Protein AF-0000000075339880 (afdb_homodimer)

InterPro domains:
  IPR001214 SET domain [PF00856] (184-305)
  IPR001214 SET domain [PS50280] (172-305)
  IPR001214 SET domain [SM00317] (172-311)
  IPR007728 Pre-SET domain [PF05033] (10-164)
  IPR007728 Pre-SET domain [PS50867] (61-169)
  IPR007728 Pre-SET domain [SM00468] (5-156)
  IPR046341 SET domain superfamily [G3DSA:2.170.270.10] (1-314)
  IPR046341 SET domain superfamily [SSF82199] (15-327)

Structure (mmCIF, N/CA/C/O backbone):
data_AF-0000000075339880-model_v1
#
loop_
_entity.id
_entity.type
_entity.pdbx_description
1 polymer 'SET domain-containing protein'
#
loop_
_atom_site.group_PDB
_atom_site.id
_atom_site.type_symbol
_atom_site.label_atom_id
_atom_site.label_alt_id
_atom_site.label_comp_id
_atom_site.label_asym_id
_atom_site.label_entity_id
_atom_site.label_seq_id
_atom_site.pdbx_PDB_ins_code
_atom_site.Cartn_x
_atom_site.Cartn_y
_atom_site.Cartn_z
_atom_site.occupancy
_atom_site.B_iso_or_equiv
_atom_site.auth_seq_id
_atom_site.auth_comp_id
_atom_site.auth_asym_id
_atom_site.auth_atom_id
_atom_site.pdbx_PDB_model_num
ATOM 1 N N . ASN A 1 1 ? 16.984 31.938 -15.117 1 75.12 1 ASN A N 1
ATOM 2 C CA . ASN A 1 1 ? 15.945 31.406 -15.992 1 75.12 1 ASN A CA 1
ATOM 3 C C . ASN A 1 1 ? 14.977 30.516 -15.227 1 75.12 1 ASN A C 1
ATOM 5 O O . ASN A 1 1 ? 15.375 29.812 -14.297 1 75.12 1 ASN A O 1
ATOM 9 N N . PRO A 1 2 ? 13.727 30.781 -15.516 1 83.38 2 PRO A N 1
ATOM 10 C CA . PRO A 1 2 ? 12.742 29.938 -14.836 1 83.38 2 PRO A CA 1
ATOM 11 C C . PRO A 1 2 ? 12.953 28.438 -15.102 1 83.38 2 PRO A C 1
ATOM 13 O O . PRO A 1 2 ? 13.336 28.062 -16.203 1 83.38 2 PRO A O 1
ATOM 16 N N . ILE A 1 3 ? 12.914 27.719 -14.062 1 87.69 3 ILE A N 1
ATOM 17 C CA . ILE A 1 3 ? 13 26.266 -14.172 1 87.69 3 ILE A CA 1
ATOM 18 C C . ILE A 1 3 ? 11.617 25.656 -13.961 1 87.69 3 ILE A C 1
ATOM 20 O O . ILE A 1 3 ? 10.922 25.984 -13 1 87.69 3 ILE A O 1
ATOM 24 N N . PHE A 1 4 ? 11.273 24.875 -14.898 1 93.06 4 PHE A N 1
ATOM 25 C CA . PHE A 1 4 ? 9.977 24.188 -14.852 1 93.06 4 PHE A CA 1
ATOM 26 C C . PHE A 1 4 ? 10.156 22.688 -14.844 1 93.06 4 PHE A C 1
ATOM 28 O O . PHE A 1 4 ? 10.844 22.125 -15.711 1 93.06 4 PHE A O 1
ATOM 35 N N . VAL A 1 5 ? 9.656 22.047 -13.797 1 93.06 5 VAL A N 1
ATOM 36 C CA . VAL A 1 5 ? 9.617 20.578 -13.711 1 93.06 5 VAL A CA 1
ATOM 37 C C . VAL A 1 5 ? 8.18 20.094 -13.898 1 93.06 5 VAL A C 1
ATOM 39 O O . VAL A 1 5 ? 7.281 20.484 -13.156 1 93.06 5 VAL A O 1
ATOM 42 N N . GLU A 1 6 ? 7.984 19.234 -14.836 1 94.69 6 GLU A N 1
ATOM 43 C CA . GLU A 1 6 ? 6.641 18.797 -15.211 1 94.69 6 GLU A CA 1
ATOM 44 C C . GLU A 1 6 ? 5.992 17.984 -14.102 1 94.69 6 GLU A C 1
ATOM 46 O O . GLU A 1 6 ? 4.789 18.094 -13.852 1 94.69 6 GLU A O 1
ATOM 51 N N . ASP A 1 7 ? 6.738 17.156 -13.508 1 96.06 7 ASP A N 1
ATOM 52 C CA . ASP A 1 7 ? 6.184 16.266 -12.484 1 96.06 7 ASP A CA 1
ATOM 53 C C . ASP A 1 7 ? 7.23 15.914 -11.438 1 96.06 7 ASP A C 1
ATOM 55 O O . ASP A 1 7 ? 8.102 15.078 -11.672 1 96.06 7 ASP A O 1
ATOM 59 N N . ILE A 1 8 ? 7.012 16.453 -10.297 1 95.12 8 ILE A N 1
ATOM 60 C CA . ILE A 1 8 ? 7.992 16.219 -9.242 1 95.12 8 ILE A CA 1
ATOM 61 C C . ILE A 1 8 ? 7.691 14.883 -8.555 1 95.12 8 ILE A C 1
ATOM 63 O O . ILE A 1 8 ? 8.5 14.391 -7.766 1 95.12 8 ILE A O 1
ATOM 67 N N . THR A 1 9 ? 6.578 14.266 -8.836 1 96.44 9 THR A N 1
ATOM 68 C CA . THR A 1 9 ? 6.184 13.039 -8.156 1 96.44 9 THR A CA 1
ATOM 69 C C . THR A 1 9 ? 6.824 11.82 -8.812 1 96.44 9 THR A C 1
ATOM 71 O O . THR A 1 9 ? 6.797 10.727 -8.258 1 96.44 9 THR A O 1
ATOM 74 N N . ARG A 1 10 ? 7.32 11.938 -10 1 94 10 ARG A N 1
ATOM 75 C CA . ARG A 1 10 ? 7.914 10.867 -10.805 1 94 10 ARG A CA 1
ATOM 76 C C . ARG A 1 10 ? 6.906 9.758 -11.062 1 94 10 ARG A C 1
ATOM 78 O O . ARG A 1 10 ? 7.262 8.57 -11.039 1 94 10 ARG A O 1
ATOM 85 N N . GLY A 1 11 ? 5.684 10.141 -11.125 1 94.44 11 GLY A N 1
ATOM 86 C CA . GLY A 1 11 ? 4.633 9.188 -11.438 1 94.44 11 GLY A CA 1
ATOM 87 C C . GLY A 1 11 ? 3.988 8.578 -10.211 1 94.44 11 GLY A C 1
ATOM 88 O O . GLY A 1 11 ? 3.104 7.73 -10.32 1 94.44 11 GLY A O 1
ATOM 89 N N . GLU A 1 12 ? 4.34 9 -9.016 1 95 12 GLU A N 1
ATOM 90 C CA . GLU A 1 12 ? 3.811 8.461 -7.773 1 95 12 GLU A CA 1
ATOM 91 C C . GLU A 1 12 ? 2.346 8.844 -7.582 1 95 12 GLU A C 1
ATOM 93 O O . GLU A 1 12 ? 1.587 8.109 -6.938 1 95 12 GLU A O 1
ATOM 98 N N . GLU A 1 13 ? 2.061 9.992 -8.125 1 96.44 13 GLU A N 1
ATOM 99 C CA . GLU A 1 13 ? 0.687 10.469 -8 1 96.44 13 GLU A CA 1
ATOM 100 C C . GLU A 1 13 ? -0.074 10.312 -9.312 1 96.44 13 GLU A C 1
ATOM 102 O O . GLU A 1 13 ? 0.52 10.383 -10.391 1 96.44 13 GLU A O 1
ATOM 107 N N . LYS A 1 14 ? -1.415 10.117 -9.188 1 91.06 14 LYS A N 1
ATOM 108 C CA . LYS A 1 14 ? -2.246 10.031 -10.383 1 91.06 14 LYS A CA 1
ATOM 109 C C . LYS A 1 14 ? -2.168 11.312 -11.203 1 91.06 14 LYS A C 1
ATOM 111 O O . LYS A 1 14 ? -2.121 11.273 -12.438 1 91.06 14 LYS A O 1
ATOM 116 N N . GLN A 1 15 ? -2.166 12.391 -10.492 1 94.44 15 GLN A N 1
ATOM 117 C CA . GLN A 1 15 ? -2.012 13.703 -11.109 1 94.44 15 GLN A CA 1
ATOM 118 C C . GLN A 1 15 ? -0.575 14.203 -10.992 1 94.44 15 GLN A C 1
ATOM 120 O O . GLN A 1 15 ? -0.024 14.266 -9.891 1 94.44 15 GLN A O 1
ATOM 125 N N . PRO A 1 16 ? -0.021 14.5 -12.203 1 96.94 16 PRO A N 1
ATOM 126 C CA . PRO A 1 16 ? 1.31 15.094 -12.07 1 96.94 16 PRO A CA 1
ATOM 127 C C . PRO A 1 16 ? 1.294 16.406 -11.281 1 96.94 16 PRO A C 1
ATOM 129 O O . PRO A 1 16 ? 0.307 17.141 -11.328 1 96.94 16 PRO A O 1
ATOM 132 N N . ILE A 1 17 ? 2.295 16.656 -10.578 1 98 17 ILE A N 1
ATOM 133 C CA . ILE A 1 17 ? 2.473 17.906 -9.844 1 98 17 ILE A CA 1
ATOM 134 C C . ILE A 1 17 ? 3.707 18.625 -10.367 1 98 17 ILE A C 1
ATOM 136 O O . ILE A 1 17 ? 4.828 18.141 -10.25 1 98 17 ILE A O 1
ATOM 140 N N . SER A 1 18 ? 3.477 19.812 -10.891 1 97.31 18 SER A N 1
ATOM 141 C CA . SER A 1 18 ? 4.57 20.562 -11.5 1 97.31 18 SER A CA 1
ATOM 142 C C . SER A 1 18 ? 5.266 21.453 -10.484 1 97.31 18 SER A C 1
ATOM 144 O O . SER A 1 18 ? 4.754 21.656 -9.383 1 97.31 18 SER A O 1
ATOM 146 N N . LEU A 1 19 ? 6.434 21.812 -10.812 1 96.19 19 LEU A N 1
ATOM 147 C CA . LEU A 1 19 ? 7.219 22.781 -10.047 1 96.19 19 LEU A CA 1
ATOM 148 C C . LEU A 1 19 ? 7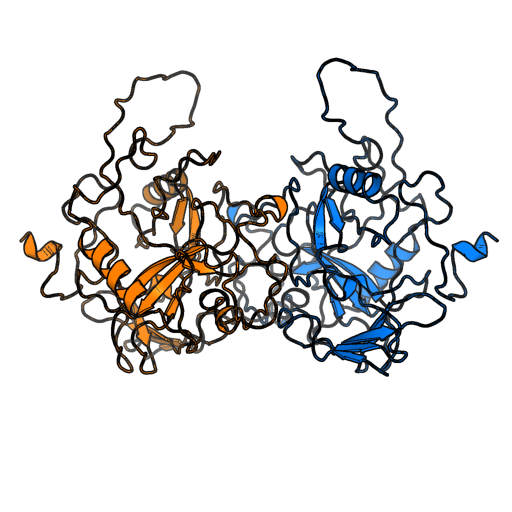.684 23.922 -10.93 1 96.19 19 LEU A C 1
ATOM 150 O O . LEU A 1 19 ? 8.18 23.703 -12.039 1 96.19 19 LEU A O 1
ATOM 154 N N . LEU A 1 20 ? 7.445 25.109 -10.43 1 94.19 20 LEU A N 1
ATOM 155 C CA . LEU A 1 20 ? 7.887 26.297 -11.141 1 94.19 20 LEU A CA 1
ATOM 156 C C . LEU A 1 20 ? 8.82 27.125 -10.273 1 94.19 20 LEU A C 1
ATOM 158 O O . LEU A 1 20 ? 8.422 27.625 -9.219 1 94.19 20 LEU A O 1
ATOM 162 N N . ASN A 1 21 ? 10.047 27.141 -10.656 1 89.94 21 ASN A N 1
ATOM 163 C CA . ASN A 1 21 ? 11.023 28.047 -10.07 1 89.94 21 ASN A CA 1
ATOM 164 C C . ASN A 1 21 ? 11.164 29.312 -10.891 1 89.94 21 ASN A C 1
ATOM 166 O O . ASN A 1 21 ? 12 29.391 -11.789 1 89.94 21 ASN A O 1
ATOM 170 N N . GLU A 1 22 ? 10.438 30.359 -10.523 1 83.81 22 GLU A N 1
ATOM 171 C CA . GLU A 1 22 ? 10.328 31.578 -11.328 1 83.81 22 GLU A CA 1
ATOM 172 C C . GLU A 1 22 ? 11.664 32.312 -11.398 1 83.81 22 GLU A C 1
ATOM 174 O O . GLU A 1 22 ? 12.016 32.875 -12.438 1 83.81 22 GLU A O 1
ATOM 179 N N . ASN A 1 23 ? 12.336 32.312 -10.312 1 78.25 23 ASN A N 1
ATOM 180 C CA . ASN A 1 23 ? 13.562 33.094 -10.273 1 78.25 23 ASN A CA 1
ATOM 181 C C . ASN A 1 23 ? 14.789 32.25 -10.617 1 78.25 23 ASN A C 1
ATOM 183 O O . ASN A 1 23 ? 15.867 32.781 -10.875 1 78.25 23 ASN A O 1
ATOM 187 N N . GLY A 1 24 ? 14.594 30.953 -10.758 1 70.44 24 GLY A N 1
ATOM 188 C CA . GLY A 1 24 ? 15.648 30.031 -11.156 1 70.44 24 GLY A CA 1
ATOM 189 C C . GLY A 1 24 ? 16.75 29.891 -10.117 1 70.44 24 GLY A C 1
ATOM 190 O O . GLY A 1 24 ? 17.75 29.234 -10.352 1 70.44 24 GLY A O 1
ATOM 191 N N . THR A 1 25 ? 16.641 30.547 -9.008 1 67.5 25 THR A N 1
ATOM 192 C CA . THR A 1 25 ? 17.766 30.625 -8.078 1 67.5 25 THR A CA 1
ATOM 193 C C . THR A 1 25 ? 17.594 29.609 -6.953 1 67.5 25 THR A C 1
ATOM 195 O O . THR A 1 25 ? 18.578 29.266 -6.277 1 67.5 25 THR A O 1
ATOM 198 N N . SER A 1 26 ? 16.453 29.125 -6.809 1 74.06 26 SER A N 1
ATOM 199 C CA . SER A 1 26 ? 16.234 28.25 -5.668 1 74.06 26 SER A CA 1
ATOM 200 C C . SER A 1 26 ? 16.422 26.781 -6.051 1 74.06 26 SER A C 1
ATOM 202 O O . SER A 1 26 ? 16.047 26.375 -7.145 1 74.06 26 SER A O 1
ATOM 204 N N . GLU A 1 27 ? 17.234 26.109 -5.309 1 76.94 27 GLU A N 1
ATOM 205 C CA . GLU A 1 27 ? 17.359 24.656 -5.473 1 76.94 27 GLU A CA 1
ATOM 206 C C . GLU A 1 27 ? 16.281 23.906 -4.695 1 76.94 27 GLU A C 1
ATOM 208 O O . GLU A 1 27 ? 16.031 24.219 -3.531 1 76.94 27 GLU A O 1
ATOM 213 N N . LEU A 1 28 ? 15.562 23.031 -5.426 1 76.56 28 LEU A N 1
ATOM 214 C CA . LEU A 1 28 ? 14.602 22.172 -4.738 1 76.56 28 LEU A CA 1
ATOM 215 C C . LEU A 1 28 ? 15.289 21.328 -3.668 1 76.56 28 LEU A C 1
ATOM 217 O O . LEU A 1 28 ? 16.391 20.828 -3.885 1 76.56 28 LEU A O 1
ATOM 221 N N . PRO A 1 29 ? 14.609 21.312 -2.492 1 78.62 29 PRO A N 1
ATOM 222 C CA . PRO A 1 29 ? 15.188 20.422 -1.488 1 78.62 29 PRO A CA 1
ATOM 223 C C . PRO A 1 29 ? 15.336 18.984 -1.996 1 78.62 29 PRO A C 1
ATOM 225 O O . PRO A 1 29 ? 14.508 18.516 -2.775 1 78.62 29 PRO A O 1
ATOM 228 N N . LYS A 1 30 ? 16.469 18.469 -1.67 1 83.38 30 LYS A N 1
ATOM 229 C CA . LYS A 1 30 ? 16.703 17.062 -2.02 1 83.38 30 LYS A CA 1
ATOM 230 C C . LYS A 1 30 ? 15.844 16.125 -1.174 1 83.38 30 LYS A C 1
ATOM 232 O O . LYS A 1 30 ? 15.992 16.078 0.049 1 83.38 30 LYS A O 1
ATOM 237 N N . PHE A 1 31 ? 14.938 15.523 -1.771 1 89.25 31 PHE A N 1
ATOM 238 C CA . PHE A 1 31 ? 14.117 14.516 -1.11 1 89.25 31 PHE A CA 1
ATOM 239 C C . PHE A 1 31 ? 13.562 13.516 -2.123 1 89.25 31 PHE A C 1
ATOM 241 O O . PHE A 1 31 ? 13.609 13.758 -3.33 1 89.25 31 PHE A O 1
ATOM 248 N N . LEU A 1 32 ? 13.156 12.414 -1.684 1 92.12 32 LEU A N 1
ATOM 249 C CA . LEU A 1 32 ? 12.516 11.406 -2.523 1 92.12 32 LEU A CA 1
ATOM 250 C C . LEU A 1 32 ? 11.008 11.406 -2.312 1 92.12 32 LEU A C 1
ATOM 252 O O . LEU A 1 32 ? 10.531 11.281 -1.181 1 92.12 32 LEU A O 1
ATOM 256 N N . TYR A 1 33 ? 10.344 11.594 -3.395 1 94.81 33 TYR A N 1
ATOM 257 C CA . TYR A 1 33 ? 8.891 11.656 -3.328 1 94.81 33 TYR A CA 1
ATOM 258 C C . TYR A 1 33 ? 8.297 10.273 -3.066 1 94.81 33 TYR A C 1
ATOM 260 O O . TYR A 1 33 ? 8.609 9.312 -3.77 1 94.81 33 TYR A O 1
ATOM 268 N N . ILE A 1 34 ? 7.43 10.203 -2.064 1 95.5 34 ILE A N 1
ATOM 269 C CA . ILE A 1 34 ? 6.652 8.992 -1.808 1 95.5 34 ILE A CA 1
ATOM 270 C C . ILE A 1 34 ? 5.176 9.359 -1.648 1 95.5 34 ILE A C 1
ATOM 272 O O . ILE A 1 34 ? 4.844 10.438 -1.153 1 95.5 34 ILE A O 1
ATOM 276 N N . SER A 1 35 ? 4.336 8.469 -2.068 1 96.25 35 SER A N 1
ATOM 277 C CA . SER A 1 35 ? 2.906 8.758 -2.014 1 96.25 35 SER A CA 1
ATOM 278 C C . SER A 1 35 ? 2.238 8.031 -0.852 1 96.25 35 SER A C 1
ATOM 280 O O . SER A 1 35 ? 1.048 8.227 -0.595 1 96.25 35 SER A O 1
ATOM 282 N N . LYS A 1 36 ? 2.949 7.207 -0.169 1 95.19 36 LYS A N 1
ATOM 283 C CA . LYS A 1 36 ? 2.449 6.48 0.995 1 95.19 36 LYS A CA 1
ATOM 284 C C . LYS A 1 36 ? 3.439 6.555 2.154 1 95.19 36 LYS A C 1
ATOM 286 O O . LYS A 1 36 ? 4.652 6.461 1.951 1 95.19 36 LYS A O 1
ATOM 291 N N . ASN A 1 37 ? 2.877 6.684 3.357 1 95.75 37 ASN A N 1
ATOM 292 C CA . ASN A 1 37 ? 3.736 6.637 4.535 1 95.75 37 ASN A CA 1
ATOM 293 C C . ASN A 1 37 ? 4.574 5.363 4.57 1 95.75 37 ASN A C 1
ATOM 295 O O . ASN A 1 37 ? 4.082 4.285 4.23 1 95.75 37 ASN A O 1
ATOM 299 N N . THR A 1 38 ? 5.785 5.551 4.961 1 94.31 38 THR A N 1
ATOM 300 C CA . THR A 1 38 ? 6.684 4.402 5.059 1 94.31 38 THR A CA 1
ATOM 301 C C . THR A 1 38 ? 7.445 4.422 6.383 1 94.31 38 THR A C 1
ATOM 303 O O . THR A 1 38 ? 8 5.453 6.766 1 94.31 38 THR A O 1
ATOM 306 N N . VAL A 1 39 ? 7.473 3.293 7.031 1 92.81 39 VAL A N 1
ATOM 307 C CA . VAL A 1 39 ? 8.164 3.195 8.312 1 92.81 39 VAL A CA 1
ATOM 308 C C . VAL A 1 39 ? 9.664 3.387 8.102 1 92.81 39 VAL A C 1
ATOM 310 O O . VAL A 1 39 ? 10.25 2.812 7.18 1 92.81 39 VAL A O 1
ATOM 313 N N . TYR A 1 40 ? 10.234 4.18 8.945 1 93.56 40 TYR A N 1
ATOM 314 C CA . TYR A 1 40 ? 11.672 4.398 8.844 1 93.56 40 TYR A CA 1
ATOM 315 C C . TYR A 1 40 ? 12.445 3.23 9.445 1 93.56 40 TYR A C 1
ATOM 317 O O . TYR A 1 40 ? 13.227 2.574 8.758 1 93.56 40 TYR A O 1
ATOM 325 N N . LYS A 1 41 ? 12.125 2.998 10.734 1 90.81 41 LYS A N 1
ATOM 326 C CA . LYS A 1 41 ? 12.93 1.952 11.359 1 90.81 41 LYS A CA 1
ATOM 327 C C . LYS A 1 41 ? 12.141 1.225 12.438 1 90.81 41 LYS A C 1
ATOM 329 O O . LYS A 1 41 ? 11.766 0.061 12.273 1 90.81 41 LYS A O 1
ATOM 334 N N . ASN A 1 42 ? 11.758 1.902 13.508 1 87.31 42 ASN A N 1
ATOM 335 C CA . ASN A 1 42 ? 11.289 1.242 14.719 1 87.31 42 ASN A CA 1
ATOM 336 C C . ASN A 1 42 ? 9.781 1.409 14.891 1 87.31 42 ASN A C 1
ATOM 338 O O . ASN A 1 42 ? 9.18 0.789 15.773 1 87.31 42 ASN A O 1
ATOM 342 N N . ALA A 1 43 ? 9.188 2.25 14.109 1 87.38 43 ALA A N 1
ATOM 343 C CA . ALA A 1 43 ? 7.758 2.5 14.273 1 87.38 43 ALA A CA 1
ATOM 344 C C . ALA A 1 43 ? 6.949 1.22 14.086 1 87.38 43 ALA A C 1
ATOM 346 O O . ALA A 1 43 ? 7.168 0.481 13.117 1 87.38 43 ALA A O 1
ATOM 347 N N . HIS A 1 44 ? 6.117 0.991 14.93 1 81.56 44 HIS A N 1
ATOM 348 C CA . HIS A 1 44 ? 5.254 -0.181 14.828 1 81.56 44 HIS A CA 1
ATOM 349 C C . HIS A 1 44 ? 3.941 0.157 14.133 1 81.56 44 HIS A C 1
ATOM 351 O O . HIS A 1 44 ? 3.062 0.791 14.727 1 81.56 44 HIS A O 1
ATOM 357 N N . VAL A 1 45 ? 3.852 -0.195 12.969 1 84.31 45 VAL A N 1
ATOM 358 C CA . VAL A 1 45 ? 2.641 -0.055 12.172 1 84.31 45 VAL A CA 1
ATOM 359 C C . VAL A 1 45 ? 2.252 -1.409 11.578 1 84.31 45 VAL A C 1
ATOM 361 O O . VAL A 1 45 ? 2.887 -1.889 10.641 1 84.31 45 VAL A O 1
ATOM 364 N N . ASN A 1 46 ? 1.396 -2.133 12.242 1 78.56 46 ASN A N 1
ATOM 365 C CA . ASN A 1 46 ? 0.985 -3.463 11.797 1 78.56 46 ASN A CA 1
ATOM 366 C C . ASN A 1 46 ? -0.505 -3.51 11.477 1 78.56 46 ASN A C 1
ATOM 368 O O . ASN A 1 46 ? -1.34 -3.188 12.32 1 78.56 46 ASN A O 1
ATOM 372 N N . PHE A 1 47 ? -0.709 -3.869 10.234 1 85.69 47 PHE A N 1
ATOM 373 C CA . PHE A 1 47 ? -2.088 -4.016 9.789 1 85.69 47 PHE A CA 1
ATOM 374 C C . PHE A 1 47 ? -2.422 -5.48 9.539 1 85.69 47 PHE A C 1
ATOM 376 O O . PHE A 1 47 ? -1.613 -6.219 8.969 1 85.69 47 PHE A O 1
ATOM 383 N N . SER A 1 48 ? -3.502 -5.93 10.078 1 89.06 48 SER A N 1
ATOM 384 C CA . SER A 1 48 ? -3.924 -7.309 9.852 1 89.06 48 SER A CA 1
ATOM 385 C C . SER A 1 48 ? -5.438 -7.406 9.703 1 89.06 48 SER A C 1
ATOM 387 O O . SER A 1 48 ? -6.176 -6.594 10.266 1 89.06 48 SER A O 1
ATOM 389 N N . LEU A 1 49 ? -5.836 -8.367 8.984 1 88.94 49 LEU A N 1
ATOM 390 C CA . LEU A 1 49 ? -7.258 -8.578 8.742 1 88.94 49 LEU A CA 1
ATOM 391 C C . LEU A 1 49 ? -7.969 -9 10.023 1 88.94 49 LEU A C 1
ATOM 393 O O . LEU A 1 49 ? -9.117 -8.617 10.258 1 88.94 49 LEU A O 1
ATOM 397 N N . ALA A 1 50 ? -7.246 -9.695 10.82 1 86.38 50 ALA A N 1
ATOM 398 C CA . ALA A 1 50 ? -7.852 -10.25 12.031 1 86.38 50 ALA A CA 1
ATOM 399 C C . ALA A 1 50 ? -8.109 -9.156 13.062 1 86.38 50 ALA A C 1
ATOM 401 O O . ALA A 1 50 ? -8.93 -9.328 13.969 1 86.38 50 ALA A O 1
ATOM 402 N N . ARG A 1 51 ? -7.434 -8.023 12.961 1 80 51 ARG A N 1
ATOM 403 C CA . ARG A 1 51 ? -7.57 -6.945 13.93 1 80 51 ARG A CA 1
ATOM 404 C C . ARG A 1 51 ? -8.828 -6.121 13.656 1 80 51 ARG A C 1
ATOM 406 O O . ARG A 1 51 ? -9.258 -5.336 14.508 1 80 51 ARG A O 1
ATOM 413 N N . ILE A 1 52 ? -9.344 -6.246 12.531 1 77.56 52 ILE A N 1
ATOM 414 C CA . ILE A 1 52 ? -10.547 -5.496 12.188 1 77.56 52 ILE A CA 1
ATOM 415 C C . ILE A 1 52 ? -11.781 -6.375 12.398 1 77.56 52 ILE A C 1
ATOM 417 O O . ILE A 1 52 ? -12.023 -7.305 11.625 1 77.56 52 ILE A O 1
ATOM 421 N N . GLY A 1 53 ? -12.438 -6.094 13.461 1 73.88 53 GLY A N 1
ATOM 422 C CA . GLY A 1 53 ? -13.641 -6.844 13.781 1 73.88 53 GLY A CA 1
ATOM 423 C C . GLY A 1 53 ? -14.828 -6.469 12.914 1 73.88 53 GLY A C 1
ATOM 424 O O . GLY A 1 53 ? -14.781 -5.469 12.195 1 73.88 53 GLY A O 1
ATOM 425 N N . ASP A 1 54 ? -15.844 -7.258 13 1 71.12 54 ASP A N 1
ATOM 426 C CA . ASP A 1 54 ? -17.031 -7.102 12.172 1 71.12 54 ASP A CA 1
ATOM 427 C C . ASP A 1 54 ? -17.719 -5.754 12.43 1 71.12 54 ASP A C 1
ATOM 429 O O . ASP A 1 54 ? -18.469 -5.262 11.586 1 71.12 54 ASP A O 1
ATOM 433 N N . GLU A 1 55 ? -17.391 -5.164 13.492 1 73.81 55 GLU A N 1
ATOM 434 C CA . GLU A 1 55 ? -18.016 -3.891 13.836 1 73.81 55 GLU A CA 1
ATOM 435 C C . GLU A 1 55 ? -17.297 -2.727 13.148 1 73.81 55 GLU A C 1
ATOM 437 O O . GLU A 1 55 ? -17.828 -1.612 13.109 1 73.81 55 GLU A O 1
ATOM 442 N N . ASN A 1 56 ? -16.203 -3.025 12.609 1 74.81 56 ASN A N 1
ATOM 443 C CA . ASN A 1 56 ? -15.406 -1.948 12.031 1 74.81 56 ASN A CA 1
ATOM 444 C C . ASN A 1 56 ? -15.281 -2.086 10.516 1 74.81 56 ASN A C 1
ATOM 446 O O . ASN A 1 56 ? -14.453 -1.42 9.898 1 74.81 56 ASN A O 1
ATOM 450 N N . CYS A 1 57 ? -16.016 -3.027 10.016 1 76.94 57 CYS A N 1
ATOM 451 C CA . CYS A 1 57 ? -16.047 -3.207 8.57 1 76.94 57 CYS A CA 1
ATOM 452 C C . CYS A 1 57 ? -17.391 -3.748 8.109 1 76.94 57 CYS A C 1
ATOM 454 O O . CYS A 1 57 ? -18.172 -4.266 8.914 1 76.94 57 CYS A O 1
ATOM 456 N N . CYS A 1 58 ? -17.656 -3.461 6.871 1 82.5 58 CYS A N 1
ATOM 457 C CA . CYS A 1 58 ? -18.891 -3.996 6.305 1 82.5 58 CYS A CA 1
ATOM 458 C C . CYS A 1 58 ? -18.594 -4.945 5.148 1 82.5 58 CYS A C 1
ATOM 460 O O . CYS A 1 58 ? -18.547 -4.527 3.99 1 82.5 58 CYS A O 1
ATOM 462 N N . LEU A 1 59 ? -18.547 -6.195 5.551 1 82.31 59 LEU A N 1
ATOM 463 C CA . LEU A 1 59 ? -18.203 -7.219 4.562 1 82.31 59 LEU A CA 1
ATOM 464 C C . LEU A 1 59 ? -19.328 -7.359 3.531 1 82.31 59 LEU A C 1
ATOM 466 O O . LEU A 1 59 ? -19.078 -7.762 2.393 1 82.31 59 LEU A O 1
ATOM 470 N N . ASN A 1 60 ? -20.469 -6.926 3.93 1 81.88 60 ASN A N 1
ATOM 471 C CA . ASN A 1 60 ? -21.625 -7.215 3.086 1 81.88 60 ASN A CA 1
ATOM 472 C C . ASN A 1 60 ? -22.047 -5.984 2.289 1 81.88 60 ASN A C 1
ATOM 474 O O . ASN A 1 60 ? -23.031 -6.031 1.551 1 81.88 60 ASN A O 1
ATOM 478 N N . CYS A 1 61 ? -21.312 -4.953 2.521 1 86.88 61 CYS A N 1
ATOM 479 C CA . CYS A 1 61 ? -21.625 -3.799 1.688 1 86.88 61 CYS A CA 1
ATOM 480 C C . CYS A 1 61 ? -21.188 -4.031 0.246 1 86.88 61 CYS A C 1
ATOM 482 O O . CYS A 1 61 ? -20.406 -4.945 -0.034 1 86.88 61 CYS A O 1
ATOM 484 N N . SER A 1 62 ? -21.844 -3.311 -0.661 1 87.62 62 SER A N 1
ATOM 485 C CA . SER A 1 62 ? -21.531 -3.416 -2.08 1 87.62 62 SER A CA 1
ATOM 486 C C . SER A 1 62 ? -21.672 -2.07 -2.781 1 87.62 62 SER A C 1
ATOM 488 O O . SER A 1 62 ? -22.5 -1.243 -2.389 1 87.62 62 SER A O 1
ATOM 490 N N . GLY A 1 63 ? -20.875 -1.949 -3.764 1 89.94 63 GLY A N 1
ATOM 491 C CA . GLY A 1 63 ? -20.984 -0.737 -4.559 1 89.94 63 GLY A CA 1
ATOM 492 C C . GLY A 1 63 ? -20.516 0.506 -3.82 1 89.94 63 GLY A C 1
ATOM 493 O O . GLY A 1 63 ? -19.344 0.651 -3.516 1 89.94 63 GLY A O 1
ATOM 494 N N . ASN A 1 64 ? -21.5 1.35 -3.539 1 92.81 64 ASN A N 1
ATOM 495 C CA . ASN A 1 64 ? -21.234 2.643 -2.918 1 92.81 64 ASN A CA 1
ATOM 496 C C . ASN A 1 64 ? -21.953 2.781 -1.579 1 92.81 64 ASN A C 1
ATOM 498 O O . ASN A 1 64 ? -23.172 2.914 -1.535 1 92.81 64 ASN A O 1
ATOM 502 N N . CYS A 1 65 ? -21.172 2.928 -0.553 1 91.12 65 CYS A N 1
ATOM 503 C CA . CYS A 1 65 ? -21.734 2.957 0.792 1 91.12 65 CYS A CA 1
ATOM 504 C C . CYS A 1 65 ? -22.547 4.227 1.017 1 91.12 65 CYS A C 1
ATOM 506 O O . CYS A 1 65 ? -23.547 4.207 1.736 1 91.12 65 CYS A O 1
ATOM 508 N N . LEU A 1 66 ? -22.125 5.289 0.456 1 89.81 66 LEU A N 1
ATOM 509 C CA . LEU A 1 66 ? -22.812 6.559 0.668 1 89.81 66 LEU A CA 1
ATOM 510 C C . LEU A 1 66 ? -24.234 6.512 0.099 1 89.81 66 LEU A C 1
ATOM 512 O O . LEU A 1 66 ? -25.125 7.219 0.574 1 89.81 66 LEU A O 1
ATOM 516 N N . SER A 1 67 ? -24.375 5.723 -0.883 1 86.19 67 SER A N 1
ATOM 517 C CA . SER A 1 67 ? -25.672 5.648 -1.546 1 86.19 67 SER A CA 1
ATOM 518 C C . SER A 1 67 ? -26.484 4.453 -1.053 1 86.19 67 SER A C 1
ATOM 520 O O . SER A 1 67 ? -27.578 4.184 -1.556 1 86.19 67 SER A O 1
ATOM 522 N N . ALA A 1 68 ? -25.969 3.787 -0.107 1 81.62 68 ALA A N 1
ATOM 523 C CA . ALA A 1 68 ? -26.656 2.605 0.401 1 81.62 68 ALA A CA 1
ATOM 524 C C . ALA A 1 68 ? -27.812 3 1.317 1 81.62 68 ALA A C 1
ATOM 526 O O . ALA A 1 68 ? -27.766 4.051 1.961 1 81.62 68 ALA A O 1
ATOM 527 N N . PRO A 1 69 ? -28.875 2.16 1.293 1 73.5 69 PRO A N 1
ATOM 528 C CA . PRO A 1 69 ? -30.047 2.471 2.098 1 73.5 69 PRO A CA 1
ATOM 529 C C . PRO A 1 69 ? -29.75 2.518 3.594 1 73.5 69 PRO A C 1
ATOM 531 O O . PRO A 1 69 ? -30.344 3.32 4.32 1 73.5 69 PRO A O 1
ATOM 534 N N . ALA A 1 70 ? -28.891 1.538 4.059 1 71.88 70 ALA A N 1
ATOM 535 C CA . ALA A 1 70 ? -28.5 1.509 5.465 1 71.88 70 ALA A CA 1
ATOM 536 C C . ALA A 1 70 ? -27.016 1.827 5.625 1 71.88 70 ALA A C 1
ATOM 538 O O . ALA A 1 70 ? -26.203 1.44 4.789 1 71.88 70 ALA A O 1
ATOM 539 N N . ASN A 1 71 ? -26.844 2.541 6.746 1 74.25 71 ASN A N 1
ATOM 540 C CA . ASN A 1 71 ? -25.438 2.877 6.996 1 74.25 71 ASN A CA 1
ATOM 541 C C . ASN A 1 71 ? -24.641 1.648 7.414 1 74.25 71 ASN A C 1
ATOM 543 O O . ASN A 1 71 ? -25.172 0.748 8.07 1 74.25 71 ASN A O 1
ATOM 547 N N . CYS A 1 7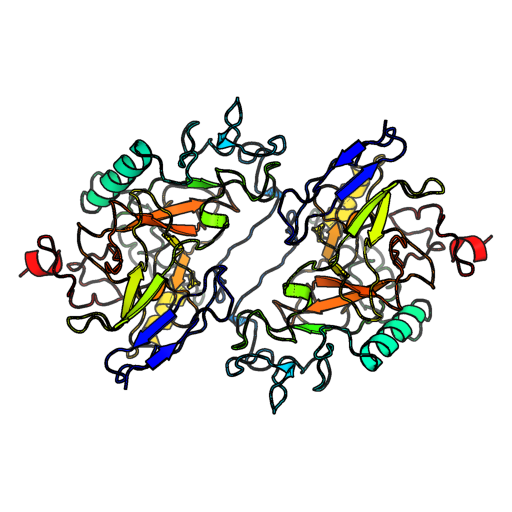2 ? -23.484 1.59 6.844 1 80.19 72 CYS A N 1
ATOM 548 C CA . CYS A 1 72 ? -22.625 0.446 7.152 1 80.19 72 CYS A CA 1
ATOM 549 C C . CYS A 1 72 ? -21.719 0.744 8.336 1 80.19 72 CYS A C 1
ATOM 551 O O . CYS A 1 72 ? -21.781 1.832 8.914 1 80.19 72 CYS A O 1
ATOM 553 N N . ALA A 1 73 ? -21 -0.224 8.812 1 77.94 73 ALA A N 1
ATOM 554 C CA . ALA A 1 73 ? -20.141 -0.161 9.992 1 77.94 73 ALA A CA 1
ATOM 555 C C . ALA A 1 73 ? -19.078 0.924 9.836 1 77.94 73 ALA A C 1
ATOM 557 O O . ALA A 1 73 ? -18.5 1.389 10.828 1 77.94 73 ALA A O 1
ATOM 558 N N . CYS A 1 74 ? -18.938 1.425 8.641 1 78.06 74 CYS A N 1
ATOM 559 C CA . CYS A 1 74 ? -17.906 2.434 8.391 1 78.06 74 CYS A CA 1
ATOM 560 C C . CYS A 1 74 ? -18.359 3.799 8.898 1 78.06 74 CYS A C 1
ATOM 562 O O . CYS A 1 74 ? -17.562 4.734 8.961 1 78.06 74 CYS A O 1
ATOM 564 N N . THR A 1 75 ? -19.578 3.881 9.359 1 77.88 75 THR A N 1
ATOM 565 C CA . THR A 1 75 ? -20.078 5.148 9.875 1 77.88 75 THR A CA 1
ATOM 566 C C . THR A 1 75 ? -20.062 5.16 11.398 1 77.88 75 THR A C 1
ATOM 568 O O . THR A 1 75 ? -20.578 6.078 12.031 1 77.88 75 THR A O 1
ATOM 571 N N . SER A 1 76 ? -19.438 4.168 11.953 1 72.19 76 SER A N 1
ATOM 572 C CA . SER A 1 76 ? -19.469 4.031 13.406 1 72.19 76 SER A CA 1
ATOM 573 C C . SER A 1 76 ? -18.828 5.234 14.086 1 72.19 76 SER A C 1
ATOM 575 O O . SER A 1 76 ? -19.328 5.715 15.102 1 72.19 76 SER A O 1
ATOM 577 N N . GLU A 1 77 ? -17.703 5.75 13.547 1 69.12 77 GLU A N 1
ATOM 578 C CA . GLU A 1 77 ? -16.969 6.855 14.156 1 69.12 77 GLU A CA 1
ATOM 579 C C . GLU A 1 77 ? -17.781 8.148 14.102 1 69.12 77 GLU A C 1
ATOM 581 O O . GLU A 1 77 ? -17.547 9.062 14.906 1 69.12 77 GLU A O 1
ATOM 586 N N . THR A 1 78 ? -18.656 8.25 13.164 1 69.5 78 THR A N 1
ATOM 587 C CA . THR A 1 78 ? -19.422 9.477 12.977 1 69.5 78 THR A CA 1
ATOM 588 C C . THR A 1 78 ? -20.875 9.281 13.391 1 69.5 78 THR A C 1
ATOM 590 O O . THR A 1 78 ? -21.766 10.008 12.93 1 69.5 78 THR A O 1
ATOM 593 N N . ARG A 1 79 ? -21.078 8.344 14.188 1 69.81 79 ARG A N 1
ATOM 594 C CA . ARG A 1 79 ? -22.406 8.078 14.766 1 69.81 79 ARG A CA 1
ATOM 595 C C . ARG A 1 79 ? -23.438 7.871 13.68 1 69.81 79 ARG A C 1
ATOM 597 O O . ARG A 1 79 ? -24.531 8.453 13.734 1 69.81 79 ARG A O 1
ATOM 604 N N . GLY A 1 80 ? -22.984 7.285 12.656 1 75 80 GLY A N 1
ATOM 605 C CA . GLY A 1 80 ? -23.938 6.867 11.648 1 75 80 GLY A CA 1
ATOM 606 C C . GLY A 1 80 ? -23.891 7.711 10.383 1 75 80 GLY A C 1
ATOM 607 O O . GLY A 1 80 ? -24.422 7.324 9.352 1 75 80 GLY A O 1
ATOM 608 N N . ASP A 1 81 ? -23.188 8.875 10.508 1 84.94 81 ASP A N 1
ATOM 609 C CA . ASP A 1 81 ? -23.109 9.734 9.328 1 84.94 81 ASP A CA 1
ATOM 610 C C . ASP A 1 81 ? -21.75 9.602 8.648 1 84.94 81 ASP A C 1
ATOM 612 O O . ASP A 1 81 ? -20.719 9.453 9.312 1 84.94 81 ASP A O 1
ATOM 616 N N . PHE A 1 82 ? -21.906 9.656 7.355 1 90.56 82 PHE A N 1
ATOM 617 C CA . PHE A 1 82 ? -20.656 9.695 6.613 1 90.56 82 PHE A CA 1
ATOM 618 C C . PHE A 1 82 ? -20.047 11.086 6.645 1 90.56 82 PHE A C 1
ATOM 620 O O . PHE A 1 82 ? -20.766 12.086 6.656 1 90.56 82 PHE A O 1
ATOM 627 N N . ALA A 1 83 ? -18.797 11.125 6.641 1 94.25 83 ALA A N 1
ATOM 628 C CA . ALA A 1 83 ? -18.062 12.391 6.691 1 94.25 83 ALA A CA 1
ATOM 629 C C . ALA A 1 83 ? -18.078 13.086 5.332 1 94.25 83 ALA A C 1
ATOM 631 O O . ALA A 1 83 ? -17.828 14.289 5.238 1 94.25 83 ALA A O 1
ATOM 632 N N . TYR A 1 84 ? -18.422 12.344 4.273 1 96.31 84 TYR A N 1
ATOM 633 C CA . TYR A 1 84 ? -18.328 12.875 2.92 1 96.31 84 TYR A CA 1
ATOM 634 C C . TYR A 1 84 ? -19.719 13.039 2.307 1 96.31 84 TYR A C 1
ATOM 636 O O . TYR A 1 84 ? -20.641 12.273 2.615 1 96.31 84 TYR A O 1
ATOM 644 N N . THR A 1 85 ? -19.812 14.023 1.441 1 95.5 85 THR A N 1
ATOM 645 C CA . THR A 1 85 ? -21 14.172 0.604 1 95.5 85 THR A CA 1
ATOM 646 C C . THR A 1 85 ? -20.891 13.305 -0.65 1 95.5 85 THR A C 1
ATOM 648 O O . THR A 1 85 ? -19.828 12.758 -0.937 1 95.5 85 THR A O 1
ATOM 651 N N . ALA A 1 86 ? -21.922 13.227 -1.404 1 92.94 86 ALA A N 1
ATOM 652 C CA . ALA A 1 86 ? -21.938 12.461 -2.646 1 92.94 86 ALA A CA 1
ATOM 653 C C . ALA A 1 86 ? -20.953 13.031 -3.66 1 92.94 86 ALA A C 1
ATOM 655 O O . ALA A 1 86 ? -20.469 12.312 -4.535 1 92.94 86 ALA A O 1
ATOM 656 N N . ALA A 1 87 ? -20.656 14.289 -3.521 1 95.12 87 ALA A N 1
ATOM 657 C CA . ALA A 1 87 ? -19.734 14.945 -4.441 1 95.12 87 ALA A CA 1
ATOM 658 C C . ALA A 1 87 ? -18.297 14.758 -4.008 1 95.12 87 ALA A C 1
ATOM 660 O O . ALA A 1 87 ? -17.375 15.273 -4.645 1 95.12 87 ALA A O 1
ATOM 661 N N . GLY A 1 88 ? -18.078 14.062 -2.914 1 96.38 88 GLY A N 1
ATOM 662 C CA . GLY A 1 88 ? -16.719 13.789 -2.461 1 96.38 88 GLY A CA 1
ATOM 663 C C . GLY A 1 88 ? -16.141 14.898 -1.605 1 96.38 88 GLY A C 1
ATOM 664 O O . GLY A 1 88 ? -14.922 14.984 -1.425 1 96.38 88 GLY A O 1
ATOM 665 N N . LEU A 1 89 ? -17.047 15.828 -1.149 1 98.12 89 LEU A N 1
ATOM 666 C CA . LEU A 1 89 ? -16.641 16.906 -0.247 1 98.12 89 LEU A CA 1
ATOM 667 C C . LEU A 1 89 ? -16.922 16.516 1.204 1 98.12 89 LEU A C 1
ATOM 669 O O . LEU A 1 89 ? -17.766 15.664 1.477 1 98.12 89 LEU A O 1
ATOM 673 N N . LEU A 1 90 ? -16.172 17.156 2.1 1 97.88 90 LEU A N 1
ATOM 674 C CA . LEU A 1 90 ? -16.547 16.984 3.498 1 97.88 90 LEU A CA 1
ATOM 675 C C . LEU A 1 90 ? -17.938 17.562 3.768 1 97.88 90 LEU A C 1
ATOM 677 O O . LEU A 1 90 ? -18.281 18.625 3.26 1 97.88 90 LEU A O 1
ATOM 681 N N . ASP A 1 91 ? -18.562 16.797 4.602 1 96.06 91 ASP A N 1
ATOM 682 C CA . ASP A 1 91 ? -19.859 17.297 5.062 1 96.06 91 ASP A CA 1
ATOM 683 C C . ASP A 1 91 ? -19.703 18.609 5.832 1 96.06 91 ASP A C 1
ATOM 685 O O . ASP A 1 91 ? -18.766 18.766 6.629 1 96.06 91 ASP A O 1
ATOM 689 N N . GLU A 1 92 ? -20.609 19.516 5.672 1 96.81 92 GLU A N 1
ATOM 690 C CA . GLU A 1 92 ? -20.5 20.859 6.23 1 96.81 92 GLU A CA 1
ATOM 691 C C . GLU A 1 92 ? -20.484 20.828 7.758 1 96.81 92 GLU A C 1
ATOM 693 O O . GLU A 1 92 ? -19.688 21.516 8.391 1 96.81 92 GLU A O 1
ATOM 698 N N . LYS A 1 93 ? -21.391 20.094 8.273 1 95.5 93 LYS A N 1
ATOM 699 C CA . LYS A 1 93 ? -21.453 20 9.727 1 95.5 93 LYS A CA 1
ATOM 700 C C . LYS A 1 93 ? -20.172 19.406 10.297 1 95.5 93 LYS A C 1
ATOM 702 O O . LYS A 1 93 ? -19.625 19.906 11.273 1 95.5 93 LYS A O 1
ATOM 707 N N . PHE A 1 94 ? -19.75 18.375 9.719 1 95.75 94 PHE A N 1
ATOM 708 C CA . PHE A 1 94 ? -18.5 17.734 10.148 1 95.75 94 PHE A CA 1
ATOM 709 C C . PHE A 1 94 ? -17.344 18.719 10.078 1 95.75 94 PHE A C 1
ATOM 711 O O . PHE A 1 94 ? -16.562 18.828 11.023 1 95.75 94 PHE A O 1
ATOM 718 N N . LEU A 1 95 ? -17.25 19.406 9 1 97.5 95 LEU A N 1
ATOM 719 C CA . LEU A 1 95 ? -16.172 20.359 8.789 1 97.5 95 LEU A CA 1
ATOM 720 C C . LEU A 1 95 ? -16.234 21.484 9.82 1 97.5 95 LEU A C 1
ATOM 722 O O . LEU A 1 95 ? -15.211 21.828 10.422 1 97.5 95 LEU A O 1
ATOM 726 N N . ARG A 1 96 ? -17.375 22 10.023 1 96.94 96 ARG A N 1
ATOM 727 C CA . ARG A 1 96 ? -17.562 23.078 10.992 1 96.94 96 ARG A CA 1
ATOM 728 C C . ARG A 1 96 ? -17.125 22.641 12.383 1 96.94 96 ARG A C 1
ATOM 730 O O . ARG A 1 96 ? -16.438 23.375 13.094 1 96.94 96 ARG A O 1
ATOM 737 N N . GLU A 1 97 ? -17.531 21.484 12.719 1 95.19 97 GLU A N 1
ATOM 738 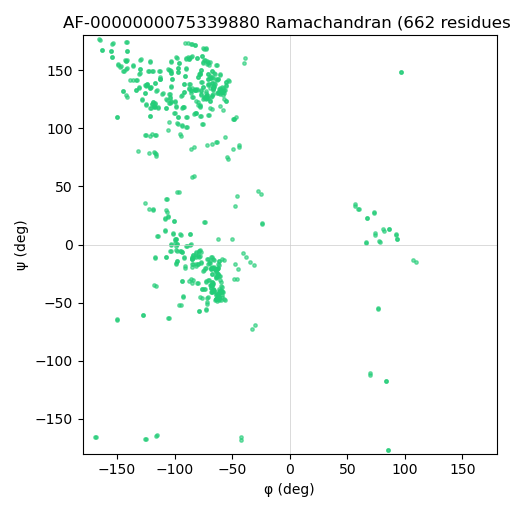C CA . GLU A 1 97 ? -17.172 20.953 14.031 1 95.19 97 GLU A CA 1
ATOM 739 C C . GLU A 1 97 ? -15.664 20.719 14.148 1 95.19 97 GLU A C 1
ATOM 741 O O . GLU A 1 97 ? -15.07 20.984 15.195 1 95.19 97 GLU A O 1
ATOM 746 N N . SER A 1 98 ? -15.07 20.25 13.141 1 95 98 SER A N 1
ATOM 747 C CA . SER A 1 98 ? -13.633 20.016 13.133 1 95 98 SER A CA 1
ATOM 748 C C . SER A 1 98 ? -12.867 21.328 13.281 1 95 98 SER A C 1
ATOM 750 O O . SER A 1 98 ? -11.891 21.406 14.031 1 95 98 SER A O 1
ATOM 752 N N . ILE A 1 99 ? -13.305 22.312 12.578 1 95.19 99 ILE A N 1
ATOM 753 C CA . ILE A 1 99 ? -12.68 23.625 12.656 1 95.19 99 ILE A CA 1
ATOM 754 C C . ILE A 1 99 ? -12.805 24.188 14.07 1 95.19 99 ILE A C 1
ATOM 756 O O . ILE A 1 99 ? -11.844 24.734 14.617 1 95.19 99 ILE A O 1
ATOM 760 N N . ALA A 1 100 ? -13.961 24.016 14.625 1 94 100 ALA A N 1
ATOM 761 C CA . ALA A 1 100 ? -14.219 24.5 15.977 1 94 100 ALA A CA 1
ATOM 762 C C . ALA A 1 100 ? -13.266 23.875 16.984 1 94 100 ALA A C 1
ATOM 764 O O . ALA A 1 100 ? -12.766 24.547 17.891 1 94 100 ALA A O 1
ATOM 765 N N . ILE A 1 101 ? -13.031 22.672 16.812 1 90.81 101 ILE A N 1
ATOM 766 C CA . ILE A 1 101 ? -12.141 21.953 17.703 1 90.81 101 ILE A CA 1
ATOM 767 C C . ILE A 1 101 ? -10.727 22.516 17.609 1 90.81 101 ILE A C 1
ATOM 769 O O . ILE A 1 101 ? -10.094 22.797 18.625 1 90.81 101 ILE A O 1
ATOM 773 N N . ILE A 1 102 ? -10.25 22.719 16.469 1 88 102 ILE A N 1
ATOM 774 C CA . ILE A 1 102 ? -8.883 23.172 16.25 1 88 102 ILE A CA 1
ATOM 775 C C . ILE A 1 102 ? -8.727 24.594 16.781 1 88 102 ILE A C 1
ATOM 777 O O . ILE A 1 102 ? -7.664 24.953 17.297 1 88 102 ILE A O 1
ATOM 781 N N . ARG A 1 103 ? -9.727 25.344 16.688 1 86.88 103 ARG A N 1
ATOM 782 C CA . ARG A 1 103 ? -9.672 26.734 17.141 1 86.88 103 ARG A CA 1
ATOM 783 C C . ARG A 1 103 ? -9.578 26.812 18.672 1 86.88 103 ARG A C 1
ATOM 785 O O . ARG A 1 103 ? -9.203 27.844 19.219 1 86.88 103 ARG A O 1
ATOM 792 N N . ARG A 1 104 ? -9.852 25.719 19.312 1 83.81 104 ARG A N 1
ATOM 793 C CA . ARG A 1 104 ? -9.797 25.672 20.766 1 83.81 104 ARG A CA 1
ATOM 794 C C . ARG A 1 104 ? -8.5 25.031 21.25 1 83.81 104 ARG A C 1
ATOM 796 O O . ARG A 1 104 ? -8.414 24.578 22.391 1 83.81 104 ARG A O 1
ATOM 803 N N . LYS A 1 105 ? -7.551 25.016 20.438 1 82.44 105 LYS A N 1
ATOM 804 C CA . LYS A 1 105 ? -6.316 24.297 20.75 1 82.44 105 LYS A CA 1
ATOM 805 C C . LYS A 1 105 ? -5.59 24.922 21.938 1 82.44 105 LYS A C 1
ATOM 807 O O . LYS A 1 105 ? -4.809 24.25 22.609 1 82.44 105 LYS A O 1
ATOM 812 N N . ASN A 1 106 ? -5.855 26.156 22.219 1 79 106 ASN A N 1
ATOM 813 C CA . ASN A 1 106 ? -5.172 26.828 23.328 1 79 106 ASN A CA 1
ATOM 814 C C . ASN A 1 106 ? -6.031 26.875 24.578 1 79 106 ASN A C 1
ATOM 816 O O . ASN A 1 106 ? -5.617 27.422 25.609 1 79 106 ASN A O 1
ATOM 820 N N . ASP A 1 107 ? -7.184 26.297 24.453 1 85.12 107 ASP A N 1
ATOM 821 C CA . ASP A 1 107 ? -8.062 26.219 25.625 1 85.12 107 ASP A CA 1
ATOM 822 C C . ASP A 1 107 ? -7.793 24.938 26.422 1 85.12 107 ASP A C 1
ATOM 824 O O . ASP A 1 107 ? -8.203 23.844 26.031 1 85.12 107 ASP A O 1
ATOM 828 N N . LYS A 1 108 ? -7.227 25.078 27.547 1 85.62 108 LYS A N 1
ATOM 829 C CA . LYS A 1 108 ? -6.766 23.969 28.375 1 85.62 108 LYS A CA 1
ATOM 830 C C . LYS A 1 108 ? -7.922 23.062 28.766 1 85.62 108 LYS A C 1
ATOM 832 O O . LYS A 1 108 ? -7.738 21.859 28.953 1 85.62 108 LYS A O 1
ATOM 837 N N . LYS A 1 109 ? -9.078 23.656 28.812 1 87.38 109 LYS A N 1
ATOM 838 C CA . LYS A 1 109 ? -10.242 22.891 29.234 1 87.38 109 LYS A CA 1
ATOM 839 C C . LYS A 1 109 ? -10.656 21.875 28.172 1 87.38 109 LYS A C 1
ATOM 841 O O . LYS A 1 109 ? -11.383 20.922 28.469 1 87.38 109 LYS A O 1
ATOM 846 N N . HIS A 1 110 ? -10.141 22.109 27.016 1 86.12 110 HIS A N 1
ATOM 847 C CA . HIS A 1 110 ? -10.586 21.25 25.922 1 86.12 110 HIS A CA 1
ATOM 848 C C . HIS A 1 110 ? -9.484 20.297 25.5 1 86.12 110 HIS A C 1
ATOM 850 O O . HIS A 1 110 ? -9.602 19.609 24.484 1 86.12 110 HIS A O 1
ATOM 856 N N . LEU A 1 111 ? -8.531 20.266 26.312 1 87.88 111 LEU A N 1
ATOM 857 C CA . LEU A 1 111 ? -7.41 19.391 26 1 87.88 111 LEU A CA 1
ATOM 858 C C . LEU A 1 111 ? -7.449 18.109 26.844 1 87.88 111 LEU A C 1
ATOM 860 O O . LEU A 1 111 ? -8.023 18.109 27.938 1 87.88 111 LEU A O 1
ATOM 864 N N . PHE A 1 112 ? -6.938 17.109 26.234 1 87 112 PHE A N 1
ATOM 865 C CA . PHE A 1 112 ? -6.762 15.852 26.969 1 87 112 PHE A CA 1
ATOM 866 C C . PHE A 1 112 ? -5.383 15.789 27.609 1 87 112 PHE A C 1
ATOM 868 O O . PHE A 1 112 ? -4.379 16.125 26.969 1 87 112 PHE A O 1
ATOM 875 N N . TYR A 1 113 ? -5.336 15.297 28.891 1 87.5 113 TYR A N 1
ATOM 876 C CA . TYR A 1 113 ? -4.07 15.203 29.609 1 87.5 113 TYR A CA 1
ATOM 877 C C . TYR A 1 113 ? -3.75 13.758 29.984 1 87.5 113 TYR A C 1
ATOM 879 O O . TYR A 1 113 ? -4.547 13.086 30.641 1 87.5 113 TYR A O 1
ATOM 887 N N . CYS A 1 114 ? -2.623 13.367 29.516 1 81.69 114 CYS A N 1
ATOM 888 C CA . CYS A 1 114 ? -2.148 12.016 29.812 1 81.69 114 CYS A CA 1
ATOM 889 C C . CYS A 1 114 ? -1.596 11.93 31.234 1 81.69 114 CYS A C 1
ATOM 891 O O . CYS A 1 114 ? -1.038 12.898 31.75 1 81.69 114 CYS A O 1
ATOM 893 N N . GLU A 1 115 ? -1.729 10.75 31.797 1 81.25 115 GLU A N 1
ATOM 894 C CA . GLU A 1 115 ? -1.044 10.508 33.062 1 81.25 115 GLU A CA 1
ATOM 895 C C . GLU A 1 115 ? 0.463 10.383 32.875 1 81.25 115 GLU A C 1
ATOM 897 O O . GLU A 1 115 ? 1.246 11.016 33.562 1 81.25 115 GLU A O 1
ATOM 902 N N . ASN A 1 116 ? 0.833 9.555 31.922 1 79.56 116 ASN A N 1
ATOM 903 C CA . ASN A 1 116 ? 2.211 9.406 31.469 1 79.56 116 ASN A CA 1
ATOM 904 C C . ASN A 1 116 ? 2.35 9.719 29.984 1 79.56 116 ASN A C 1
ATOM 906 O O . ASN A 1 116 ? 2.209 8.836 29.141 1 79.56 116 ASN A O 1
ATOM 910 N N . CYS A 1 117 ? 2.682 10.945 29.734 1 81.62 117 CYS A N 1
ATOM 911 C CA . CYS A 1 117 ? 2.703 11.422 28.344 1 81.62 117 CYS A CA 1
ATOM 912 C C . CYS A 1 117 ? 3.961 10.953 27.625 1 81.62 117 CYS A C 1
ATOM 914 O O . CYS A 1 117 ? 5.074 11.336 28 1 81.62 117 CYS A O 1
ATOM 916 N N . PRO A 1 118 ? 3.805 10.234 26.594 1 77.69 118 PRO A N 1
ATOM 917 C CA . PRO A 1 118 ? 4.98 9.742 25.875 1 77.69 118 PRO A CA 1
ATOM 918 C C . PRO A 1 118 ? 5.77 10.867 25.203 1 77.69 118 PRO A C 1
ATOM 920 O O . PRO A 1 118 ? 6.957 10.703 24.906 1 77.69 118 PRO A O 1
ATOM 923 N N . LEU A 1 119 ? 5.152 11.984 25.016 1 78.94 119 LEU A N 1
ATOM 924 C CA . LEU A 1 119 ? 5.852 13.109 24.406 1 78.94 119 LEU A CA 1
ATOM 925 C C . LEU A 1 119 ? 6.734 13.828 25.422 1 78.94 119 LEU A C 1
ATOM 927 O O . LEU A 1 119 ? 7.797 14.344 25.078 1 78.94 119 LEU A O 1
ATOM 931 N N . GLU A 1 120 ? 6.211 13.797 26.656 1 78.88 120 GLU A N 1
ATOM 932 C CA . GLU A 1 120 ? 6.922 14.516 27.703 1 78.88 120 GLU A CA 1
ATOM 933 C C . GLU A 1 120 ? 7.879 13.594 28.453 1 78.88 120 GLU A C 1
ATOM 935 O O . GLU A 1 120 ? 8.859 14.055 29.031 1 78.88 120 GLU A O 1
ATOM 940 N N . ASN A 1 121 ? 7.48 12.32 28.531 1 77.06 121 ASN A N 1
ATOM 941 C CA . ASN A 1 121 ? 8.25 11.344 29.297 1 77.06 121 ASN A CA 1
ATOM 942 C C . ASN A 1 121 ? 8.781 10.227 28.406 1 77.06 121 ASN A C 1
ATOM 944 O O . ASN A 1 121 ? 8.133 9.195 28.234 1 77.06 121 ASN A O 1
ATOM 948 N N . ARG A 1 122 ? 9.758 10.438 27.75 1 63.81 122 ARG A N 1
ATOM 949 C CA . ARG A 1 122 ? 10.344 9.516 26.781 1 63.81 122 ARG A CA 1
ATOM 950 C C . ARG A 1 122 ? 10.938 8.289 27.484 1 63.81 122 ARG A C 1
ATOM 952 O O . ARG A 1 122 ? 11.477 8.398 28.578 1 63.81 122 ARG A O 1
ATOM 959 N N . LEU A 1 123 ? 10.484 7.047 26.984 1 56.72 123 LEU A N 1
ATOM 960 C CA . LEU A 1 123 ? 11.086 5.84 27.531 1 56.72 123 LEU A CA 1
ATOM 961 C C . LEU A 1 123 ? 12.578 5.789 27.219 1 56.72 123 LEU A C 1
ATOM 963 O O . LEU A 1 123 ? 12.977 5.945 26.062 1 56.72 123 LEU A O 1
ATOM 967 N N . VAL A 1 124 ? 13.359 6.309 27.969 1 47.81 124 VAL A N 1
ATOM 968 C CA . VAL A 1 124 ? 14.797 6.125 27.828 1 47.81 124 VAL A CA 1
ATOM 969 C C . VAL A 1 124 ? 15.125 4.633 27.812 1 47.81 124 VAL A C 1
ATOM 971 O O . VAL A 1 124 ? 14.898 3.932 28.797 1 47.81 124 VAL A O 1
ATOM 974 N N . ASN A 1 125 ? 14.867 4.027 26.766 1 42.5 125 ASN A N 1
ATOM 975 C CA . ASN A 1 125 ? 15.305 2.637 26.75 1 42.5 125 ASN A CA 1
ATOM 976 C C . ASN A 1 125 ? 16.75 2.496 27.219 1 42.5 125 ASN A C 1
ATOM 978 O O . ASN A 1 125 ? 17.406 1.487 26.953 1 42.5 125 ASN A O 1
ATOM 982 N N . GLY A 1 126 ? 17.656 3.334 27.109 1 38.62 126 GLY A N 1
ATOM 983 C CA . GLY A 1 126 ? 18.984 2.799 27.312 1 38.62 126 GLY A CA 1
ATOM 984 C C . GLY A 1 126 ? 19.078 1.839 28.484 1 38.62 126 GLY A C 1
ATOM 985 O O . GLY A 1 126 ? 18.109 1.675 29.234 1 38.62 126 GLY A O 1
ATOM 986 N N . ASN A 1 127 ? 20.609 1.424 28.969 1 36.47 127 ASN A N 1
ATOM 987 C CA . ASN A 1 127 ? 21.156 0.529 29.984 1 36.47 127 ASN A CA 1
ATOM 988 C C . ASN A 1 127 ? 20.328 0.57 31.266 1 36.47 127 ASN A C 1
ATOM 990 O O . ASN A 1 127 ? 19.703 1.584 31.578 1 36.47 127 ASN A O 1
ATOM 994 N N . ARG A 1 128 ? 20.547 -0.692 32.188 1 34.72 128 ARG A N 1
ATOM 995 C CA . ARG A 1 128 ? 20.125 -1.158 33.5 1 34.72 128 ARG A CA 1
ATOM 996 C C . ARG A 1 128 ? 19.938 0.01 34.469 1 34.72 128 ARG A C 1
ATOM 998 O O . ARG A 1 128 ? 19.047 -0.017 35.344 1 34.72 128 ARG A O 1
ATOM 1005 N N . ASN A 1 129 ? 21.047 0.513 34.844 1 34.47 129 ASN A N 1
ATOM 1006 C CA . ASN A 1 129 ? 21.406 0.969 36.188 1 34.47 129 ASN A CA 1
ATOM 1007 C C . ASN A 1 129 ? 20.797 2.332 36.5 1 34.47 129 ASN A C 1
ATOM 1009 O O . ASN A 1 129 ? 20.953 2.846 37.625 1 34.47 129 ASN A O 1
ATOM 1013 N N . HIS A 1 130 ? 20.828 3.355 35.625 1 33.53 130 HIS A N 1
ATOM 1014 C CA . HIS A 1 130 ? 20.516 4.574 36.375 1 33.53 130 HIS A CA 1
ATOM 1015 C C . HIS A 1 130 ? 19.016 4.766 36.5 1 33.53 130 HIS A C 1
ATOM 1017 O O . HIS A 1 130 ? 18.375 5.348 35.625 1 33.53 130 HIS A O 1
ATOM 1023 N N . LYS A 1 131 ? 18.266 3.895 37.031 1 42.5 131 LYS A N 1
ATOM 1024 C CA . LYS A 1 131 ? 17.016 4.16 37.719 1 42.5 131 LYS A CA 1
ATOM 1025 C C . LYS A 1 131 ? 16.969 5.59 38.25 1 42.5 131 LYS A C 1
ATOM 1027 O O . LYS A 1 131 ? 17.047 5.812 39.469 1 42.5 131 LYS A O 1
ATOM 1032 N N . ARG A 1 132 ? 17.797 6.516 37.75 1 39.06 132 ARG A N 1
ATOM 1033 C CA . ARG A 1 132 ? 17.484 7.777 38.438 1 39.06 132 ARG A CA 1
ATOM 1034 C C . ARG A 1 132 ? 16.031 8.18 38.188 1 39.06 132 ARG A C 1
ATOM 1036 O O . ARG A 1 132 ? 15.539 8.094 37.062 1 39.06 132 ARG A O 1
ATOM 1043 N N . LYS A 1 133 ? 15.227 8.305 39.062 1 45.84 133 LYS A N 1
ATOM 1044 C CA . LYS A 1 133 ? 13.938 8.906 39.406 1 45.84 133 LYS A CA 1
ATOM 1045 C C . LYS A 1 133 ? 13.695 10.164 38.562 1 45.84 133 LYS A C 1
ATOM 1047 O O . LYS A 1 133 ? 13.961 11.273 39.031 1 45.84 133 LYS A O 1
ATOM 1052 N N . ARG A 1 134 ? 13.93 10.125 37.25 1 49.94 134 ARG A N 1
ATOM 1053 C CA . ARG A 1 134 ? 13.609 11.422 36.656 1 49.94 134 ARG A CA 1
ATOM 1054 C C . ARG A 1 134 ? 12.164 11.805 36.906 1 49.94 134 ARG A C 1
ATOM 1056 O O . ARG A 1 134 ? 11.281 10.945 36.969 1 49.94 134 ARG A O 1
ATOM 1063 N N . SER A 1 135 ? 11.844 12.875 37.375 1 59.94 135 SER A N 1
ATOM 1064 C CA . SER A 1 135 ? 10.562 13.531 37.625 1 59.94 135 SER A CA 1
ATOM 1065 C C . SER A 1 135 ? 9.664 13.484 36.406 1 59.94 135 SER A C 1
ATOM 1067 O O . SER A 1 135 ? 10.109 13.789 35.281 1 59.94 135 SER A O 1
ATOM 1069 N N . VAL A 1 136 ? 8.609 12.711 36.375 1 72.06 136 VAL A N 1
ATOM 1070 C CA . VAL A 1 136 ? 7.562 12.664 35.344 1 72.06 136 VAL A CA 1
ATOM 1071 C C . VAL A 1 136 ? 7.082 14.078 35.031 1 72.06 136 VAL A C 1
ATOM 1073 O O . VAL A 1 136 ? 6.605 14.789 35.906 1 72.06 136 VAL A O 1
ATOM 1076 N N . LYS A 1 137 ? 7.422 14.578 33.906 1 81.62 137 LYS A N 1
ATOM 1077 C CA . LYS A 1 137 ? 6.922 15.875 33.469 1 81.62 137 LYS A CA 1
ATOM 1078 C C . LYS A 1 137 ? 5.434 15.812 33.125 1 81.62 137 LYS A C 1
ATOM 1080 O O . LYS A 1 137 ? 4.965 14.828 32.562 1 81.62 137 LYS A O 1
ATOM 1085 N N . PRO A 1 138 ? 4.801 16.844 33.562 1 87.06 138 PRO A N 1
ATOM 1086 C CA . PRO A 1 138 ? 3.361 16.844 33.281 1 87.06 138 PRO A CA 1
ATOM 1087 C C . PRO A 1 138 ? 3.049 16.984 31.812 1 87.06 138 PRO A C 1
ATOM 1089 O O . PRO A 1 138 ? 3.768 17.688 31.078 1 87.06 138 PRO A O 1
ATOM 1092 N N . CYS A 1 139 ? 1.982 16.422 31.406 1 86.69 139 CYS A N 1
ATOM 1093 C CA . CYS A 1 139 ? 1.482 16.516 30.047 1 86.69 139 CYS A CA 1
ATOM 1094 C C . CYS A 1 139 ? 1.032 17.922 29.719 1 86.69 139 CYS A C 1
ATOM 1096 O O . CYS A 1 139 ? 0.386 18.578 30.547 1 86.69 139 CYS A O 1
ATOM 1098 N N . LYS A 1 140 ? 1.332 18.391 28.547 1 82.06 140 LYS A N 1
ATOM 1099 C CA . LYS A 1 140 ? 0.979 19.75 28.141 1 82.06 140 LYS A CA 1
ATOM 1100 C C . LYS A 1 140 ? -0.397 19.781 27.484 1 82.06 140 LYS A C 1
ATOM 1102 O O . LYS A 1 140 ? -0.885 20.859 27.109 1 82.06 140 LYS A O 1
ATOM 1107 N N . GLY A 1 141 ? -0.973 18.625 27.391 1 83.62 141 GLY A N 1
ATOM 1108 C CA . GLY A 1 141 ? -2.312 18.547 26.828 1 83.62 141 GLY A CA 1
ATOM 1109 C C . GLY A 1 141 ? -2.32 18.188 25.344 1 83.62 141 GLY A C 1
ATOM 1110 O O . GLY A 1 141 ? -1.413 18.578 24.609 1 83.62 141 GLY A O 1
ATOM 1111 N N . HIS A 1 142 ? -3.357 17.5 24.938 1 83.56 142 HIS A N 1
ATOM 1112 C CA . HIS A 1 142 ? -3.506 17.062 23.547 1 83.56 142 HIS A CA 1
ATOM 1113 C C . HIS A 1 142 ? -4.887 17.422 23.016 1 83.56 142 HIS A C 1
ATOM 1115 O O . HIS A 1 142 ? -5.887 17.297 23.719 1 83.56 142 HIS A O 1
ATOM 1121 N N . LEU A 1 143 ? -4.852 17.938 21.844 1 83.38 143 LEU A N 1
ATOM 1122 C CA . LEU A 1 143 ? -6.113 18.203 21.156 1 83.38 143 LEU A CA 1
ATOM 1123 C C . LEU A 1 143 ? -6.758 16.906 20.688 1 83.38 143 LEU A C 1
ATOM 1125 O O . LEU A 1 143 ? -6.09 16.047 20.094 1 83.38 143 LEU A O 1
ATOM 1129 N N . MET A 1 144 ? -8.039 16.734 20.984 1 84.31 144 MET A N 1
ATOM 1130 C CA . MET A 1 144 ? -8.797 15.609 20.469 1 84.31 144 MET A CA 1
ATOM 1131 C C . MET A 1 144 ? -9.484 15.977 19.156 1 84.31 144 MET A C 1
ATOM 1133 O O . MET A 1 144 ? -10.367 16.844 19.141 1 84.31 144 MET A O 1
ATOM 1137 N N . ARG A 1 145 ? -9.148 15.32 18.125 1 87.81 145 ARG A N 1
ATOM 1138 C CA . ARG A 1 145 ? -9.68 15.648 16.812 1 87.81 145 ARG A CA 1
ATOM 1139 C C . ARG A 1 145 ? -10.758 14.656 16.391 1 87.81 145 ARG A C 1
ATOM 1141 O O . ARG A 1 145 ? -10.844 13.555 16.938 1 87.81 145 ARG A O 1
ATOM 1148 N N . LYS A 1 146 ? -11.555 15.094 15.531 1 89.44 146 LYS A N 1
ATOM 1149 C CA . LYS A 1 146 ? -12.531 14.188 14.93 1 89.44 146 LYS A CA 1
ATOM 1150 C C . LYS A 1 146 ? -11.906 13.344 13.828 1 89.44 146 LYS A C 1
ATOM 1152 O O . LYS A 1 146 ? -11.195 13.867 12.969 1 89.44 146 LYS A O 1
ATOM 1157 N N . PHE A 1 147 ? -12.211 12.07 13.906 1 90.69 147 PHE A N 1
ATOM 1158 C CA . PHE A 1 147 ? -11.672 11.141 12.922 1 90.69 147 PHE A CA 1
ATOM 1159 C C . PHE A 1 147 ? -12.688 10.875 11.812 1 90.69 147 PHE A C 1
ATOM 1161 O O . PHE A 1 147 ? -13.891 10.922 12.047 1 90.69 147 PHE A O 1
ATOM 1168 N N . ILE A 1 148 ? -12.164 10.656 10.703 1 92.56 148 ILE A N 1
ATOM 1169 C CA . ILE A 1 148 ? -12.938 10.031 9.633 1 92.56 148 ILE A CA 1
ATOM 1170 C C . ILE A 1 148 ? -12.547 8.562 9.5 1 92.56 148 ILE A C 1
ATOM 1172 O O . ILE A 1 148 ? -11.359 8.219 9.57 1 92.56 148 ILE A O 1
ATOM 1176 N N . LYS A 1 149 ? -13.539 7.711 9.352 1 91.25 149 LYS A N 1
ATOM 1177 C CA . LYS A 1 149 ? -13.281 6.305 9.039 1 91.25 149 LYS A CA 1
ATOM 1178 C C . LYS A 1 149 ? -13.656 5.988 7.594 1 91.25 149 LYS A C 1
ATOM 1180 O O . LYS A 1 149 ? -14.82 6.129 7.199 1 91.25 149 LYS A O 1
ATOM 1185 N N . GLU A 1 150 ? -12.688 5.609 6.84 1 93.31 150 GLU A N 1
ATOM 1186 C CA . GLU A 1 150 ? -12.961 5.164 5.477 1 93.31 150 GLU A CA 1
ATOM 1187 C C . GLU A 1 150 ? -13.008 3.639 5.398 1 93.31 150 GLU A C 1
ATOM 1189 O O . GLU A 1 150 ? -12.484 2.949 6.273 1 93.31 150 GLU A O 1
ATOM 1194 N N . CYS A 1 151 ? -13.633 3.189 4.297 1 91.75 151 CYS A N 1
ATOM 1195 C CA . CYS A 1 151 ? -13.719 1.756 4.043 1 91.75 151 CYS A CA 1
ATOM 1196 C C . CYS A 1 151 ? -12.336 1.171 3.779 1 91.75 151 CYS A C 1
ATOM 1198 O O . CYS A 1 151 ? -11.461 1.847 3.225 1 91.75 151 CYS A O 1
ATOM 1200 N N . TRP A 1 152 ? -12.156 -0.05 4.176 1 89.62 152 TRP A N 1
ATOM 1201 C CA . TRP A 1 152 ? -10.867 -0.712 3.973 1 89.62 152 TRP A CA 1
ATOM 1202 C C . TRP A 1 152 ? -11.047 -2.031 3.229 1 89.62 152 TRP A C 1
ATOM 1204 O O . TRP A 1 152 ? -12.109 -2.289 2.654 1 89.62 152 TRP A O 1
ATOM 1214 N N . ALA A 1 153 ? -10.031 -2.846 3.199 1 88.06 153 ALA A N 1
ATOM 1215 C CA . ALA A 1 153 ? -9.93 -4.047 2.375 1 88.06 153 ALA A CA 1
ATOM 1216 C C . ALA A 1 153 ? -11.016 -5.055 2.738 1 88.06 153 ALA A C 1
ATOM 1218 O O . ALA A 1 153 ? -11.484 -5.809 1.881 1 88.06 153 ALA A O 1
ATOM 1219 N N . LYS A 1 154 ? -11.523 -5.039 3.93 1 88.88 154 LYS A N 1
ATOM 1220 C CA . LYS A 1 154 ? -12.523 -6.004 4.383 1 88.88 154 LYS A CA 1
ATOM 1221 C C . LYS A 1 154 ? -13.93 -5.566 3.984 1 88.88 154 LYS A C 1
ATOM 1223 O O . LYS A 1 154 ? -14.883 -6.336 4.113 1 88.88 154 LYS A O 1
ATOM 1228 N N . CYS A 1 155 ? -14.008 -4.34 3.562 1 90.19 155 CYS A N 1
ATOM 1229 C CA . CYS A 1 155 ? -15.328 -3.875 3.158 1 90.19 155 CYS A CA 1
ATOM 1230 C C . CYS A 1 155 ? -15.672 -4.363 1.756 1 90.19 155 CYS A C 1
ATOM 1232 O O . CYS A 1 155 ? -14.812 -4.395 0.876 1 90.19 155 CYS A O 1
ATOM 1234 N N . GLY A 1 156 ? -16.906 -4.664 1.558 1 89.62 156 GLY A N 1
ATOM 1235 C CA . GLY A 1 156 ? -17.359 -5.215 0.289 1 89.62 156 GLY A CA 1
ATOM 1236 C C . GLY A 1 156 ? -17.594 -4.16 -0.772 1 89.62 156 GLY A C 1
ATOM 1237 O O . GLY A 1 156 ? -17.781 -4.48 -1.947 1 89.62 156 GLY A O 1
ATOM 1238 N N . CYS A 1 157 ? -17.516 -2.943 -0.42 1 92.56 157 CYS A N 1
ATOM 1239 C CA . CYS A 1 157 ? -17.797 -1.866 -1.362 1 92.56 157 CYS A CA 1
ATOM 1240 C C . CYS A 1 157 ? -16.672 -1.728 -2.383 1 92.56 157 CYS A C 1
ATOM 1242 O O . CYS A 1 157 ? -15.633 -2.377 -2.262 1 92.56 157 CYS A O 1
ATOM 1244 N N . SER A 1 158 ? -16.938 -0.929 -3.434 1 92.88 158 SER A N 1
ATOM 1245 C CA . SER A 1 158 ? -15.977 -0.725 -4.516 1 92.88 158 SER A CA 1
ATOM 1246 C C . SER A 1 158 ? -14.914 0.297 -4.125 1 92.88 158 SER A C 1
ATOM 1248 O O . SER A 1 158 ? -15.109 1.076 -3.191 1 92.88 158 SER A O 1
ATOM 1250 N N . LEU A 1 159 ? -13.805 0.226 -4.863 1 93.5 159 LEU A N 1
ATOM 1251 C CA . LEU A 1 159 ? -12.75 1.21 -4.613 1 93.5 159 LEU A CA 1
ATOM 1252 C C . LEU A 1 159 ? -13.227 2.611 -4.992 1 93.5 159 LEU A C 1
ATOM 1254 O O . LEU A 1 159 ? -12.609 3.604 -4.598 1 93.5 159 LEU A O 1
ATOM 1258 N N . ASN A 1 160 ? -14.336 2.695 -5.711 1 91.94 160 ASN A N 1
ATOM 1259 C CA . ASN A 1 160 ? -14.914 3.98 -6.082 1 91.94 160 ASN A CA 1
ATOM 1260 C C . ASN A 1 160 ? -15.992 4.414 -5.094 1 91.94 160 ASN A C 1
ATOM 1262 O O . ASN A 1 160 ? -16.719 5.383 -5.344 1 91.94 160 ASN A O 1
ATOM 1266 N N . CYS A 1 161 ? -16.109 3.676 -4.004 1 94.69 161 CYS A N 1
ATOM 1267 C CA . CYS A 1 161 ? -17.062 3.992 -2.953 1 94.69 161 CYS A CA 1
ATOM 1268 C C . CYS A 1 161 ? -16.906 5.438 -2.492 1 94.69 161 CYS A C 1
ATOM 1270 O O . CYS A 1 161 ? -15.789 5.926 -2.332 1 94.69 161 CYS A O 1
ATOM 1272 N N . GLY A 1 162 ? -18.016 6.062 -2.238 1 94.56 162 GLY A N 1
ATOM 1273 C CA . GLY A 1 162 ? -18.031 7.457 -1.821 1 94.56 162 GLY A CA 1
ATOM 1274 C C . GLY A 1 162 ? -17.359 7.676 -0.473 1 94.56 162 GLY A C 1
ATOM 1275 O O . GLY A 1 162 ? -17.031 8.805 -0.12 1 94.56 162 GLY A O 1
ATOM 1276 N N . ASN A 1 163 ? -17.266 6.598 0.315 1 94.06 163 ASN A N 1
ATOM 1277 C CA . ASN A 1 163 ? -16.594 6.707 1.606 1 94.06 163 ASN A CA 1
ATOM 1278 C C . ASN A 1 163 ? -15.094 6.48 1.478 1 94.06 163 ASN A C 1
ATOM 1280 O O . ASN A 1 163 ? -14.406 6.238 2.475 1 94.06 163 ASN A O 1
ATOM 1284 N N . ARG A 1 164 ? -14.602 6.414 0.241 1 95.38 164 ARG A N 1
ATOM 1285 C CA . ARG A 1 164 ? -13.172 6.285 -0.041 1 95.38 164 ARG A CA 1
ATOM 1286 C C . ARG A 1 164 ? -12.656 7.508 -0.788 1 95.38 164 ARG A C 1
ATOM 1288 O O . ARG A 1 164 ? -12.32 7.426 -1.973 1 95.38 164 ARG A O 1
ATOM 1295 N N . VAL A 1 165 ? -12.477 8.578 -0.078 1 97.12 165 VAL A N 1
ATOM 1296 C CA . VAL A 1 165 ? -12.047 9.812 -0.721 1 97.12 165 VAL A CA 1
ATOM 1297 C C . VAL A 1 165 ? -10.531 9.945 -0.645 1 97.12 165 VAL A C 1
ATOM 1299 O O . VAL A 1 165 ? -9.859 10.078 -1.672 1 97.12 165 VAL A O 1
ATOM 1302 N N . VAL A 1 166 ? -9.977 9.812 0.528 1 97.56 166 VAL A N 1
ATOM 1303 C CA . VAL A 1 166 ? -8.547 10 0.752 1 97.56 166 VAL A CA 1
ATOM 1304 C C . VAL A 1 166 ? -7.766 8.875 0.07 1 97.56 166 VAL A C 1
ATOM 1306 O O . VAL A 1 166 ? -6.707 9.109 -0.52 1 97.56 166 VAL A O 1
ATOM 1309 N N . GLN A 1 167 ? -8.32 7.715 0.049 1 95.25 167 GLN A N 1
ATOM 1310 C CA . GLN A 1 167 ? -7.648 6.547 -0.509 1 95.25 167 GLN A CA 1
ATOM 1311 C C . GLN A 1 167 ? -7.5 6.668 -2.023 1 95.25 167 GLN A C 1
ATOM 1313 O O . GLN A 1 167 ? -6.684 5.969 -2.629 1 95.25 167 GLN A O 1
ATOM 1318 N N . ARG A 1 168 ? -8.273 7.465 -2.627 1 94.44 168 ARG A N 1
ATOM 1319 C CA . ARG A 1 168 ? -8.219 7.613 -4.078 1 94.44 168 ARG A CA 1
ATOM 1320 C C . ARG A 1 168 ? -7.051 8.5 -4.492 1 94.44 168 ARG A C 1
ATOM 1322 O O . ARG A 1 168 ? -6.727 8.594 -5.68 1 94.44 168 ARG A O 1
ATOM 1329 N N . GLY A 1 169 ? -6.43 9.156 -3.566 1 96.12 169 GLY A N 1
ATOM 1330 C CA . GLY A 1 169 ? -5.254 9.953 -3.867 1 96.12 169 GLY A CA 1
ATOM 1331 C C . GLY A 1 169 ? -5.586 11.352 -4.344 1 96.12 169 GLY A C 1
ATOM 1332 O O . GLY A 1 169 ? -6.754 11.742 -4.375 1 96.12 169 GLY A O 1
ATOM 1333 N N . ILE A 1 170 ? -4.555 12.078 -4.691 1 98.12 170 ILE A N 1
ATOM 1334 C CA . ILE A 1 170 ? -4.672 13.469 -5.117 1 98.12 170 ILE A CA 1
ATOM 1335 C C . ILE A 1 170 ? -5.363 13.539 -6.477 1 98.12 170 ILE A C 1
ATOM 1337 O O . ILE A 1 170 ? -4.914 12.914 -7.441 1 98.12 170 ILE A O 1
ATOM 1341 N N . THR A 1 171 ? -6.449 14.281 -6.539 1 97 171 THR A N 1
ATOM 1342 C CA . THR A 1 171 ? -7.172 14.43 -7.797 1 97 171 THR A CA 1
ATOM 1343 C C . THR A 1 171 ? -7.16 15.883 -8.258 1 97 171 THR A C 1
ATOM 1345 O O . THR A 1 171 ? -7.574 16.188 -9.375 1 97 171 THR A O 1
ATOM 1348 N N . VAL A 1 172 ? -6.738 16.797 -7.434 1 98.25 172 VAL A N 1
ATOM 1349 C CA . VAL A 1 172 ? -6.703 18.203 -7.773 1 98.25 172 VAL A CA 1
ATOM 1350 C C . VAL A 1 172 ? -5.371 18.547 -8.438 1 98.25 172 VAL A C 1
ATOM 1352 O O . VAL A 1 172 ? -4.391 17.812 -8.297 1 98.25 172 VAL A O 1
ATOM 1355 N N . LYS A 1 173 ? -5.348 19.641 -9.117 1 98.62 173 LYS A N 1
ATOM 1356 C CA . LYS A 1 173 ? -4.141 20.094 -9.805 1 98.62 173 LYS A CA 1
ATOM 1357 C C . LYS A 1 173 ? -3.322 21.031 -8.914 1 98.62 173 LYS A C 1
ATOM 1359 O O . LYS A 1 173 ? -3.771 22.125 -8.586 1 98.62 173 LYS A O 1
ATOM 1364 N N . LEU A 1 174 ? -2.131 20.625 -8.609 1 98.75 174 LEU A N 1
ATOM 1365 C CA . LEU A 1 174 ? -1.263 21.375 -7.707 1 98.75 174 LEU A CA 1
ATOM 1366 C C . LEU A 1 174 ? 0.043 21.75 -8.398 1 98.75 174 LEU A C 1
ATOM 1368 O O . LEU A 1 174 ? 0.453 21.094 -9.359 1 98.75 174 LEU A O 1
ATOM 1372 N N . GLN A 1 175 ? 0.633 22.75 -7.867 1 98.38 175 GLN A N 1
ATOM 1373 C CA . GLN A 1 175 ? 1.951 23.172 -8.328 1 98.38 175 GLN A CA 1
ATOM 1374 C C . GLN A 1 175 ? 2.797 23.688 -7.164 1 98.38 175 GLN A C 1
ATOM 1376 O O . GLN A 1 175 ? 2.301 24.422 -6.305 1 98.38 175 GLN A O 1
ATOM 1381 N N . VAL A 1 176 ? 4.023 23.203 -7.113 1 97.12 176 VAL A N 1
ATOM 1382 C CA . VAL A 1 176 ? 5.004 23.781 -6.203 1 97.12 176 VAL A CA 1
ATOM 1383 C C . VAL A 1 176 ? 5.621 25.031 -6.836 1 97.12 176 VAL A C 1
ATOM 1385 O O . VAL A 1 176 ? 5.996 25.016 -8.016 1 97.12 176 VAL A O 1
ATOM 1388 N N . PHE A 1 177 ? 5.691 26.078 -6.051 1 95.06 177 PHE A N 1
ATOM 1389 C CA . PHE A 1 177 ? 6.211 27.328 -6.578 1 95.06 177 PHE A CA 1
ATOM 1390 C C . PHE A 1 177 ? 7.078 28.031 -5.539 1 95.06 177 PHE A C 1
ATOM 1392 O O . PHE A 1 177 ? 7.125 27.625 -4.379 1 95.06 177 PHE A O 1
ATOM 1399 N N . GLN A 1 178 ? 7.785 29 -6.012 1 91.75 178 GLN A N 1
ATOM 1400 C CA . GLN A 1 178 ? 8.57 29.812 -5.09 1 91.75 178 GLN A CA 1
ATOM 1401 C C . GLN A 1 178 ? 7.688 30.812 -4.344 1 91.75 178 GLN A C 1
ATOM 1403 O O . GLN A 1 178 ? 7.168 31.766 -4.945 1 91.75 178 GLN A O 1
ATOM 1408 N N . ALA A 1 179 ? 7.562 30.531 -3.066 1 87.88 179 ALA A N 1
ATOM 1409 C CA . ALA A 1 179 ? 6.707 31.391 -2.26 1 87.88 179 ALA A CA 1
ATOM 1410 C C . ALA A 1 179 ? 7.383 32.719 -1.987 1 87.88 179 ALA A C 1
ATOM 1412 O O . ALA A 1 179 ? 8.609 32.844 -2.055 1 87.88 179 ALA A O 1
ATOM 1413 N N . SER A 1 180 ? 6.602 33.688 -1.677 1 78.88 180 SER A N 1
ATOM 1414 C CA . SER A 1 180 ? 7.105 35.031 -1.397 1 78.88 180 SER A CA 1
ATOM 1415 C C . SER A 1 180 ? 7.598 35.125 0.041 1 78.88 180 SER A C 1
ATOM 1417 O O . SER A 1 180 ? 7.457 34.188 0.83 1 78.88 180 SER A O 1
ATOM 1419 N N . GLU A 1 181 ? 8.234 36.281 0.295 1 74.5 181 GLU A N 1
ATOM 1420 C CA . GLU A 1 181 ? 8.531 36.719 1.657 1 74.5 181 GLU A CA 1
ATOM 1421 C C . GLU A 1 181 ? 9.547 35.812 2.32 1 74.5 181 GLU A C 1
ATOM 1423 O O . GLU A 1 181 ? 9.508 35.594 3.535 1 74.5 181 GLU A O 1
ATOM 1428 N N . GLY A 1 182 ? 10.344 35.094 1.493 1 77.38 182 GLY A N 1
ATOM 1429 C CA . GLY A 1 182 ? 11.422 34.312 2.092 1 77.38 182 GLY A CA 1
ATOM 1430 C C . GLY A 1 182 ? 10.969 32.969 2.652 1 77.38 182 GLY A C 1
ATOM 1431 O O . GLY A 1 182 ? 11.672 32.375 3.455 1 77.38 182 GLY A O 1
ATOM 1432 N N . LYS A 1 183 ? 9.742 32.5 2.328 1 83.12 183 LYS A N 1
ATOM 1433 C CA . LYS A 1 183 ? 9.219 31.25 2.846 1 83.12 183 LYS A CA 1
ATOM 1434 C C . LYS A 1 183 ? 9.797 30.062 2.082 1 83.12 183 LYS A C 1
ATOM 1436 O O . LYS A 1 183 ? 9.609 28.906 2.482 1 83.12 183 LYS A O 1
ATOM 1441 N N . GLY A 1 184 ? 10.484 30.391 1.001 1 88.38 184 GLY A N 1
ATOM 1442 C CA . GLY A 1 184 ? 11.008 29.312 0.184 1 88.38 184 GLY A CA 1
ATOM 1443 C C . GLY A 1 184 ? 9.992 28.75 -0.796 1 88.38 184 GLY A C 1
ATOM 1444 O O . GLY A 1 184 ? 9.445 29.5 -1.617 1 88.38 184 GLY A O 1
ATOM 1445 N N . TRP A 1 185 ? 9.664 27.5 -0.638 1 92.62 185 TRP A N 1
ATOM 1446 C CA . TRP A 1 185 ? 8.727 26.844 -1.542 1 92.62 185 TRP A CA 1
ATOM 1447 C C . TRP A 1 185 ? 7.316 26.844 -0.951 1 92.62 185 TRP A C 1
ATOM 1449 O O . TRP A 1 185 ? 7.148 26.938 0.267 1 92.62 185 TRP A O 1
ATOM 1459 N N . GLY A 1 186 ? 6.379 26.828 -1.777 1 95.19 186 GLY A N 1
ATOM 1460 C CA . GLY A 1 186 ? 4.973 26.703 -1.42 1 95.19 186 GLY A CA 1
ATOM 1461 C C . GLY A 1 186 ? 4.184 25.844 -2.393 1 95.19 186 GLY A C 1
ATOM 1462 O O . GLY A 1 186 ? 4.719 25.406 -3.414 1 95.19 186 GLY A O 1
ATOM 1463 N N . VAL A 1 187 ? 2.951 25.609 -2.045 1 98.06 187 VAL A N 1
ATOM 1464 C CA . VAL A 1 187 ? 2.049 24.859 -2.914 1 98.06 187 VAL A CA 1
ATOM 1465 C C . VAL A 1 187 ? 0.836 25.719 -3.262 1 98.06 187 VAL A C 1
ATOM 1467 O O . VAL A 1 187 ? 0.281 26.391 -2.396 1 98.06 187 VAL A O 1
ATOM 1470 N N . ARG A 1 188 ? 0.499 25.703 -4.52 1 98.44 188 ARG A N 1
ATOM 1471 C CA . ARG A 1 188 ? -0.728 26.375 -4.934 1 98.44 188 ARG A CA 1
ATOM 1472 C C . ARG A 1 188 ? -1.593 25.469 -5.789 1 98.44 188 ARG A C 1
ATOM 1474 O O . ARG A 1 188 ? -1.121 24.438 -6.281 1 98.44 188 ARG A O 1
ATOM 1481 N N . THR A 1 189 ? -2.852 25.766 -5.875 1 98.75 189 THR A N 1
ATOM 1482 C CA . THR A 1 189 ? -3.76 25.031 -6.742 1 98.75 189 THR A CA 1
ATOM 1483 C C . THR A 1 189 ? -3.826 25.672 -8.125 1 98.75 189 THR A C 1
ATOM 1485 O O . THR A 1 189 ? -3.793 26.906 -8.25 1 98.75 189 THR A O 1
ATOM 1488 N N . LEU A 1 190 ? -3.961 24.875 -9.141 1 98.62 190 LEU A N 1
ATOM 1489 C CA . LEU A 1 190 ? -4.074 25.359 -10.508 1 98.62 190 LEU A CA 1
ATOM 1490 C C . LEU A 1 190 ? -5.527 25.375 -10.961 1 98.62 190 LEU A C 1
ATOM 1492 O O . LEU A 1 190 ? -5.816 25.656 -12.133 1 98.62 190 LEU A O 1
ATOM 1496 N N . GLU A 1 191 ? -6.422 25.078 -10.102 1 98.75 191 GLU A N 1
ATOM 1497 C CA . GLU A 1 191 ? -7.867 25.156 -10.305 1 98.75 191 GLU A CA 1
ATOM 1498 C C . GLU A 1 191 ? -8.586 25.625 -9.039 1 98.75 191 GLU A C 1
ATOM 1500 O O . GLU A 1 191 ? -8.016 25.578 -7.949 1 98.75 191 GLU A O 1
ATOM 1505 N N . ALA A 1 192 ? -9.773 26.125 -9.211 1 98.75 192 ALA A N 1
ATOM 1506 C CA . ALA A 1 192 ? -10.562 26.484 -8.039 1 98.75 192 ALA A CA 1
ATOM 1507 C C . ALA A 1 192 ? -11.008 25.25 -7.273 1 98.75 192 ALA A C 1
ATOM 1509 O O . ALA A 1 192 ? -11.32 24.219 -7.875 1 98.75 192 ALA A O 1
ATOM 1510 N N . LEU A 1 193 ? -11.031 25.344 -5.984 1 98.75 193 LEU A N 1
ATOM 1511 C CA . LEU A 1 193 ? -11.453 24.25 -5.129 1 98.75 193 LEU A CA 1
ATOM 1512 C C . LEU A 1 193 ? -12.633 24.656 -4.258 1 98.75 193 LEU A C 1
ATOM 1514 O O . LEU A 1 193 ? -12.617 25.719 -3.641 1 98.75 193 LEU A O 1
ATOM 1518 N N . GLU A 1 194 ? -13.594 23.797 -4.172 1 98.75 194 GLU A N 1
ATOM 1519 C CA . GLU A 1 194 ? -14.742 24.031 -3.299 1 98.75 194 GLU A CA 1
ATOM 1520 C C . GLU A 1 194 ? -14.383 23.797 -1.836 1 98.75 194 GLU A C 1
ATOM 1522 O O . GLU A 1 194 ? -13.406 23.109 -1.536 1 98.75 194 GLU A O 1
ATOM 1527 N N . LYS A 1 195 ? -15.203 24.438 -0.975 1 98.75 195 LYS A N 1
ATOM 1528 C CA . LYS A 1 195 ? -15.086 24.156 0.451 1 98.75 195 LYS A CA 1
ATOM 1529 C C . LYS A 1 195 ? -15.297 22.672 0.726 1 98.75 195 LYS A C 1
ATOM 1531 O O . LYS A 1 195 ? -16.219 22.062 0.185 1 98.75 195 LYS A O 1
ATOM 1536 N N . GLY A 1 196 ? -14.359 22.031 1.525 1 98.81 196 GLY A N 1
ATOM 1537 C CA . GLY A 1 196 ? -14.484 20.625 1.897 1 98.81 196 GLY A CA 1
ATOM 1538 C C . GLY A 1 196 ? -13.773 19.688 0.943 1 98.81 196 GLY A C 1
ATOM 1539 O O . GLY A 1 196 ? -13.883 18.469 1.068 1 98.81 196 GLY A O 1
ATOM 1540 N N . THR A 1 197 ? -12.977 20.203 0.004 1 98.81 197 THR A N 1
ATOM 1541 C CA . THR A 1 197 ? -12.266 19.391 -0.983 1 98.81 197 THR A CA 1
ATOM 1542 C C . THR A 1 197 ? -11.039 18.734 -0.364 1 98.81 197 THR A C 1
ATOM 1544 O O . THR A 1 197 ? -10.25 19.406 0.319 1 98.81 197 THR A O 1
ATOM 1547 N N . PHE A 1 198 ? -10.984 17.422 -0.6 1 98.81 198 PHE A N 1
ATOM 1548 C CA . PHE A 1 198 ? -9.727 16.75 -0.278 1 98.81 198 PHE A CA 1
ATOM 1549 C C . PHE A 1 198 ? -8.609 17.219 -1.205 1 98.81 198 PHE A C 1
ATOM 1551 O O . PHE A 1 198 ? -8.758 17.172 -2.428 1 98.81 198 PHE A O 1
ATOM 1558 N N . VAL A 1 199 ? -7.484 17.625 -0.602 1 98.81 199 VAL A N 1
ATOM 1559 C CA . VAL A 1 199 ? -6.387 18.156 -1.4 1 98.81 199 VAL A CA 1
ATOM 1560 C C . VAL A 1 199 ? -5.266 17.125 -1.495 1 98.81 199 VAL A C 1
ATOM 1562 O O . VAL A 1 199 ? -4.938 16.656 -2.586 1 98.81 199 VAL A O 1
ATOM 1565 N N . CYS A 1 200 ? -4.68 16.781 -0.402 1 98.62 200 CYS A N 1
ATOM 1566 C CA . CYS A 1 200 ? -3.645 15.75 -0.337 1 98.62 200 CYS A CA 1
ATOM 1567 C C . CYS A 1 200 ? -3.447 15.266 1.094 1 98.62 200 CYS A C 1
ATOM 1569 O O . CYS A 1 200 ? -4.004 15.836 2.031 1 98.62 200 CYS A O 1
ATOM 1571 N N . GLU A 1 201 ? -2.734 14.18 1.269 1 98.06 201 GLU A N 1
ATOM 1572 C CA . GLU A 1 201 ? -2.262 13.711 2.568 1 98.06 201 GLU A CA 1
ATOM 1573 C C . GLU A 1 201 ? -0.889 14.289 2.896 1 98.06 201 GLU A C 1
ATOM 1575 O O . GLU A 1 201 ? -0.132 14.664 1.996 1 98.06 201 GLU A O 1
ATOM 1580 N N . TYR A 1 202 ? -0.664 14.43 4.184 1 97.69 202 TYR A N 1
ATOM 1581 C CA . TYR A 1 202 ? 0.73 14.562 4.59 1 97.69 202 TYR A CA 1
ATOM 1582 C C . TYR A 1 202 ? 1.41 13.203 4.676 1 97.69 202 TYR A C 1
ATOM 1584 O O . TYR A 1 202 ? 1.064 12.383 5.531 1 97.69 202 TYR A O 1
ATOM 1592 N N . VAL A 1 203 ? 2.377 12.992 3.775 1 97.56 203 VAL A N 1
ATOM 1593 C CA . VAL A 1 203 ? 3.047 11.695 3.701 1 97.56 203 VAL A CA 1
ATOM 1594 C C . VAL A 1 203 ? 4.527 11.859 4.035 1 97.56 203 VAL A C 1
ATOM 1596 O O . VAL A 1 203 ? 5.172 12.812 3.578 1 97.56 203 VAL A O 1
ATOM 1599 N N . GLY A 1 204 ? 5.055 10.922 4.785 1 96.56 204 GLY A N 1
ATOM 1600 C CA . GLY A 1 204 ? 6.473 10.906 5.113 1 96.56 204 GLY A CA 1
ATOM 1601 C C . GLY A 1 204 ? 6.922 9.609 5.758 1 96.56 204 GLY A C 1
ATOM 1602 O O . GLY A 1 204 ? 6.273 8.57 5.605 1 96.56 204 GLY A O 1
ATOM 1603 N N . GLU A 1 205 ? 8.141 9.711 6.336 1 95.69 205 GLU A N 1
ATOM 1604 C CA . GLU A 1 205 ? 8.648 8.609 7.148 1 95.69 205 GLU A CA 1
ATOM 1605 C C . GLU A 1 205 ? 7.918 8.531 8.484 1 95.69 205 GLU A C 1
ATOM 1607 O O . GLU A 1 205 ? 7.781 9.539 9.188 1 95.69 205 GLU A O 1
ATOM 1612 N N . VAL A 1 206 ? 7.395 7.363 8.734 1 94.88 206 VAL A N 1
ATOM 1613 C CA . VAL A 1 206 ? 6.855 7.145 10.078 1 94.88 206 VAL A CA 1
ATOM 1614 C C . VAL A 1 206 ? 7.992 6.883 11.055 1 94.88 206 VAL A C 1
ATOM 1616 O O . VAL A 1 206 ? 8.727 5.902 10.922 1 94.88 206 VAL A O 1
ATOM 1619 N N . VAL A 1 207 ? 8.117 7.758 12.062 1 92.56 207 VAL A N 1
ATOM 1620 C CA . VAL A 1 207 ? 9.203 7.656 13.031 1 92.56 207 VAL A CA 1
ATOM 1621 C C . VAL A 1 207 ? 8.641 7.727 14.453 1 92.56 207 VAL A C 1
ATOM 1623 O O . VAL A 1 207 ? 7.574 8.312 14.672 1 92.56 207 VAL A O 1
ATOM 1626 N N . THR A 1 208 ? 9.344 7.086 15.32 1 88.12 208 THR A N 1
ATOM 1627 C CA . THR A 1 208 ? 9.016 7.27 16.734 1 88.12 208 THR A CA 1
ATOM 1628 C C . THR A 1 208 ? 9.531 8.617 17.234 1 88.12 208 THR A C 1
ATOM 1630 O O . THR A 1 208 ? 10.367 9.25 16.594 1 88.12 208 THR A O 1
ATOM 1633 N N . ASN A 1 209 ? 8.984 9 18.328 1 82.19 209 ASN A N 1
ATOM 1634 C CA . ASN A 1 209 ? 9.477 10.242 18.922 1 82.19 209 ASN A CA 1
ATOM 1635 C C . ASN A 1 209 ? 10.969 10.164 19.234 1 82.19 209 ASN A C 1
ATOM 1637 O O . ASN A 1 209 ? 11.688 11.148 19.078 1 82.19 209 ASN A O 1
ATOM 1641 N N . GLN A 1 210 ? 11.375 9.031 19.641 1 82.25 210 GLN A N 1
ATOM 1642 C CA . GLN A 1 210 ? 12.789 8.836 19.922 1 82.25 210 GLN A CA 1
ATOM 1643 C C . GLN A 1 210 ? 13.625 8.977 18.656 1 82.25 210 GLN A C 1
ATOM 1645 O O . GLN A 1 210 ? 14.664 9.648 18.656 1 82.25 210 GLN A O 1
ATOM 1650 N N . GLU A 1 211 ? 13.203 8.352 17.641 1 86.38 211 GLU A N 1
ATOM 1651 C CA . GLU A 1 211 ? 13.891 8.461 16.359 1 86.38 211 GLU A CA 1
ATOM 1652 C C . GLU A 1 211 ? 13.953 9.914 15.883 1 86.38 211 GLU A C 1
ATOM 1654 O O . GLU A 1 211 ? 14.961 10.352 15.336 1 86.38 211 GLU A O 1
ATOM 1659 N N . LEU A 1 212 ? 12.906 10.586 16.062 1 84.25 212 LEU A N 1
ATOM 1660 C CA . LEU A 1 212 ? 12.852 11.984 15.656 1 84.25 212 LEU A CA 1
ATOM 1661 C C . LEU A 1 212 ? 13.867 12.812 16.438 1 84.25 212 LEU A C 1
ATOM 1663 O O . LEU A 1 212 ? 14.547 13.672 15.875 1 84.25 212 LEU A O 1
ATOM 1667 N N . ASP A 1 213 ? 13.969 12.586 17.672 1 79.5 213 ASP A N 1
ATOM 1668 C CA . ASP A 1 213 ? 14.922 13.289 18.531 1 79.5 213 ASP A CA 1
ATOM 1669 C C . ASP A 1 213 ? 16.359 13.023 18.078 1 79.5 213 ASP A C 1
ATOM 1671 O O . ASP A 1 213 ? 17.172 13.953 18 1 79.5 213 ASP A O 1
ATOM 1675 N N . GLU A 1 214 ? 16.578 11.836 17.828 1 82.19 214 GLU A N 1
ATOM 1676 C CA . GLU A 1 214 ? 17.906 11.461 17.375 1 82.19 214 GLU A CA 1
ATOM 1677 C C . GLU A 1 214 ? 18.266 12.156 16.062 1 82.19 214 GLU A C 1
ATOM 1679 O O . GLU A 1 214 ? 19.391 12.617 15.875 1 82.19 214 GLU A O 1
ATOM 1684 N N . ARG A 1 215 ? 17.328 12.266 15.242 1 82.06 215 ARG A N 1
ATOM 1685 C CA . ARG A 1 215 ? 17.531 12.93 13.961 1 82.06 215 ARG A CA 1
ATOM 1686 C C . ARG A 1 215 ? 17.781 14.422 14.148 1 82.06 215 ARG A C 1
ATOM 1688 O O . ARG A 1 215 ? 18.609 15.008 13.445 1 82.06 215 ARG A O 1
ATOM 1695 N N . ASN A 1 216 ? 17.078 14.969 15 1 75.25 216 ASN A N 1
ATOM 1696 C CA . ASN A 1 216 ? 17.219 16.406 15.258 1 75.25 216 ASN A CA 1
ATOM 1697 C C . ASN A 1 216 ? 18.578 16.734 15.883 1 75.25 216 ASN A C 1
ATOM 1699 O O . ASN A 1 216 ? 19.125 17.812 15.656 1 75.25 216 ASN A O 1
ATOM 1703 N N . GLU A 1 217 ? 19.016 15.891 16.641 1 73.81 217 GLU A N 1
ATOM 1704 C CA . GLU A 1 217 ? 20.328 16.078 17.25 1 73.81 217 GLU A CA 1
ATOM 1705 C C . GLU A 1 217 ? 21.438 15.984 16.203 1 73.81 217 GLU A C 1
ATOM 1707 O O . GLU A 1 217 ? 22.438 16.703 16.281 1 73.81 217 GLU A O 1
ATOM 1712 N N . GLU A 1 218 ? 21.172 15.102 15.336 1 71 218 GLU A N 1
ATOM 1713 C CA . GLU A 1 218 ? 22.172 14.883 14.305 1 71 218 GLU A CA 1
ATOM 1714 C C . GLU A 1 218 ? 22.172 16.016 13.281 1 71 218 GLU A C 1
ATOM 1716 O O . GLU A 1 218 ? 23.219 16.359 12.727 1 71 218 GLU A O 1
ATOM 1721 N N . PHE A 1 219 ? 21 16.469 12.977 1 60.75 219 PHE A N 1
ATOM 1722 C CA . PHE A 1 219 ? 20.906 17.438 11.891 1 60.75 219 PHE A CA 1
ATOM 1723 C C . PHE A 1 219 ? 20.875 18.859 12.422 1 60.75 219 PHE A C 1
ATOM 1725 O O . PHE A 1 219 ? 19.812 19.5 12.469 1 60.75 219 PHE A O 1
ATOM 1732 N N . SER A 1 220 ? 21.672 19.359 13.375 1 54.56 220 SER A N 1
ATOM 1733 C CA . SER A 1 220 ? 21.672 20.703 13.969 1 54.56 220 SER A CA 1
ATOM 1734 C C . SER A 1 220 ? 21.547 21.766 12.891 1 54.56 220 SER A C 1
ATOM 1736 O O . SER A 1 220 ? 21.078 22.875 13.164 1 54.56 220 SER A O 1
ATOM 1738 N N . GLY A 1 221 ? 21.859 21.484 11.648 1 49.41 221 GLY A N 1
ATOM 1739 C CA . GLY A 1 221 ? 21.969 22.625 10.75 1 49.41 221 GLY A CA 1
ATOM 1740 C C . GLY A 1 221 ? 20.938 22.609 9.641 1 49.41 221 GLY A C 1
ATOM 1741 O O . GLY A 1 221 ? 20.781 23.609 8.922 1 49.41 221 GLY A O 1
ATOM 1742 N N . ASP A 1 222 ? 20.562 21.578 9.109 1 51.41 222 ASP A N 1
ATOM 1743 C CA . ASP A 1 222 ? 19.797 21.609 7.863 1 51.41 222 ASP A CA 1
ATOM 1744 C C . ASP A 1 222 ? 18.312 21.797 8.133 1 51.41 222 ASP A C 1
ATOM 1746 O O . ASP A 1 222 ? 17.812 21.422 9.195 1 51.41 222 ASP A O 1
ATOM 1750 N N . ARG A 1 223 ? 17.719 22.734 7.324 1 54.28 223 ARG A N 1
ATOM 1751 C CA . ARG A 1 223 ? 16.312 23.141 7.332 1 54.28 223 ARG A CA 1
ATOM 1752 C C . ARG A 1 223 ? 15.398 21.922 7.426 1 54.28 223 ARG A C 1
ATOM 1754 O O . ARG A 1 223 ? 15.242 21.172 6.453 1 54.28 223 ARG A O 1
ATOM 1761 N N . HIS A 1 224 ? 15.164 21.438 8.625 1 59.84 224 HIS A N 1
ATOM 1762 C CA . HIS A 1 224 ? 14.297 20.297 8.922 1 59.84 224 HIS A CA 1
ATOM 1763 C C . HIS A 1 224 ? 12.828 20.672 8.781 1 59.84 224 HIS A C 1
ATOM 1765 O O . HIS A 1 224 ? 12.445 21.812 9.023 1 59.84 224 HIS A O 1
ATOM 1771 N N . THR A 1 225 ? 12.078 19.828 7.938 1 64.56 225 THR A N 1
ATOM 1772 C CA . THR A 1 225 ? 10.625 19.953 7.922 1 64.56 225 THR A CA 1
ATOM 1773 C C . THR A 1 225 ? 10.039 19.641 9.297 1 64.56 225 THR A C 1
ATOM 1775 O O . THR A 1 225 ? 10.555 18.781 10.023 1 64.56 225 THR A O 1
ATOM 1778 N N . TYR A 1 226 ? 9.203 20.5 9.719 1 69.62 226 TYR A N 1
ATOM 1779 C CA . TYR A 1 226 ? 8.484 20.25 10.961 1 69.62 226 TYR A CA 1
ATOM 1780 C C . TYR A 1 226 ? 7.754 18.922 10.914 1 69.62 226 TYR A C 1
ATOM 1782 O O . TYR A 1 226 ? 6.969 18.672 10 1 69.62 226 TYR A O 1
ATOM 1790 N N . PRO A 1 227 ? 8.039 18.062 11.867 1 76.75 227 PRO A N 1
ATOM 1791 C CA . PRO A 1 227 ? 7.332 16.781 11.891 1 76.75 227 PRO A CA 1
ATOM 1792 C C . PRO A 1 227 ? 5.867 16.906 12.297 1 76.75 227 PRO A C 1
ATOM 1794 O O . PRO A 1 227 ? 5.504 17.859 13 1 76.75 227 PRO A O 1
ATOM 1797 N N . VAL A 1 228 ? 5.062 16.078 11.742 1 84.06 228 VAL A N 1
ATOM 1798 C CA . VAL A 1 228 ? 3.652 16.047 12.117 1 84.06 228 VAL A CA 1
ATOM 1799 C C . VAL A 1 228 ? 3.412 14.906 13.109 1 84.06 228 VAL A C 1
ATOM 1801 O O . VAL A 1 228 ? 3.607 13.734 12.781 1 84.06 228 VAL A O 1
ATOM 1804 N N . LEU A 1 229 ? 2.971 15.312 14.242 1 80.81 229 LEU A N 1
ATOM 1805 C CA . LEU A 1 229 ? 2.67 14.32 15.273 1 80.81 229 LEU A CA 1
ATOM 1806 C C . LEU A 1 229 ? 1.344 13.625 14.984 1 80.81 229 LEU A C 1
ATOM 1808 O O . LEU A 1 229 ? 0.356 14.273 14.641 1 80.81 229 LEU A O 1
ATOM 1812 N N . LEU A 1 230 ? 1.408 12.336 15.102 1 79.94 230 LEU A N 1
ATOM 1813 C CA . LEU A 1 230 ? 0.146 11.602 15.086 1 79.94 230 LEU A CA 1
ATOM 1814 C C . LEU A 1 230 ? -0.469 11.547 16.484 1 79.94 230 LEU A C 1
ATOM 1816 O O . LEU A 1 230 ? -0.356 10.531 17.172 1 79.94 230 LEU A O 1
ATOM 1820 N N . ASP A 1 231 ? -1.141 12.594 16.859 1 71.88 231 ASP A N 1
ATOM 1821 C CA . ASP A 1 231 ? -1.572 12.789 18.234 1 71.88 231 ASP A CA 1
ATOM 1822 C C . ASP A 1 231 ? -3.08 13.031 18.312 1 71.88 231 ASP A C 1
ATOM 1824 O O . ASP A 1 231 ? -3.553 13.781 19.172 1 71.88 231 ASP A O 1
ATOM 1828 N N . ALA A 1 232 ? -3.76 12.391 17.5 1 67.38 232 ALA A N 1
ATOM 1829 C CA . ALA A 1 232 ? -5.188 12.703 17.438 1 67.38 232 ALA A CA 1
ATOM 1830 C C . ALA A 1 232 ? -5.961 11.945 18.516 1 67.38 232 ALA A C 1
ATOM 1832 O O . ALA A 1 232 ? -7.051 12.359 18.906 1 67.38 232 ALA A O 1
ATOM 1833 N N . ASP A 1 233 ? -5.508 10.789 18.875 1 68.88 233 ASP A N 1
ATOM 1834 C CA . ASP A 1 233 ? -6.332 10.086 19.844 1 68.88 233 ASP A CA 1
ATOM 1835 C C . ASP A 1 233 ? -5.488 9.562 21 1 68.88 233 ASP A C 1
ATOM 1837 O O . ASP A 1 233 ? -5.238 8.359 21.109 1 68.88 233 ASP A O 1
ATOM 1841 N N . TRP A 1 234 ? -5.191 10.391 21.906 1 64.75 234 TRP A N 1
ATOM 1842 C CA . TRP A 1 234 ? -4.383 10.031 23.062 1 64.75 234 TRP A CA 1
ATOM 1843 C C . TRP A 1 234 ? -5.23 9.336 24.125 1 64.75 234 TRP A C 1
ATOM 1845 O O . TRP A 1 234 ? -4.699 8.641 24.984 1 64.75 234 TRP A O 1
ATOM 1855 N N . ALA A 1 235 ? -6.543 9.523 23.953 1 58.62 235 ALA A N 1
ATOM 1856 C CA . ALA A 1 235 ? -7.434 8.938 24.969 1 58.62 235 ALA A CA 1
ATOM 1857 C C . ALA A 1 235 ? -7.672 7.453 24.688 1 58.62 235 ALA A C 1
ATOM 1859 O O . ALA A 1 235 ? -8.266 6.75 25.5 1 58.62 235 ALA A O 1
ATOM 1860 N N . SER A 1 236 ? -7.418 7.09 23.562 1 55.94 236 SER A N 1
ATOM 1861 C CA . SER A 1 236 ? -7.742 5.699 23.25 1 55.94 236 SER A CA 1
ATOM 1862 C C . SER A 1 236 ? -6.855 4.738 24.031 1 55.94 236 SER A C 1
ATOM 1864 O O . SER A 1 236 ? -5.652 4.969 24.172 1 55.94 236 SER A O 1
ATOM 1866 N N . GLU A 1 237 ? -7.312 4.422 25.266 1 49.03 237 GLU A N 1
ATOM 1867 C CA . GLU A 1 237 ? -6.723 3.494 26.219 1 49.03 237 GLU A CA 1
ATOM 1868 C C . GLU A 1 237 ? -6 2.354 25.516 1 49.03 237 GLU A C 1
ATOM 1870 O O . GLU A 1 237 ? -5.414 1.483 26.172 1 49.03 237 GLU A O 1
ATOM 1875 N N . ARG A 1 238 ? -6.285 2.17 24.328 1 48.06 238 ARG A N 1
ATOM 1876 C CA . ARG A 1 238 ? -5.953 0.792 23.969 1 48.06 238 ARG A CA 1
ATOM 1877 C C . ARG A 1 238 ? -4.445 0.584 23.938 1 48.06 238 ARG A C 1
ATOM 1879 O O . ARG A 1 238 ? -3.682 1.547 23.812 1 48.06 238 ARG A O 1
ATOM 1886 N N . PHE A 1 239 ? -3.984 -0.723 24.156 1 42.91 239 PHE A N 1
ATOM 1887 C CA . PHE A 1 239 ? -2.719 -1.429 24.328 1 42.91 239 PHE A CA 1
ATOM 1888 C C . PHE A 1 239 ? -1.709 -0.994 23.281 1 42.91 239 PHE A C 1
ATOM 1890 O O . PHE A 1 239 ? -1.621 -1.6 22.203 1 42.91 239 PHE A O 1
ATOM 1897 N N . LEU A 1 240 ? -1.687 0.23 23.047 1 47.38 240 LEU A N 1
ATOM 1898 C CA . LEU A 1 240 ? -0.55 0.435 22.156 1 47.38 240 LEU A CA 1
ATOM 1899 C C . LEU A 1 240 ? 0.697 -0.255 22.703 1 47.38 240 LEU A C 1
ATOM 1901 O O . LEU A 1 240 ? 1.14 0.039 23.812 1 47.38 240 LEU A O 1
ATOM 1905 N N . LYS A 1 241 ? 0.84 -1.424 22.5 1 47.31 241 LYS A N 1
ATOM 1906 C CA . LYS A 1 241 ? 2.107 -2.066 22.828 1 47.31 241 LYS A CA 1
ATOM 1907 C C . LYS A 1 241 ? 3.287 -1.15 22.516 1 47.31 241 LYS A C 1
ATOM 1909 O O . LYS A 1 241 ? 4.43 -1.462 22.859 1 47.31 241 LYS A O 1
ATOM 1914 N N . ASP A 1 242 ? 2.939 -0.068 21.812 1 53.5 242 ASP A N 1
ATOM 1915 C CA . ASP A 1 242 ? 4.109 0.717 21.438 1 53.5 242 ASP A CA 1
ATOM 1916 C C . ASP A 1 242 ? 4.211 1.993 22.266 1 53.5 242 ASP A C 1
ATOM 1918 O O . ASP A 1 242 ? 3.275 2.797 22.297 1 53.5 242 ASP A O 1
ATOM 1922 N N . GLU A 1 243 ? 4.988 1.964 23.25 1 59.34 243 GLU A N 1
ATOM 1923 C CA . GLU A 1 243 ? 5.371 2.973 24.234 1 59.34 243 GLU A CA 1
ATOM 1924 C C . GLU A 1 243 ? 5.785 4.273 23.547 1 59.34 243 GLU A C 1
ATOM 1926 O O . GLU A 1 243 ? 6.004 5.289 24.219 1 59.34 243 GLU A O 1
ATOM 1931 N N . GLU A 1 244 ? 5.613 4.242 22.172 1 70.75 244 GLU A N 1
ATOM 1932 C CA . GLU A 1 244 ? 6.18 5.438 21.547 1 70.75 244 GLU A CA 1
ATOM 1933 C C . GLU A 1 244 ? 5.141 6.156 20.688 1 70.75 244 GLU A C 1
ATOM 1935 O O . GLU A 1 244 ? 4.27 5.523 20.094 1 70.75 244 GLU A O 1
ATOM 1940 N N . ALA A 1 245 ? 5.086 7.461 20.797 1 80.19 245 ALA A N 1
ATOM 1941 C CA . ALA A 1 245 ? 4.324 8.312 19.891 1 80.19 245 ALA A CA 1
ATOM 1942 C C . ALA A 1 245 ? 4.918 8.289 18.484 1 80.19 245 ALA A C 1
ATOM 1944 O O . ALA A 1 245 ? 6.133 8.156 18.328 1 80.19 245 ALA A O 1
ATOM 1945 N N . LEU A 1 246 ? 4.016 8.336 17.516 1 88.25 246 LEU A N 1
ATOM 1946 C CA . LEU A 1 246 ? 4.465 8.305 16.125 1 88.25 246 LEU A CA 1
ATOM 1947 C C . LEU A 1 246 ? 4.398 9.695 15.508 1 88.25 246 LEU A C 1
ATOM 1949 O O . LEU A 1 246 ? 3.566 10.516 15.898 1 88.25 246 LEU A O 1
ATOM 1953 N N . CYS A 1 247 ? 5.297 9.922 14.633 1 90.81 247 CYS A N 1
ATOM 1954 C CA . CYS A 1 247 ? 5.371 11.164 13.883 1 90.81 247 CYS A CA 1
ATOM 1955 C C . CYS A 1 247 ? 5.637 10.898 12.406 1 90.81 247 CYS A C 1
ATOM 1957 O O . CYS A 1 247 ? 6.145 9.836 12.047 1 90.81 247 CYS A O 1
ATOM 1959 N N . LEU A 1 248 ? 5.211 11.812 11.617 1 94.06 248 LEU A N 1
ATOM 1960 C CA . LEU A 1 248 ? 5.547 11.805 10.203 1 94.06 248 LEU A CA 1
ATOM 1961 C C . LEU A 1 248 ? 6.617 12.852 9.891 1 94.06 248 LEU A C 1
ATOM 1963 O O . LEU A 1 248 ? 6.453 14.031 10.211 1 94.06 248 LEU A O 1
ATOM 1967 N N . ASP A 1 249 ? 7.684 12.391 9.367 1 93.38 249 ASP A N 1
ATOM 1968 C CA . ASP A 1 249 ? 8.773 13.266 8.938 1 93.38 249 ASP A CA 1
ATOM 1969 C C . ASP A 1 249 ? 8.953 13.219 7.422 1 93.38 249 ASP A C 1
ATOM 1971 O O . ASP A 1 249 ? 9.305 12.18 6.863 1 93.38 249 ASP A O 1
ATOM 1975 N N . ALA A 1 250 ? 8.781 14.312 6.781 1 94.19 250 ALA A N 1
ATOM 1976 C CA . ALA A 1 250 ? 8.805 14.352 5.324 1 94.19 250 ALA A CA 1
ATOM 1977 C C . ALA A 1 250 ? 10.102 14.977 4.816 1 94.19 250 ALA A C 1
ATOM 1979 O O . ALA A 1 250 ? 10.164 15.461 3.684 1 94.19 250 ALA A O 1
ATOM 1980 N N . THR A 1 251 ? 11.141 14.969 5.527 1 90.81 251 THR A N 1
ATOM 1981 C CA . THR A 1 251 ? 12.383 15.648 5.18 1 90.81 251 THR A CA 1
ATOM 1982 C C . THR A 1 251 ? 13.094 14.922 4.043 1 90.81 251 THR A C 1
ATOM 1984 O O . THR A 1 251 ? 13.383 15.523 3.002 1 90.81 251 THR A O 1
ATOM 1987 N N . LYS A 1 252 ? 13.367 13.688 4.215 1 90.5 252 LYS A N 1
ATOM 1988 C CA . LYS A 1 252 ? 14.094 12.922 3.199 1 90.5 252 LYS A CA 1
ATOM 1989 C C . LYS A 1 252 ? 13.125 12.227 2.246 1 90.5 252 LYS A C 1
ATOM 1991 O O . LYS A 1 252 ? 13.359 12.172 1.039 1 90.5 252 LYS A O 1
ATOM 1996 N N . PHE A 1 253 ? 12.133 11.648 2.832 1 93.69 253 PHE A N 1
ATOM 1997 C CA . PHE A 1 253 ? 11.047 11.031 2.086 1 93.69 253 PHE A CA 1
ATOM 1998 C C . PHE A 1 253 ? 9.719 11.711 2.4 1 93.69 253 PHE A C 1
ATOM 2000 O O . PHE A 1 253 ? 9.289 11.742 3.557 1 93.69 253 PHE A O 1
ATOM 2007 N N . GLY A 1 254 ? 9.133 12.242 1.443 1 95.62 254 GLY A N 1
ATOM 2008 C CA . GLY A 1 254 ? 7.887 12.961 1.648 1 95.62 254 GLY A CA 1
ATOM 2009 C C . GLY A 1 254 ? 7.133 13.234 0.36 1 95.62 254 GLY A C 1
ATOM 2010 O O . GLY A 1 254 ? 7.578 12.828 -0.719 1 95.62 254 GLY A O 1
ATOM 2011 N N . ASN A 1 255 ? 5.98 13.797 0.456 1 97.12 255 ASN A N 1
ATOM 2012 C CA . ASN A 1 255 ? 5.191 14.164 -0.716 1 97.12 255 ASN A CA 1
ATOM 2013 C C . ASN A 1 255 ? 5.02 15.672 -0.826 1 97.12 255 ASN A C 1
ATOM 2015 O O . ASN A 1 255 ? 5.812 16.438 -0.27 1 97.12 255 ASN A O 1
ATOM 2019 N N . VAL A 1 256 ? 4.113 16.125 -1.604 1 97.56 256 VAL A N 1
ATOM 2020 C CA . VAL A 1 256 ? 3.939 17.531 -1.932 1 97.56 256 VAL A CA 1
ATOM 2021 C C . VAL A 1 256 ? 3.58 18.312 -0.672 1 97.56 256 VAL A C 1
ATOM 2023 O O . VAL A 1 256 ? 3.879 19.516 -0.568 1 97.56 256 VAL A O 1
ATOM 2026 N N . ALA A 1 257 ? 2.988 17.688 0.273 1 97.56 257 ALA A N 1
ATOM 2027 C CA . ALA A 1 257 ? 2.494 18.359 1.471 1 97.56 257 ALA A CA 1
ATOM 2028 C C . ALA A 1 257 ? 3.641 18.969 2.27 1 97.56 257 ALA A C 1
ATOM 2030 O O . ALA A 1 257 ? 3.428 19.875 3.084 1 97.56 257 ALA A O 1
ATOM 2031 N N . ARG A 1 258 ? 4.809 18.5 2.074 1 95.19 258 ARG A N 1
ATOM 2032 C CA . ARG A 1 258 ? 5.957 19.031 2.803 1 95.19 258 ARG A CA 1
ATOM 2033 C C . ARG A 1 258 ? 6.18 20.516 2.467 1 95.19 258 ARG A C 1
ATOM 2035 O O . ARG A 1 258 ? 6.863 21.219 3.205 1 95.19 258 ARG A O 1
ATOM 2042 N N . PHE A 1 259 ? 5.645 20.953 1.361 1 95.5 259 PHE A N 1
ATOM 2043 C CA . PHE A 1 259 ? 5.871 22.312 0.891 1 95.5 259 PHE A CA 1
ATOM 2044 C C . PHE A 1 259 ? 4.746 23.234 1.339 1 95.5 259 PHE A C 1
ATOM 2046 O O . PHE A 1 259 ? 4.789 24.453 1.087 1 95.5 259 PHE A O 1
ATOM 2053 N N . ILE A 1 260 ? 3.697 22.719 1.963 1 96.62 260 ILE A N 1
ATOM 2054 C CA . ILE A 1 260 ? 2.594 23.562 2.402 1 96.62 260 ILE A CA 1
ATOM 2055 C C . ILE A 1 260 ? 3.035 24.406 3.596 1 96.62 260 ILE A C 1
ATOM 2057 O O . ILE A 1 260 ? 3.457 23.859 4.621 1 96.62 260 ILE A O 1
ATOM 2061 N N . ASN A 1 261 ? 2.861 25.688 3.479 1 94.31 261 ASN A N 1
ATOM 2062 C CA . ASN A 1 261 ? 3.375 26.609 4.484 1 94.31 261 ASN A CA 1
ATOM 2063 C C . ASN A 1 261 ? 2.381 26.812 5.629 1 94.31 261 ASN A C 1
ATOM 2065 O O . ASN A 1 261 ? 1.183 26.578 5.457 1 94.31 261 ASN A O 1
ATOM 2069 N N . HIS A 1 262 ? 2.955 27.25 6.676 1 93.06 262 HIS A N 1
ATOM 2070 C CA . HIS A 1 262 ? 2.18 27.547 7.875 1 93.06 262 HIS A CA 1
ATOM 2071 C C . HIS A 1 262 ? 1.432 28.875 7.723 1 93.06 262 HIS A C 1
ATOM 2073 O O . HIS A 1 262 ? 1.962 29.828 7.156 1 93.06 262 HIS A O 1
ATOM 2079 N N . ARG A 1 263 ? 0.279 28.906 8.164 1 93.5 263 ARG A N 1
ATOM 2080 C CA . ARG A 1 263 ? -0.487 30.125 8.367 1 93.5 263 ARG A CA 1
ATOM 2081 C C . ARG A 1 263 ? -1.318 30.047 9.641 1 93.5 263 ARG A C 1
ATOM 2083 O O . ARG A 1 263 ? -2.121 29.125 9.812 1 93.5 263 ARG A O 1
ATOM 2090 N N . CYS A 1 264 ? -1.155 31.078 10.5 1 91 264 CYS A N 1
ATOM 2091 C CA . CYS A 1 264 ? -1.828 31.094 11.789 1 91 264 CYS A CA 1
ATOM 2092 C C . CYS A 1 264 ? -3.312 31.406 11.633 1 91 264 CYS A C 1
ATOM 2094 O O . CYS A 1 264 ? -3.68 32.375 10.984 1 91 264 CYS A O 1
ATOM 2096 N N . TYR A 1 265 ? -4.141 30.5 12.195 1 87.69 265 TYR A N 1
ATOM 2097 C CA . TYR A 1 265 ? -5.543 30.75 12.516 1 87.69 265 TYR A CA 1
ATOM 2098 C C . TYR A 1 265 ? -6.402 30.703 11.258 1 87.69 265 TYR A C 1
ATOM 2100 O O . TYR A 1 265 ? -7.371 29.953 11.18 1 87.69 265 TYR A O 1
ATOM 2108 N N . ASP A 1 266 ? -6.07 31.5 10.234 1 93.5 266 ASP A N 1
ATOM 2109 C CA . ASP A 1 266 ? -6.957 31.609 9.078 1 93.5 266 ASP A CA 1
ATOM 2110 C C . ASP A 1 266 ? -6.371 30.875 7.875 1 93.5 266 ASP A C 1
ATOM 2112 O O . ASP A 1 266 ? -6.426 31.375 6.75 1 93.5 266 ASP A O 1
ATOM 2116 N N . ALA A 1 267 ? -5.797 29.781 8.078 1 96.56 267 ALA A N 1
ATOM 2117 C CA . ALA A 1 267 ? -5.328 28.906 7.004 1 96.56 267 ALA A CA 1
ATOM 2118 C C . ALA A 1 267 ? -6.492 28.391 6.164 1 96.56 267 ALA A C 1
ATOM 2120 O O . ALA A 1 267 ? -7.625 28.328 6.641 1 96.56 267 ALA A O 1
ATOM 2121 N N . ASN A 1 268 ? -6.219 28.047 4.906 1 98.38 268 ASN A N 1
ATOM 2122 C CA . ASN A 1 268 ? -7.305 27.609 4.035 1 98.38 268 ASN A CA 1
ATOM 2123 C C . ASN A 1 268 ? -7.383 26.094 3.961 1 98.38 268 ASN A C 1
ATOM 2125 O O . ASN A 1 268 ? -8.258 25.547 3.283 1 98.38 268 ASN A O 1
ATOM 2129 N N . LEU A 1 269 ? -6.523 25.375 4.66 1 98.56 269 LEU A N 1
ATOM 2130 C CA . LEU A 1 269 ? -6.605 23.938 4.809 1 98.56 269 LEU A CA 1
ATOM 2131 C C . LEU A 1 269 ? -6.762 23.547 6.277 1 98.56 269 LEU A C 1
ATOM 2133 O O . LEU A 1 269 ? -6.285 24.25 7.164 1 98.56 269 LEU A O 1
ATOM 2137 N N . ILE A 1 270 ? -7.434 22.453 6.484 1 97.5 270 ILE A N 1
ATOM 2138 C CA . ILE A 1 270 ? -7.527 21.828 7.801 1 97.5 270 ILE A CA 1
ATOM 2139 C C . ILE A 1 270 ? -7.043 20.391 7.723 1 97.5 270 ILE A C 1
ATOM 2141 O O . ILE A 1 270 ? -7.301 19.688 6.742 1 97.5 270 ILE A O 1
ATOM 2145 N N . GLU A 1 271 ? -6.316 20.031 8.688 1 95.88 271 GLU A N 1
ATOM 2146 C CA . GLU A 1 271 ? -5.867 18.656 8.797 1 95.88 271 GLU A CA 1
ATOM 2147 C C . GLU A 1 271 ? -6.91 17.781 9.5 1 95.88 271 GLU A C 1
ATOM 2149 O O . GLU A 1 271 ? -7.391 18.141 10.578 1 95.88 271 GLU A O 1
ATOM 2154 N N . ILE A 1 272 ? -7.262 16.656 8.953 1 95.88 272 ILE A N 1
ATOM 2155 C CA . ILE A 1 272 ? -8.203 15.711 9.539 1 95.88 272 ILE A CA 1
ATOM 2156 C C . ILE A 1 272 ? -7.586 14.32 9.57 1 95.88 272 ILE A C 1
ATOM 2158 O O . ILE A 1 272 ? -7.098 13.82 8.555 1 95.88 272 ILE A O 1
ATOM 2162 N N . PRO A 1 273 ? -7.527 13.68 10.789 1 94.38 273 PRO A N 1
ATOM 2163 C CA . PRO A 1 273 ? -7.094 12.281 10.828 1 94.38 273 PRO A CA 1
ATOM 2164 C C . PRO A 1 273 ? -8.086 11.336 10.156 1 94.38 273 PRO A C 1
ATOM 2166 O O . PRO A 1 273 ? -9.297 11.438 10.383 1 94.38 273 PRO A O 1
ATOM 2169 N N . VAL A 1 274 ? -7.551 10.453 9.344 1 94.38 274 VAL A N 1
ATOM 2170 C CA . VAL A 1 274 ? -8.375 9.492 8.617 1 94.38 274 VAL A CA 1
ATOM 2171 C C . VAL A 1 274 ? -7.895 8.07 8.898 1 94.38 274 VAL A C 1
ATOM 2173 O O . VAL A 1 274 ? -6.746 7.73 8.617 1 94.38 274 VAL A O 1
ATOM 2176 N N . GLU A 1 275 ? -8.812 7.309 9.438 1 91.12 275 GLU A N 1
ATOM 2177 C CA . GLU A 1 275 ? -8.555 5.891 9.672 1 91.12 275 GLU A CA 1
ATOM 2178 C C . GLU A 1 275 ? -9 5.043 8.484 1 91.12 275 GLU A C 1
ATOM 2180 O O . GLU A 1 275 ? -10.125 5.195 7.996 1 91.12 275 GLU A O 1
ATOM 2185 N N . ILE A 1 276 ? -8.07 4.184 8.102 1 91.25 276 ILE A N 1
ATOM 2186 C CA . ILE A 1 276 ? -8.406 3.322 6.973 1 91.25 276 ILE A CA 1
ATOM 2187 C C . ILE A 1 276 ? -8.156 1.863 7.348 1 91.25 276 ILE A C 1
ATOM 2189 O O . ILE A 1 276 ? -9.094 1.074 7.473 1 91.25 276 ILE A O 1
ATOM 2193 N N . GLU A 1 277 ? -6.883 1.504 7.691 1 87.62 277 GLU A N 1
ATOM 2194 C CA . GLU A 1 277 ? -6.477 0.112 7.855 1 87.62 277 GLU A CA 1
ATOM 2195 C C . GLU A 1 277 ? -6.77 -0.386 9.266 1 87.62 277 GLU A C 1
ATOM 2197 O O . GLU A 1 277 ? -6.902 -1.591 9.492 1 87.62 277 GLU A O 1
ATOM 2202 N N . THR A 1 278 ? -6.742 0.478 10.242 1 78.25 278 THR A N 1
ATOM 2203 C CA . THR A 1 278 ? -6.906 0.045 11.625 1 78.25 278 THR A CA 1
ATOM 2204 C C . THR A 1 278 ? -7.801 1.015 12.398 1 78.25 278 THR A C 1
ATOM 2206 O O . THR A 1 278 ? -7.73 2.229 12.188 1 78.25 278 THR A O 1
ATOM 2209 N N . PRO A 1 279 ? -8.523 0.339 13.164 1 68.88 279 PRO A N 1
ATOM 2210 C CA . PRO A 1 279 ? -9.367 1.196 14.008 1 68.88 279 PRO A CA 1
ATOM 2211 C C . PRO A 1 279 ? -8.609 1.782 15.195 1 68.88 279 PRO A C 1
ATOM 2213 O O . PRO A 1 279 ? -9.125 2.67 15.883 1 68.88 279 PRO A O 1
ATOM 2216 N N . ASP A 1 280 ? -7.305 1.291 15.297 1 71.88 280 ASP A N 1
ATOM 2217 C CA . ASP A 1 280 ? -6.523 1.816 16.406 1 71.88 280 ASP A CA 1
ATOM 2218 C C . ASP A 1 280 ? -5.961 3.197 16.094 1 71.88 280 ASP A C 1
ATOM 2220 O O . ASP A 1 280 ? -5.43 3.416 14.992 1 71.88 280 ASP A O 1
ATOM 2224 N N . HIS A 1 281 ? -6.227 4.086 16.797 1 70.62 281 HIS A N 1
ATOM 2225 C CA . HIS A 1 281 ? -5.867 5.477 16.547 1 70.62 281 HIS A CA 1
ATOM 2226 C C . HIS A 1 281 ? -4.379 5.711 16.797 1 70.62 281 HIS A C 1
ATOM 2228 O O . HIS A 1 281 ? -3.943 6.852 16.953 1 70.62 281 HIS A O 1
ATOM 2234 N N . HIS A 1 282 ? -3.666 4.621 16.781 1 76.5 282 HIS A N 1
ATOM 2235 C CA . HIS A 1 282 ? -2.221 4.781 16.891 1 76.5 282 HIS A CA 1
ATOM 2236 C C . HIS A 1 282 ? -1.616 5.262 15.578 1 76.5 282 HIS A C 1
ATOM 2238 O O . HIS A 1 282 ? -0.644 6.02 15.578 1 76.5 282 HIS A O 1
ATOM 2244 N N . TYR A 1 283 ? -2.164 4.742 14.57 1 87.25 283 TYR A N 1
ATOM 2245 C CA . TYR A 1 283 ? -1.78 5.191 13.242 1 87.25 283 TYR A CA 1
ATOM 2246 C C . TYR A 1 283 ? -3.002 5.633 12.438 1 87.25 283 TYR A C 1
ATOM 2248 O O . TYR A 1 283 ? -4.055 4.996 12.508 1 87.25 283 TYR A O 1
ATOM 2256 N N . TYR A 1 284 ? -2.83 6.688 11.797 1 91.25 284 TYR A N 1
ATOM 2257 C CA . TYR A 1 284 ? -3.848 7.188 10.883 1 91.25 284 TYR A CA 1
ATOM 2258 C C . TYR A 1 284 ? -3.227 8.07 9.805 1 91.25 284 TYR A C 1
ATOM 2260 O O . TYR A 1 284 ? -2.043 8.414 9.883 1 91.25 284 TYR A O 1
ATOM 2268 N N . HIS A 1 285 ? -3.996 8.336 8.789 1 95.56 285 HIS A N 1
ATOM 2269 C CA . HIS A 1 285 ? -3.586 9.242 7.719 1 95.56 285 HIS A CA 1
ATOM 2270 C C . HIS A 1 285 ? -3.924 10.688 8.062 1 95.56 285 HIS A C 1
ATOM 2272 O O . HIS A 1 285 ? -4.973 10.961 8.648 1 95.56 285 HIS A O 1
ATOM 2278 N N . VAL A 1 286 ? -3.008 11.562 7.762 1 96.44 286 VAL A N 1
ATOM 2279 C CA . VAL A 1 286 ? -3.25 12.992 7.922 1 96.44 286 VAL A CA 1
ATOM 2280 C C . VAL A 1 286 ? -3.662 13.602 6.582 1 96.44 286 VAL A C 1
ATOM 2282 O O . VAL A 1 286 ? -2.846 13.711 5.668 1 96.44 286 VAL A O 1
ATOM 2285 N N . ALA A 1 287 ? -4.93 13.977 6.5 1 98.25 287 ALA A N 1
ATOM 2286 C CA . ALA A 1 287 ? -5.48 14.469 5.238 1 98.25 287 ALA A CA 1
ATOM 2287 C C . ALA A 1 287 ? -5.832 15.953 5.336 1 98.25 287 ALA A C 1
ATOM 2289 O O . ALA A 1 287 ? -6.34 16.406 6.363 1 98.25 287 ALA A O 1
ATOM 2290 N N . PHE A 1 288 ? -5.582 16.672 4.234 1 98.69 288 PHE A N 1
ATOM 2291 C CA . PHE A 1 288 ? -5.887 18.109 4.18 1 98.69 288 PHE A CA 1
ATOM 2292 C C . PHE A 1 288 ? -7.137 18.359 3.354 1 98.69 288 PHE A C 1
ATOM 2294 O O . PHE A 1 288 ? -7.254 17.875 2.227 1 98.69 288 PHE A O 1
ATOM 2301 N N . PHE A 1 289 ? -8.055 19.125 3.955 1 98.81 289 PHE A N 1
ATOM 2302 C CA . PHE A 1 289 ? -9.273 19.562 3.279 1 98.81 289 PHE A CA 1
ATOM 2303 C C . PHE A 1 289 ? -9.375 21.078 3.275 1 98.81 289 PHE A C 1
ATOM 2305 O O . PHE A 1 289 ? -8.906 21.75 4.199 1 98.81 289 PHE A O 1
ATOM 2312 N N . THR A 1 290 ? -10.008 21.625 2.246 1 98.88 290 THR A N 1
ATOM 2313 C CA . THR A 1 290 ? -10.219 23.062 2.205 1 98.88 290 THR A CA 1
ATOM 2314 C C . THR A 1 290 ? -11.258 23.484 3.24 1 98.88 290 THR A C 1
ATOM 2316 O O . THR A 1 290 ? -12.258 22.797 3.441 1 98.88 290 THR A O 1
ATOM 2319 N N . THR A 1 291 ? -11.008 24.625 3.832 1 98.44 291 THR A N 1
ATOM 2320 C CA . THR A 1 291 ? -11.93 25.156 4.832 1 98.44 291 THR A CA 1
ATOM 2321 C C . THR A 1 291 ? -12.867 26.188 4.215 1 98.44 291 THR A C 1
ATOM 2323 O O . THR A 1 291 ? -13.844 26.594 4.844 1 98.44 291 THR A O 1
ATOM 2326 N N . ARG A 1 292 ? -12.547 26.609 3.109 1 98.31 292 ARG A N 1
ATOM 2327 C CA . ARG A 1 292 ? -13.297 27.562 2.305 1 98.31 292 ARG A CA 1
ATOM 2328 C C . ARG A 1 292 ? -13 27.391 0.819 1 98.31 292 ARG A C 1
ATOM 2330 O O . ARG A 1 292 ? -12.172 26.547 0.443 1 98.31 292 ARG A O 1
ATOM 2337 N N . LYS A 1 293 ? -13.75 28.109 0.041 1 98.56 293 LYS A N 1
ATOM 2338 C CA . LYS A 1 293 ? -13.406 28.125 -1.378 1 98.56 293 LYS A CA 1
ATOM 2339 C C . LYS A 1 293 ? -12 28.672 -1.595 1 98.56 293 LYS A C 1
ATOM 2341 O O . LYS A 1 293 ? -11.602 29.641 -0.951 1 98.56 293 LYS A O 1
ATOM 2346 N N . VAL A 1 294 ? -11.242 27.984 -2.436 1 98.81 294 VAL A N 1
ATOM 2347 C CA . VAL A 1 294 ? -9.883 28.406 -2.752 1 98.81 294 VAL A CA 1
ATOM 2348 C C . VAL A 1 294 ? -9.789 28.766 -4.234 1 98.81 294 VAL A C 1
ATOM 2350 O O . VAL A 1 294 ? -10.211 27.984 -5.094 1 98.81 294 VAL A O 1
ATOM 2353 N N . GLU A 1 295 ? -9.203 29.891 -4.504 1 98.69 295 GLU A N 1
ATOM 2354 C CA . GLU A 1 295 ? -9.148 30.375 -5.879 1 98.69 295 GLU A CA 1
ATOM 2355 C C . GLU A 1 295 ? -7.965 29.781 -6.633 1 98.69 295 GLU A C 1
ATOM 2357 O O . GLU A 1 295 ? -7.004 29.297 -6.02 1 98.69 295 GLU A O 1
ATOM 2362 N N . VAL A 1 296 ? -8.07 29.875 -7.992 1 98.56 296 VAL A N 1
ATOM 2363 C CA . VAL A 1 296 ? -6.977 29.438 -8.852 1 98.56 296 VAL A CA 1
ATOM 2364 C C . VAL A 1 296 ? -5.711 30.219 -8.516 1 98.56 296 VAL A C 1
ATOM 2366 O O . VAL A 1 296 ? -5.762 31.438 -8.305 1 98.56 296 VAL A O 1
ATOM 2369 N N . ASN A 1 297 ? -4.613 29.5 -8.344 1 97.88 297 ASN A N 1
ATOM 2370 C CA . ASN A 1 297 ? -3.281 30.031 -8.102 1 97.88 297 ASN A CA 1
ATOM 2371 C C . ASN A 1 297 ? -3.139 30.562 -6.672 1 97.88 297 ASN A C 1
ATOM 2373 O O . ASN A 1 297 ? -2.162 31.25 -6.352 1 97.88 297 ASN A O 1
ATOM 2377 N N . GLU A 1 298 ? -4.117 30.297 -5.82 1 97.94 298 GLU A N 1
ATOM 2378 C CA . GLU A 1 298 ? -3.986 30.641 -4.41 1 97.94 298 GLU A CA 1
ATOM 2379 C C . GLU A 1 298 ? -3.068 29.672 -3.68 1 97.94 298 GLU A C 1
ATOM 2381 O O . GLU A 1 298 ? -3.152 28.453 -3.887 1 97.94 298 GLU A O 1
ATOM 2386 N N . GLU A 1 299 ? -2.182 30.234 -2.857 1 97.62 299 GLU A N 1
ATOM 2387 C CA . GLU A 1 299 ? -1.306 29.375 -2.053 1 97.62 299 GLU A CA 1
ATOM 2388 C C . GLU A 1 299 ? -2.102 28.594 -1.019 1 97.62 299 GLU A C 1
ATOM 2390 O O . GLU A 1 299 ? -3.004 29.125 -0.376 1 97.62 299 GLU A O 1
ATOM 2395 N N . LEU A 1 300 ? -1.768 27.359 -0.923 1 98.56 300 LEU A N 1
ATOM 2396 C CA . LEU A 1 300 ? -2.348 26.5 0.108 1 98.56 300 LEU A CA 1
ATOM 2397 C C . LEU A 1 300 ? -1.535 26.578 1.396 1 98.56 300 LEU A C 1
ATOM 2399 O O . LEU A 1 300 ? -0.303 26.562 1.36 1 98.56 300 LEU A O 1
ATOM 2403 N N . ASN A 1 301 ? -2.168 26.703 2.514 1 97.38 301 ASN A N 1
ATOM 2404 C CA . ASN A 1 301 ? -1.521 26.828 3.816 1 97.38 301 ASN A CA 1
ATOM 2405 C C . ASN A 1 301 ? -2.293 26.078 4.898 1 97.38 301 ASN A C 1
ATOM 2407 O O . ASN A 1 301 ? -3.477 25.781 4.73 1 97.38 301 ASN A O 1
ATOM 2411 N N . TRP A 1 302 ? -1.666 25.766 5.895 1 95.19 302 TRP A N 1
ATOM 2412 C CA . TRP A 1 302 ? -2.301 25.109 7.035 1 95.19 302 TRP A CA 1
ATOM 2413 C C . TRP A 1 302 ? -1.641 25.547 8.344 1 95.19 302 TRP A C 1
ATOM 2415 O O . TRP A 1 302 ? -0.527 26.078 8.344 1 95.19 302 TRP A O 1
ATOM 2425 N N . ASP A 1 303 ? -2.346 25.5 9.422 1 92.69 303 ASP A N 1
ATOM 2426 C CA . ASP A 1 303 ? -1.835 25.828 10.75 1 92.69 303 ASP A CA 1
ATOM 2427 C C . ASP A 1 303 ? -1.103 24.625 11.359 1 92.69 303 ASP A C 1
ATOM 2429 O O . ASP A 1 303 ? -1.728 23.625 11.719 1 92.69 303 ASP A O 1
ATOM 2433 N N . TYR A 1 304 ? 0.237 24.766 11.523 1 88.25 304 TYR A N 1
ATOM 2434 C CA . TYR A 1 304 ? 1.061 23.672 12.016 1 88.25 304 TYR A CA 1
ATOM 2435 C C . TYR A 1 304 ? 0.733 23.344 13.469 1 88.25 304 TYR A C 1
ATOM 2437 O O . TYR A 1 304 ? 1.129 22.297 13.984 1 88.25 304 TYR A O 1
ATOM 2445 N N . GLY A 1 305 ? 0.002 24.141 14.086 1 81.75 305 GLY A N 1
ATOM 2446 C CA . GLY A 1 305 ? -0.339 23.938 15.492 1 81.75 305 GLY A CA 1
ATOM 2447 C C . GLY A 1 305 ? 0.816 24.219 16.438 1 81.75 305 GLY A C 1
ATOM 2448 O O . GLY A 1 305 ? 0.874 23.672 17.531 1 81.75 305 GLY A O 1
ATOM 2449 N N . ILE A 1 306 ? 1.667 25.031 16.062 1 78.25 306 ILE A N 1
ATOM 2450 C CA . ILE A 1 306 ? 2.867 25.328 16.828 1 78.25 306 ILE A CA 1
ATOM 2451 C C . ILE A 1 306 ? 2.535 26.359 17.922 1 78.25 306 ILE A C 1
ATOM 2453 O O . ILE A 1 306 ? 1.814 27.328 17.656 1 78.25 306 ILE A O 1
ATOM 2457 N N . ASP A 1 307 ? 3.014 26.031 19.078 1 76.25 307 ASP A N 1
ATOM 2458 C CA . ASP A 1 307 ? 3.01 27.016 20.141 1 76.25 307 ASP A CA 1
ATOM 2459 C C . ASP A 1 307 ? 4.293 27.844 20.141 1 76.25 307 ASP A C 1
ATOM 2461 O O . ASP A 1 307 ? 5.32 27.422 20.672 1 76.25 307 ASP A O 1
ATOM 2465 N N . PHE A 1 308 ? 4.227 28.969 19.641 1 77 308 PHE A N 1
ATOM 2466 C CA . PHE A 1 308 ? 5.398 29.812 19.438 1 77 308 PHE A CA 1
ATOM 2467 C C . PHE A 1 308 ? 5.914 30.344 20.781 1 77 308 PHE A C 1
ATOM 2469 O O . PHE A 1 308 ? 7.043 30.844 20.859 1 77 308 PHE A O 1
ATOM 2476 N N . SER A 1 309 ? 5.145 30.203 21.781 1 73.19 309 SER A N 1
ATOM 2477 C CA . SER A 1 309 ? 5.551 30.688 23.094 1 73.19 309 SER A CA 1
ATOM 2478 C C . SER A 1 309 ? 6.266 29.594 23.891 1 73.19 309 SER A C 1
ATOM 2480 O O . SER A 1 309 ? 6.836 29.859 24.938 1 73.19 309 SER A O 1
ATOM 2482 N N . ASP A 1 310 ? 6.148 28.406 23.312 1 71.31 310 ASP A N 1
ATOM 2483 C CA . ASP A 1 310 ? 6.777 27.297 24.016 1 71.31 310 ASP A CA 1
ATOM 2484 C C . ASP A 1 310 ? 8.289 27.297 23.828 1 71.31 310 ASP A C 1
ATOM 2486 O O . ASP A 1 310 ? 8.797 26.844 22.797 1 71.31 310 ASP A O 1
ATOM 2490 N N . GLU A 1 311 ? 9.031 27.703 24.766 1 66.69 311 GLU A N 1
ATOM 2491 C CA . GLU A 1 311 ? 10.484 27.797 24.719 1 66.69 311 GLU A CA 1
ATOM 2492 C C . GLU A 1 311 ? 11.141 26.453 25 1 66.69 311 GLU A C 1
ATOM 2494 O O . GLU A 1 311 ? 12.328 26.266 24.719 1 66.69 311 GLU A O 1
ATOM 2499 N N . THR A 1 312 ? 10.398 25.531 25.422 1 61.22 312 THR A N 1
ATOM 2500 C CA . THR A 1 312 ? 10.977 24.266 25.859 1 61.22 312 THR A CA 1
ATOM 2501 C C . THR A 1 312 ? 10.875 23.219 24.766 1 61.22 312 THR A C 1
ATOM 2503 O O . THR A 1 312 ? 11.414 22.109 24.891 1 61.22 312 THR A O 1
ATOM 2506 N N . HIS A 1 313 ? 10.188 23.641 23.688 1 65.38 313 HIS A N 1
ATOM 2507 C CA . HIS A 1 313 ? 10.062 22.672 22.625 1 65.38 313 HIS A CA 1
ATOM 2508 C C . HIS A 1 313 ? 11.414 22.359 22 1 65.38 313 HIS A C 1
ATOM 2510 O O . HIS A 1 313 ? 12.211 23.266 21.734 1 65.38 313 HIS A O 1
ATOM 2516 N N . PRO A 1 314 ? 11.625 21.078 21.781 1 60.97 314 PRO A N 1
ATOM 2517 C CA . PRO A 1 314 ? 12.93 20.672 21.25 1 60.97 314 PRO A CA 1
ATOM 2518 C C . PRO A 1 314 ? 13.234 21.312 19.891 1 60.97 314 PRO A C 1
ATOM 2520 O O . PRO A 1 314 ? 14.406 21.516 19.562 1 60.97 314 PRO A O 1
ATOM 2523 N N . ILE A 1 315 ? 12.242 21.516 19.156 1 62.25 315 ILE A N 1
ATOM 2524 C CA . ILE A 1 315 ? 12.414 22.172 17.875 1 62.25 315 ILE A CA 1
ATOM 2525 C C . ILE A 1 315 ? 12.047 23.656 17.984 1 62.25 315 ILE A C 1
ATOM 2527 O O . ILE A 1 315 ? 10.922 23.984 18.359 1 62.25 315 ILE A O 1
ATOM 2531 N N . LYS A 1 316 ? 13.102 24.438 17.828 1 63.88 316 LYS A N 1
ATOM 2532 C CA . LYS A 1 316 ? 12.852 25.875 17.891 1 63.88 316 LYS A CA 1
ATOM 2533 C C . LYS A 1 316 ? 11.883 26.297 16.781 1 63.88 316 LYS A C 1
ATOM 2535 O O . LYS A 1 316 ? 12.008 25.859 15.641 1 63.88 316 LYS A O 1
ATOM 2540 N N . ALA A 1 317 ? 10.922 27.016 17.281 1 67 317 ALA A N 1
ATOM 2541 C CA . ALA A 1 317 ? 9.93 27.516 16.328 1 67 317 ALA A CA 1
ATOM 2542 C C . ALA A 1 317 ? 10.57 28.5 15.336 1 67 317 ALA A C 1
ATOM 2544 O O . ALA A 1 317 ? 11.5 29.219 15.688 1 67 317 ALA A O 1
ATOM 2545 N N . PHE A 1 318 ? 10.195 28.375 14.102 1 75.75 318 PHE A N 1
ATOM 2546 C CA . PHE A 1 318 ? 10.641 29.312 13.078 1 75.75 318 PHE A CA 1
ATOM 2547 C C . PHE A 1 318 ? 9.977 30.672 13.266 1 75.75 318 PHE A C 1
ATOM 2549 O O . PHE A 1 318 ? 9.008 30.797 14.008 1 75.75 318 PHE A O 1
ATOM 2556 N N . ASP A 1 319 ? 10.664 31.688 12.703 1 80.94 319 ASP A N 1
ATOM 2557 C CA . ASP A 1 319 ? 10 33 12.625 1 80.94 319 ASP A CA 1
ATOM 2558 C C . ASP A 1 319 ? 8.828 32.938 11.656 1 80.94 319 ASP A C 1
ATOM 2560 O O . ASP A 1 319 ? 9.016 32.75 10.453 1 80.94 319 ASP A O 1
ATOM 2564 N N . CYS A 1 320 ? 7.695 33.156 12.273 1 86.5 320 CYS A N 1
ATOM 2565 C CA . CYS A 1 320 ? 6.5 33 11.453 1 86.5 320 CYS A CA 1
ATOM 2566 C C . CYS A 1 320 ? 6.375 34.156 10.445 1 86.5 320 CYS A C 1
ATOM 2568 O O . CYS A 1 320 ? 6.465 35.312 10.812 1 86.5 320 CYS A O 1
ATOM 2570 N N . LYS A 1 321 ? 6.23 33.875 9.203 1 87.06 321 LYS A N 1
ATOM 2571 C CA . LYS A 1 321 ? 6.062 34.844 8.125 1 87.06 321 LYS A CA 1
ATOM 2572 C C . LYS A 1 321 ? 4.723 34.656 7.422 1 87.06 321 LYS A C 1
ATOM 2574 O O . LYS A 1 321 ? 4.594 34.938 6.234 1 87.06 321 LYS A O 1
ATOM 2579 N N . CYS A 1 322 ? 3.713 34.188 8.117 1 88.94 322 CYS A N 1
ATOM 2580 C CA . CYS A 1 322 ? 2.471 33.75 7.492 1 88.94 322 CYS A CA 1
ATOM 2581 C C . CYS A 1 322 ? 1.633 34.938 7.039 1 88.94 322 CYS A C 1
ATOM 2583 O O . CYS A 1 322 ? 0.755 34.781 6.184 1 88.94 322 CYS A O 1
ATOM 2585 N N . GLY A 1 323 ? 1.857 36.125 7.633 1 87 323 GLY A N 1
ATOM 2586 C CA . GLY A 1 323 ? 1.146 37.312 7.223 1 87 323 GLY A CA 1
ATOM 2587 C C . GLY A 1 323 ? -0.271 37.375 7.762 1 87 323 GLY A C 1
ATOM 2588 O O . GLY A 1 323 ? -1 38.344 7.488 1 87 323 GLY A O 1
ATOM 2589 N N . SER A 1 324 ? -0.672 36.469 8.523 1 91.31 324 SER A N 1
ATOM 2590 C CA . SER A 1 324 ? -2.021 36.5 9.078 1 91.31 324 SER A CA 1
ATOM 2591 C C . SER A 1 324 ? -2.189 37.625 10.094 1 91.31 324 SER A C 1
ATOM 2593 O O . SER A 1 324 ? -1.272 37.906 10.867 1 91.31 324 SER A O 1
ATOM 2595 N N . PHE A 1 325 ? -3.393 38.156 10.062 1 89.88 325 PHE A N 1
ATOM 2596 C CA . PHE A 1 325 ? -3.729 39.188 11.062 1 89.88 325 PHE A CA 1
ATOM 2597 C C . PHE A 1 325 ? -3.77 38.562 12.453 1 89.88 325 PHE A C 1
ATOM 2599 O O . PHE A 1 325 ? -3.59 39.25 13.453 1 89.88 325 PHE A O 1
ATOM 2606 N N . PHE A 1 326 ? -3.928 37.219 12.523 1 86.5 326 PHE A N 1
ATOM 2607 C CA . PHE A 1 326 ? -4.066 36.5 13.781 1 86.5 326 PHE A CA 1
ATOM 2608 C C . PHE A 1 326 ? -2.799 35.719 14.102 1 86.5 326 PHE A C 1
ATOM 2610 O O . PHE A 1 326 ? -2.844 34.719 14.812 1 86.5 326 PHE A O 1
ATOM 2617 N N . CYS A 1 327 ? -1.725 36.219 13.617 1 89.12 327 CYS A N 1
ATOM 2618 C CA . CYS A 1 327 ? -0.463 35.5 13.797 1 89.12 327 CYS A CA 1
ATOM 2619 C C . CYS A 1 327 ? -0.099 35.406 15.273 1 89.12 327 CYS A C 1
ATOM 2621 O O . CYS A 1 327 ? -0.099 36.406 15.984 1 89.12 327 CYS A O 1
ATOM 2623 N N . SER A 1 328 ? 0.225 34.25 15.734 1 81.94 328 SER A N 1
ATOM 2624 C CA . SER A 1 328 ? 0.512 33.969 17.141 1 81.94 328 SER A CA 1
ATOM 2625 C C . SER A 1 328 ? 1.86 34.562 17.547 1 81.94 328 SER A C 1
ATOM 2627 O O . SER A 1 328 ? 2.096 34.844 18.734 1 81.94 328 SER A O 1
ATOM 2629 N N . MET A 1 329 ? 2.777 34.625 16.625 1 76.81 329 MET A N 1
ATOM 2630 C CA . MET A 1 329 ? 4.078 35.188 16.953 1 76.81 329 MET A CA 1
ATOM 2631 C C . MET A 1 329 ? 3.982 36.688 17.125 1 76.81 329 MET A C 1
ATOM 2633 O O . MET A 1 329 ? 4.613 37.281 18.016 1 76.81 329 MET A O 1
ATOM 2637 N N . LYS A 1 330 ? 3.32 37.375 16.234 1 63.5 330 LYS A N 1
ATOM 2638 C CA . LYS A 1 330 ? 3.191 38.812 16.312 1 63.5 330 LYS A CA 1
ATOM 2639 C C . LYS A 1 330 ? 2.377 39.219 17.547 1 63.5 330 LYS A C 1
ATOM 2641 O O . LYS A 1 330 ? 2.619 40.281 18.125 1 63.5 330 LYS A O 1
ATOM 2646 N N . SER A 1 331 ? 1.381 38.438 17.781 1 56 331 SER A N 1
ATOM 2647 C CA . SER A 1 331 ? 0.591 38.844 18.922 1 56 331 SER A CA 1
ATOM 2648 C C . SER A 1 331 ? 1.429 38.844 20.203 1 56 331 SER A C 1
ATOM 2650 O O . SER A 1 331 ? 1.038 39.438 21.203 1 56 331 SER A O 1
ATOM 2652 N N . GLN A 1 332 ? 2.615 38.188 20.078 1 49.88 332 GLN A N 1
ATOM 2653 C CA . GLN A 1 332 ? 3.488 38.219 21.25 1 49.88 332 GLN A CA 1
ATOM 2654 C C . GLN A 1 332 ? 4.449 39.406 21.188 1 49.88 332 GLN A C 1
ATOM 2656 O O . GLN A 1 332 ? 5.027 39.812 22.203 1 49.88 332 GLN A O 1
ATOM 2661 N N . SER A 1 333 ? 4.641 39.938 19.984 1 42.53 333 SER A N 1
ATOM 2662 C CA . SER A 1 333 ? 5.477 41.156 20.016 1 42.53 333 SER A CA 1
ATOM 2663 C C . SER A 1 333 ? 4.664 42.375 20.391 1 42.53 333 SER A C 1
ATOM 2665 O O . SER A 1 333 ? 3.494 42.5 20.016 1 42.53 333 SER A O 1
ATOM 2667 N N . ASN B 1 1 ? -29.438 -19.078 -17.672 1 75.44 1 ASN B N 1
ATOM 2668 C CA . ASN B 1 1 ? -29.031 -17.891 -18.422 1 75.44 1 ASN B CA 1
ATOM 2669 C C . ASN B 1 1 ? -27.609 -17.453 -18.062 1 75.44 1 ASN B C 1
ATOM 2671 O O . ASN B 1 1 ? -27.188 -17.594 -16.906 1 75.44 1 ASN B O 1
ATOM 2675 N N . PRO B 1 2 ? -26.891 -17.172 -19.125 1 83.69 2 PRO B N 1
ATOM 2676 C CA . PRO B 1 2 ? -25.516 -16.719 -18.844 1 83.69 2 PRO B CA 1
ATOM 2677 C C . PRO B 1 2 ? -25.469 -15.5 -17.922 1 83.69 2 PRO B C 1
ATOM 2679 O O . PRO B 1 2 ? -26.328 -14.625 -18.016 1 83.69 2 PRO B O 1
ATOM 2682 N N . ILE B 1 3 ? -24.641 -15.602 -16.969 1 87.94 3 ILE B N 1
ATOM 2683 C CA . ILE B 1 3 ? -24.406 -14.477 -16.062 1 87.94 3 ILE B CA 1
ATOM 2684 C C . ILE B 1 3 ? -23.078 -13.805 -16.406 1 87.94 3 ILE B C 1
ATOM 2686 O O . ILE B 1 3 ? -22.047 -14.477 -16.547 1 87.94 3 ILE B O 1
ATOM 2690 N N . PHE B 1 4 ? -23.172 -12.539 -16.609 1 93.12 4 PHE B N 1
ATOM 2691 C CA . PHE B 1 4 ? -22 -11.75 -16.938 1 93.12 4 PHE B CA 1
ATOM 2692 C C . PHE B 1 4 ? -21.766 -10.672 -15.891 1 93.12 4 PHE B C 1
ATOM 2694 O O . PHE B 1 4 ? -22.656 -9.891 -15.578 1 93.12 4 PHE B O 1
ATOM 2701 N N . VAL B 1 5 ? -20.594 -10.727 -15.266 1 93.06 5 VAL B N 1
ATOM 2702 C CA . VAL B 1 5 ? -20.156 -9.68 -14.344 1 93.06 5 VAL B CA 1
ATOM 2703 C C . VAL B 1 5 ? -19.047 -8.844 -15 1 93.06 5 VAL B C 1
ATOM 2705 O O . VAL B 1 5 ? -18.016 -9.375 -15.406 1 93.06 5 VAL B O 1
ATOM 2708 N N . GLU B 1 6 ? -19.25 -7.566 -15.047 1 94.81 6 GLU B N 1
ATOM 2709 C CA . GLU B 1 6 ? -18.344 -6.68 -15.781 1 94.81 6 GLU B CA 1
ATOM 2710 C C . GLU B 1 6 ? -16.984 -6.602 -15.102 1 94.81 6 GLU B C 1
ATOM 2712 O O . GLU B 1 6 ? -15.953 -6.547 -15.773 1 94.81 6 GLU B O 1
ATOM 2717 N N . ASP B 1 7 ? -16.984 -6.539 -13.836 1 96.12 7 ASP B N 1
ATOM 2718 C CA . ASP B 1 7 ? -15.734 -6.375 -13.109 1 96.12 7 ASP B CA 1
ATOM 2719 C C . ASP B 1 7 ? -15.812 -7.027 -11.727 1 96.12 7 ASP B C 1
ATOM 2721 O O . ASP B 1 7 ? -16.422 -6.473 -10.805 1 96.12 7 ASP B O 1
ATOM 2725 N N . ILE B 1 8 ? -15.102 -8.07 -11.617 1 95.12 8 ILE B N 1
ATOM 2726 C CA . ILE B 1 8 ? -15.156 -8.797 -10.352 1 95.12 8 ILE B CA 1
ATOM 2727 C C . ILE B 1 8 ? -14.18 -8.164 -9.359 1 95.12 8 ILE B C 1
ATOM 2729 O O . ILE B 1 8 ? -14.203 -8.492 -8.164 1 95.12 8 ILE B O 1
ATOM 2733 N N . THR B 1 9 ? -13.352 -7.25 -9.789 1 96.5 9 THR B N 1
ATOM 2734 C CA . THR B 1 9 ? -12.336 -6.668 -8.922 1 96.5 9 THR B CA 1
ATOM 2735 C C . THR B 1 9 ? -12.914 -5.516 -8.109 1 96.5 9 THR B C 1
ATOM 2737 O O . THR B 1 9 ? -12.281 -5.031 -7.168 1 96.5 9 THR B O 1
ATOM 2740 N N . ARG B 1 10 ? -14.031 -4.98 -8.461 1 94.12 10 ARG B N 1
ATOM 2741 C CA . ARG B 1 10 ? -14.695 -3.84 -7.84 1 94.12 10 ARG B CA 1
ATOM 2742 C C . ARG B 1 10 ? -13.805 -2.6 -7.883 1 94.12 10 ARG B C 1
ATOM 2744 O O . ARG B 1 10 ? -13.766 -1.823 -6.93 1 94.12 10 ARG B O 1
ATOM 2751 N N . GLY B 1 11 ? -13.016 -2.547 -8.898 1 94.5 11 GLY B N 1
ATOM 2752 C CA . GLY B 1 11 ? -12.172 -1.38 -9.094 1 94.5 11 GLY B CA 1
ATOM 2753 C C . GLY B 1 11 ? -10.789 -1.537 -8.484 1 94.5 11 GLY B C 1
ATOM 2754 O O . GLY B 1 11 ? -9.969 -0.617 -8.547 1 94.5 11 GLY B O 1
ATOM 2755 N N . GLU B 1 12 ? -10.445 -2.686 -7.945 1 95.06 12 GLU B N 1
ATOM 2756 C CA . GLU B 1 12 ? -9.164 -2.924 -7.297 1 95.06 12 GLU B CA 1
ATOM 2757 C C . GLU B 1 12 ? -8.031 -2.963 -8.32 1 95.06 12 GLU B C 1
ATOM 2759 O O . GLU B 1 12 ? -6.887 -2.633 -8 1 95.06 12 GLU B O 1
ATOM 2764 N N . GLU B 1 13 ? -8.422 -3.4 -9.477 1 96.44 13 GLU B N 1
ATOM 2765 C CA . GLU B 1 13 ? -7.418 -3.492 -10.531 1 96.44 13 GLU B CA 1
ATOM 2766 C C . GLU B 1 13 ? -7.59 -2.377 -11.562 1 96.44 13 GLU B C 1
ATOM 2768 O O . GLU B 1 13 ? -8.703 -1.905 -11.789 1 96.44 13 GLU B O 1
ATOM 2773 N N . LYS B 1 14 ? -6.453 -1.981 -12.18 1 91.19 14 LYS B N 1
ATOM 2774 C CA . LYS B 1 14 ? -6.516 -0.967 -13.227 1 91.19 14 LYS B CA 1
ATOM 2775 C C . LYS B 1 14 ? -7.387 -1.433 -14.391 1 91.19 14 LYS B C 1
ATOM 2777 O O . LYS B 1 14 ? -8.148 -0.645 -14.961 1 91.19 14 LYS B O 1
ATOM 2782 N N . GLN B 1 15 ? -7.227 -2.668 -14.695 1 94.62 15 GLN B N 1
ATOM 2783 C CA . GLN B 1 15 ? -8.039 -3.299 -15.727 1 94.62 15 GLN B CA 1
ATOM 2784 C C . GLN B 1 15 ? -9.188 -4.102 -15.117 1 94.62 15 GLN B C 1
ATOM 2786 O O . GLN B 1 15 ? -8.961 -4.969 -14.273 1 94.62 15 GLN B O 1
ATOM 2791 N N . PRO B 1 16 ? -10.414 -3.693 -15.578 1 97 16 PRO B N 1
ATOM 2792 C CA . PRO B 1 16 ? -11.492 -4.547 -15.086 1 97 16 PRO B CA 1
ATOM 2793 C C . PRO B 1 16 ? -11.336 -6.004 -15.516 1 97 16 PRO B C 1
ATOM 2795 O O . PRO B 1 16 ? -10.812 -6.281 -16.594 1 97 16 PRO B O 1
ATOM 2798 N N . ILE B 1 17 ? -11.727 -6.883 -14.703 1 98 17 ILE B N 1
ATOM 2799 C CA . ILE B 1 17 ? -11.734 -8.312 -15.008 1 98 17 ILE B CA 1
ATOM 2800 C C . ILE B 1 17 ? -13.172 -8.836 -14.984 1 98 17 ILE B C 1
ATOM 2802 O O . ILE B 1 17 ? -13.828 -8.82 -13.945 1 98 17 ILE B O 1
ATOM 2806 N N . SER B 1 18 ? -13.594 -9.328 -16.125 1 97.31 18 SER B N 1
ATOM 2807 C CA . SER B 1 18 ? -14.977 -9.781 -16.234 1 97.31 18 SER B CA 1
ATOM 2808 C C . SER B 1 18 ? -15.117 -11.25 -15.867 1 97.31 18 SER B C 1
ATOM 2810 O O . SER B 1 18 ? -14.117 -11.961 -15.742 1 97.31 18 SER B O 1
ATOM 2812 N N . LEU B 1 19 ? -16.297 -11.609 -15.555 1 96.25 19 LEU B N 1
ATOM 2813 C CA . LEU B 1 19 ? -16.672 -12.992 -15.297 1 96.25 19 LEU B CA 1
ATOM 2814 C C . LEU B 1 19 ? -17.844 -13.414 -16.172 1 96.25 19 LEU B C 1
ATOM 2816 O O . LEU B 1 19 ? -18.828 -12.688 -16.297 1 96.25 19 LEU B O 1
ATOM 2820 N N . LEU B 1 20 ? -17.641 -14.547 -16.797 1 94.31 20 LEU B N 1
ATOM 2821 C CA . LEU B 1 20 ? -18.703 -15.102 -17.625 1 94.31 20 LEU B CA 1
ATOM 2822 C C . LEU B 1 20 ? -19.094 -16.5 -17.141 1 94.31 20 LEU B C 1
ATOM 2824 O O . LEU B 1 20 ? -18.281 -17.422 -17.156 1 94.31 20 LEU B O 1
ATOM 2828 N N . ASN B 1 21 ? -20.25 -16.562 -16.609 1 90.19 21 ASN B N 1
ATOM 2829 C CA . ASN B 1 21 ? -20.875 -17.844 -16.297 1 90.19 21 ASN B CA 1
ATOM 2830 C C . ASN B 1 21 ? -21.797 -18.328 -17.406 1 90.19 21 ASN B C 1
ATOM 2832 O O . ASN B 1 21 ? -22.984 -18.016 -17.422 1 90.19 21 ASN B O 1
ATOM 2836 N N . GLU B 1 22 ? -21.281 -19.141 -18.312 1 84.25 22 GLU B N 1
ATOM 2837 C CA . GLU B 1 22 ? -21.984 -19.516 -19.547 1 84.25 22 GLU B CA 1
ATOM 2838 C C . GLU B 1 22 ? -23.219 -20.359 -19.234 1 84.25 22 GLU B C 1
ATOM 2840 O O . GLU B 1 22 ? -24.25 -20.219 -19.891 1 84.25 22 GLU B O 1
ATOM 2845 N N . ASN B 1 23 ? -23.078 -21.203 -18.281 1 78.44 23 ASN B N 1
ATOM 2846 C CA . ASN B 1 23 ? -24.188 -22.109 -18.016 1 78.44 23 ASN B CA 1
ATOM 2847 C C . ASN B 1 23 ? -25.109 -21.562 -16.938 1 78.44 23 ASN B C 1
ATOM 2849 O O . ASN B 1 23 ? -26.234 -22.062 -16.75 1 78.44 23 ASN B O 1
ATOM 2853 N N . GLY B 1 24 ? -24.734 -20.453 -16.312 1 70.75 24 GLY B N 1
ATOM 2854 C CA . GLY B 1 24 ? -25.547 -19.781 -15.305 1 70.75 24 GLY B CA 1
ATOM 2855 C C . GLY B 1 24 ? -25.734 -20.594 -14.039 1 70.75 24 GLY B C 1
ATOM 2856 O O . GLY B 1 24 ? -26.484 -20.203 -13.141 1 70.75 24 GLY B O 1
ATOM 2857 N N . THR B 1 25 ? -25.141 -21.75 -13.945 1 67.94 25 THR B N 1
ATOM 2858 C CA . THR B 1 25 ? -25.453 -22.672 -12.852 1 67.94 25 THR B CA 1
ATOM 2859 C C . THR B 1 25 ? -24.406 -22.578 -11.75 1 67.94 25 THR B C 1
ATOM 2861 O O . THR B 1 25 ? -24.656 -22.984 -10.609 1 67.94 25 THR B O 1
ATOM 2864 N N . SER B 1 26 ? -23.328 -22.031 -12.062 1 74.44 26 SER B N 1
ATOM 2865 C CA . SER B 1 26 ? -22.25 -22.031 -11.078 1 74.44 26 SER B CA 1
ATOM 2866 C C . SER B 1 26 ? -22.266 -20.766 -10.242 1 74.44 26 SER B C 1
ATOM 2868 O O . SER B 1 26 ? -22.547 -19.672 -10.766 1 74.44 26 SER B O 1
ATOM 2870 N N . GLU B 1 27 ? -22.25 -20.906 -8.953 1 77 27 GLU B N 1
ATOM 2871 C CA . GLU B 1 27 ? -22.094 -19.766 -8.062 1 77 27 GLU B CA 1
ATOM 2872 C C . GLU B 1 27 ? -20.625 -19.422 -7.848 1 77 27 GLU B C 1
ATOM 2874 O O . GLU B 1 27 ? -19.797 -20.312 -7.617 1 77 27 GLU B O 1
ATOM 2879 N N . LEU B 1 28 ? -20.297 -18.125 -8.102 1 76.44 28 LEU B N 1
ATOM 2880 C CA . LEU B 1 28 ? -18.938 -17.688 -7.801 1 76.44 28 LEU B CA 1
ATOM 2881 C C . LEU B 1 28 ? -18.609 -17.891 -6.328 1 76.44 28 LEU B C 1
ATOM 2883 O O . LEU B 1 28 ? -19.453 -17.656 -5.461 1 76.44 28 LEU B O 1
ATOM 2887 N N . PRO B 1 29 ? -17.391 -18.438 -6.129 1 78.56 29 PRO B N 1
ATOM 2888 C CA . PRO B 1 29 ? -17 -18.531 -4.723 1 78.56 29 PRO B CA 1
ATOM 2889 C C . PRO B 1 29 ? -17.062 -17.188 -4 1 78.56 29 PRO B C 1
ATOM 2891 O O . PRO B 1 29 ? -16.766 -16.156 -4.602 1 78.56 29 PRO B O 1
ATOM 2894 N N . LYS B 1 30 ? -17.578 -17.281 -2.838 1 83.31 30 LYS B N 1
ATOM 2895 C CA . LYS B 1 30 ? -17.641 -16.078 -2.008 1 83.31 30 LYS B CA 1
ATOM 2896 C C . LYS B 1 30 ? -16.234 -15.688 -1.517 1 83.31 30 LYS B C 1
ATOM 2898 O O . LYS B 1 30 ? -15.602 -16.453 -0.784 1 83.31 30 LYS B O 1
ATOM 2903 N N . PHE B 1 31 ? -15.75 -14.648 -1.979 1 89.25 31 PHE B N 1
ATOM 2904 C CA . PHE B 1 31 ? -14.484 -14.102 -1.509 1 89.25 31 PHE B CA 1
ATOM 2905 C C . PHE B 1 31 ? -14.43 -12.594 -1.73 1 89.25 31 PHE B C 1
ATOM 2907 O O . PHE B 1 31 ? -15.25 -12.039 -2.461 1 89.25 31 PHE B O 1
ATOM 2914 N N . LEU B 1 32 ? -13.586 -11.938 -1.071 1 92.12 32 LEU B N 1
ATOM 2915 C CA . LEU B 1 32 ? -13.352 -10.508 -1.255 1 92.12 32 LEU B CA 1
ATOM 2916 C C . LEU B 1 32 ? -12.078 -10.266 -2.057 1 92.12 32 LEU B C 1
ATOM 2918 O O . LEU B 1 32 ? -11.008 -10.758 -1.697 1 92.12 32 LEU B O 1
ATOM 2922 N N . TYR B 1 33 ? -12.281 -9.578 -3.111 1 94.88 33 TYR B N 1
ATOM 2923 C CA . TYR B 1 33 ? -11.148 -9.297 -3.994 1 94.88 33 TYR B CA 1
ATOM 2924 C C . TYR B 1 33 ? -10.203 -8.289 -3.363 1 94.88 33 TYR B C 1
ATOM 2926 O O . TYR B 1 33 ? -10.625 -7.215 -2.932 1 94.88 33 TYR B O 1
ATOM 2934 N N . ILE B 1 34 ? -8.922 -8.641 -3.328 1 95.56 34 ILE B N 1
ATOM 2935 C CA . ILE B 1 34 ? -7.879 -7.707 -2.918 1 95.56 34 ILE B CA 1
ATOM 2936 C C . ILE B 1 34 ? -6.754 -7.711 -3.949 1 95.56 34 ILE B C 1
ATOM 2938 O O . ILE B 1 34 ? -6.473 -8.742 -4.57 1 95.56 34 ILE B O 1
ATOM 2942 N N . SER B 1 35 ? -6.145 -6.578 -4.105 1 96.25 35 SER B N 1
ATOM 2943 C CA . SER B 1 35 ? -5.102 -6.477 -5.117 1 96.25 35 SER B CA 1
ATOM 2944 C C . SER B 1 35 ? -3.713 -6.488 -4.484 1 96.25 35 SER B C 1
ATOM 2946 O O . SER B 1 35 ? -2.701 -6.488 -5.188 1 96.25 35 SER B O 1
ATOM 2948 N N . LYS B 1 36 ? -3.641 -6.473 -3.201 1 95.25 36 LYS B N 1
ATOM 2949 C CA . LYS B 1 36 ? -2.381 -6.535 -2.465 1 95.25 36 LYS B CA 1
ATOM 2950 C C . LYS B 1 36 ? -2.453 -7.559 -1.338 1 95.25 36 LYS B C 1
ATOM 2952 O O . LYS B 1 36 ? -3.477 -7.676 -0.66 1 95.25 36 LYS B O 1
ATOM 2957 N N . ASN B 1 37 ? -1.333 -8.258 -1.149 1 95.81 37 ASN B N 1
ATOM 2958 C CA . ASN B 1 37 ? -1.264 -9.172 -0.013 1 95.81 37 ASN B CA 1
ATOM 2959 C C . ASN B 1 37 ? -1.558 -8.453 1.301 1 95.81 37 ASN B C 1
ATOM 2961 O O . ASN B 1 37 ? -1.121 -7.32 1.505 1 95.81 37 ASN B O 1
ATOM 2965 N N . THR B 1 38 ? -2.289 -9.141 2.105 1 94.44 38 THR B N 1
ATOM 2966 C CA . THR B 1 38 ? -2.625 -8.57 3.406 1 94.44 38 THR B CA 1
ATOM 2967 C C . THR B 1 38 ? -2.414 -9.594 4.516 1 94.44 38 THR B C 1
ATOM 2969 O O . THR B 1 38 ? -2.859 -10.742 4.402 1 94.44 38 THR B O 1
ATOM 2972 N N . VAL B 1 39 ? -1.764 -9.164 5.566 1 93 39 VAL B N 1
ATOM 2973 C CA . VAL B 1 39 ? -1.494 -10.062 6.684 1 93 39 VAL B CA 1
ATOM 2974 C C . VAL B 1 39 ? -2.807 -10.453 7.363 1 93 39 VAL B C 1
ATOM 2976 O O . VAL B 1 39 ? -3.66 -9.594 7.609 1 93 39 VAL B O 1
ATOM 2979 N N . TYR B 1 40 ? -2.934 -11.711 7.633 1 93.75 40 TYR B N 1
ATOM 2980 C CA . TYR B 1 40 ? -4.141 -12.172 8.312 1 93.75 40 TYR B CA 1
ATOM 2981 C C . TYR B 1 40 ? -4.074 -11.875 9.805 1 93.75 40 TYR B C 1
ATOM 2983 O O . TYR B 1 40 ? -4.918 -11.156 10.336 1 93.75 40 TYR B O 1
ATOM 2991 N N . LYS B 1 41 ? -3 -12.422 10.406 1 91.06 41 LYS B N 1
ATOM 2992 C CA . LYS B 1 41 ? -2.971 -12.234 11.852 1 91.06 41 LYS B CA 1
ATOM 2993 C C . LYS B 1 41 ? -1.537 -12.172 12.367 1 91.06 41 LYS B C 1
ATOM 2995 O O . LYS B 1 41 ? -1.066 -11.117 12.797 1 91.06 41 LYS B O 1
ATOM 3000 N N . ASN B 1 42 ? -0.783 -13.242 12.234 1 87.62 42 ASN B N 1
ATOM 3001 C CA . ASN B 1 42 ? 0.469 -13.398 12.969 1 87.62 42 ASN B CA 1
ATOM 3002 C C . ASN B 1 42 ? 1.678 -13.242 12.055 1 87.62 42 ASN B C 1
ATOM 3004 O O . ASN B 1 42 ? 2.816 -13.18 12.523 1 87.62 42 ASN B O 1
ATOM 3008 N N . ALA B 1 43 ? 1.444 -13.219 10.789 1 87.69 43 ALA B N 1
ATOM 3009 C CA . ALA B 1 43 ? 2.572 -13.148 9.859 1 87.69 43 ALA B CA 1
ATOM 3010 C C . ALA B 1 43 ? 3.389 -11.883 10.086 1 87.69 43 ALA B C 1
ATOM 3012 O O . ALA B 1 43 ? 2.828 -10.789 10.195 1 87.69 43 ALA B O 1
ATOM 3013 N N . HIS B 1 44 ? 4.594 -12.031 10.148 1 81.94 44 HIS B N 1
ATOM 3014 C CA . HIS B 1 44 ? 5.484 -10.883 10.305 1 81.94 44 HIS B CA 1
ATOM 3015 C C . HIS B 1 44 ? 5.98 -10.375 8.961 1 81.94 44 HIS B C 1
ATOM 3017 O O . HIS B 1 44 ? 6.844 -10.992 8.336 1 81.94 44 HIS B O 1
ATOM 3023 N N . VAL B 1 45 ? 5.434 -9.367 8.539 1 84.56 45 VAL B N 1
ATOM 3024 C CA . VAL B 1 45 ? 5.836 -8.672 7.32 1 84.56 45 VAL B CA 1
ATOM 3025 C C . VAL B 1 45 ? 6.121 -7.207 7.633 1 84.56 45 VAL B C 1
ATOM 3027 O O . VAL B 1 45 ? 5.195 -6.418 7.84 1 84.56 45 VAL B O 1
ATOM 3030 N N . ASN B 1 46 ? 7.348 -6.863 7.883 1 78.62 46 ASN B N 1
ATOM 3031 C CA . ASN B 1 46 ? 7.734 -5.504 8.242 1 78.62 46 ASN B CA 1
ATOM 3032 C C . ASN B 1 46 ? 8.672 -4.891 7.203 1 78.62 46 ASN B C 1
ATOM 3034 O O . ASN B 1 46 ? 9.719 -5.457 6.895 1 78.62 46 ASN B O 1
ATOM 3038 N N . PHE B 1 47 ? 8.172 -3.799 6.699 1 85.56 47 PHE B N 1
ATOM 3039 C CA . PHE B 1 47 ? 8.977 -3.061 5.73 1 85.56 47 PHE B CA 1
ATOM 3040 C C . PHE B 1 47 ? 9.445 -1.737 6.32 1 85.56 47 PHE B C 1
ATOM 3042 O O . PHE B 1 47 ? 8.68 -1.038 6.984 1 85.56 47 PHE B O 1
ATOM 3049 N N . SER B 1 48 ? 10.703 -1.469 6.219 1 89 48 SER B N 1
ATOM 3050 C CA . SER B 1 48 ? 11.234 -0.202 6.715 1 89 48 SER B CA 1
ATOM 3051 C C . SER B 1 48 ? 12.32 0.34 5.793 1 89 48 SER B C 1
ATOM 3053 O O . SER B 1 48 ? 13.016 -0.428 5.125 1 89 48 SER B O 1
ATOM 3055 N N . LEU B 1 49 ? 12.43 1.596 5.777 1 88.69 49 LEU B N 1
ATOM 3056 C CA . LEU B 1 49 ? 13.414 2.26 4.938 1 88.69 49 LEU B CA 1
ATOM 3057 C C . LEU B 1 49 ? 14.828 1.953 5.418 1 88.69 49 LEU B C 1
ATOM 3059 O O . LEU B 1 49 ? 15.75 1.809 4.605 1 88.69 49 LEU B O 1
ATOM 3063 N N . ALA B 1 50 ? 14.938 1.787 6.684 1 86.38 50 ALA B N 1
ATOM 3064 C CA . ALA B 1 50 ? 16.266 1.597 7.27 1 86.38 50 ALA B CA 1
ATOM 3065 C C . ALA B 1 50 ? 16.812 0.208 6.953 1 86.38 50 ALA B C 1
ATOM 3067 O O . ALA B 1 50 ? 18.016 -0.022 7.023 1 86.38 50 ALA B O 1
ATOM 3068 N N . ARG B 1 51 ? 15.953 -0.734 6.605 1 80.12 51 ARG B N 1
ATOM 3069 C CA . ARG B 1 51 ? 16.375 -2.107 6.344 1 80.12 51 ARG B CA 1
ATOM 3070 C C . ARG B 1 51 ? 16.969 -2.242 4.945 1 80.12 51 ARG B C 1
ATOM 3072 O O . ARG B 1 51 ? 17.609 -3.248 4.629 1 80.12 51 ARG B O 1
ATOM 3079 N N . ILE B 1 52 ? 16.719 -1.31 4.156 1 77.31 52 ILE B N 1
ATOM 3080 C CA . ILE B 1 52 ? 17.25 -1.357 2.795 1 77.31 52 ILE B CA 1
ATOM 3081 C C . ILE B 1 52 ? 18.516 -0.515 2.705 1 77.31 52 ILE B C 1
ATOM 3083 O O . ILE B 1 52 ? 18.453 0.716 2.752 1 77.31 52 ILE B O 1
ATOM 3087 N N . GLY B 1 53 ? 19.578 -1.204 2.66 1 73.31 53 GLY B N 1
ATOM 3088 C CA . GLY B 1 53 ? 20.875 -0.531 2.564 1 73.31 53 GLY B CA 1
ATOM 3089 C C . GLY B 1 53 ? 21.156 0.013 1.179 1 73.31 53 GLY B C 1
ATOM 3090 O O . GLY B 1 53 ? 20.453 -0.308 0.221 1 73.31 53 GLY B O 1
ATOM 3091 N N . ASP B 1 54 ? 22.156 0.786 1.098 1 70.31 54 ASP B N 1
ATOM 3092 C CA . ASP B 1 54 ? 22.531 1.475 -0.135 1 70.31 54 ASP B CA 1
ATOM 3093 C C . ASP B 1 54 ? 22.859 0.478 -1.242 1 70.31 54 ASP B C 1
ATOM 3095 O O . ASP B 1 54 ? 22.828 0.819 -2.426 1 70.31 54 ASP B O 1
ATOM 3099 N N . GLU B 1 55 ? 23.094 -0.706 -0.876 1 72.81 55 GLU B N 1
ATOM 3100 C CA . GLU B 1 55 ? 23.469 -1.719 -1.862 1 72.81 55 GLU B CA 1
ATOM 3101 C C . GLU B 1 55 ? 22.219 -2.33 -2.51 1 72.81 55 GLU B C 1
ATOM 3103 O O . GLU B 1 55 ? 22.328 -3 -3.539 1 72.81 55 GLU B O 1
ATOM 3108 N N . ASN B 1 56 ? 21.156 -2.033 -1.938 1 73.88 56 ASN B N 1
ATOM 3109 C CA . ASN B 1 56 ? 19.938 -2.674 -2.424 1 73.88 56 ASN B CA 1
ATOM 3110 C C . ASN B 1 56 ? 18.969 -1.657 -3.018 1 73.88 56 ASN B C 1
ATOM 3112 O O . ASN B 1 56 ? 17.797 -1.972 -3.256 1 73.88 56 ASN B O 1
ATOM 3116 N N . CYS B 1 57 ? 19.453 -0.461 -3.113 1 75.69 57 CYS B N 1
ATOM 3117 C CA . CYS B 1 57 ? 18.641 0.58 -3.734 1 75.69 57 CYS B CA 1
ATOM 3118 C C . CYS B 1 57 ? 19.516 1.611 -4.434 1 75.69 57 CYS B C 1
ATOM 3120 O O . CYS B 1 57 ? 20.719 1.703 -4.16 1 75.69 57 CYS B O 1
ATOM 3122 N N . CYS B 1 58 ? 18.906 2.215 -5.398 1 81.06 58 CYS B N 1
ATOM 3123 C CA . CYS B 1 58 ? 19.625 3.273 -6.094 1 81.06 58 CYS B CA 1
ATOM 3124 C C . CYS B 1 58 ? 18.938 4.621 -5.902 1 81.06 58 CYS B C 1
ATOM 3126 O O . CYS B 1 58 ? 18.094 5.012 -6.715 1 81.06 58 CYS B O 1
ATOM 3128 N N . LEU B 1 59 ? 19.453 5.289 -4.902 1 81.69 59 LEU B N 1
ATOM 3129 C CA . LEU B 1 59 ? 18.859 6.578 -4.57 1 81.69 59 LEU B CA 1
ATOM 3130 C C . LEU B 1 59 ? 19.125 7.602 -5.672 1 81.69 59 LEU B C 1
ATOM 3132 O O . LEU B 1 59 ? 18.344 8.547 -5.844 1 81.69 59 LEU B O 1
ATOM 3136 N N . ASN B 1 60 ? 20.109 7.312 -6.426 1 81.06 60 ASN B N 1
ATOM 3137 C CA . ASN B 1 60 ? 20.562 8.336 -7.371 1 81.06 60 ASN B CA 1
ATOM 3138 C C . ASN B 1 60 ? 20.094 8.023 -8.789 1 81.06 60 ASN B C 1
ATOM 3140 O O . ASN B 1 60 ? 20.422 8.758 -9.727 1 81.06 60 ASN B O 1
ATOM 3144 N N . CYS B 1 61 ? 19.391 6.941 -8.867 1 86.19 61 CYS B N 1
ATOM 3145 C CA . CYS B 1 61 ? 18.844 6.676 -10.195 1 86.19 61 CYS B CA 1
ATOM 3146 C C . CYS B 1 61 ? 17.719 7.645 -10.523 1 86.19 61 CYS B C 1
ATOM 3148 O O . CYS B 1 61 ? 17.188 8.305 -9.625 1 86.19 61 CYS B O 1
ATOM 3150 N N . SER B 1 62 ? 17.516 7.836 -11.828 1 87.06 62 SER B N 1
ATOM 3151 C CA . SER B 1 62 ? 16.438 8.711 -12.289 1 87.06 62 SER B CA 1
ATOM 3152 C C . SER B 1 62 ? 15.797 8.172 -13.562 1 87.06 62 SER B C 1
ATOM 3154 O O . SER B 1 62 ? 16.469 7.527 -14.375 1 87.06 62 SER B O 1
ATOM 3156 N N . GLY B 1 63 ? 14.57 8.484 -13.641 1 89.56 63 GLY B N 1
ATOM 3157 C CA . GLY B 1 63 ? 13.875 8.094 -14.859 1 89.56 63 GLY B CA 1
ATOM 3158 C C . GLY B 1 63 ? 13.672 6.598 -14.984 1 89.56 63 GLY B C 1
ATOM 3159 O O . GLY B 1 63 ? 12.898 6.008 -14.227 1 89.56 63 GLY B O 1
ATOM 3160 N N . ASN B 1 64 ? 14.398 6.031 -15.938 1 92.38 64 ASN B N 1
ATOM 3161 C CA . ASN B 1 64 ? 14.258 4.617 -16.266 1 92.38 64 ASN B CA 1
ATOM 3162 C C . ASN B 1 64 ? 15.578 3.869 -16.094 1 92.38 64 ASN B C 1
ATOM 3164 O O . ASN B 1 64 ? 16.5 4.055 -16.891 1 92.38 64 ASN B O 1
ATOM 3168 N N . CYS B 1 65 ? 15.555 2.928 -15.195 1 90.56 65 CYS B N 1
ATOM 3169 C CA . CYS B 1 65 ? 16.781 2.213 -14.875 1 90.56 65 CYS B CA 1
ATOM 3170 C C . CYS B 1 65 ? 17.234 1.337 -16.031 1 90.56 65 CYS B C 1
ATOM 3172 O O . CYS B 1 65 ? 18.438 1.16 -16.266 1 90.56 65 CYS B O 1
ATOM 3174 N N . LEU B 1 66 ? 16.328 0.785 -16.734 1 89.19 66 LEU B N 1
ATOM 3175 C CA . LEU B 1 66 ? 16.656 -0.116 -17.828 1 89.19 66 LEU B CA 1
ATOM 3176 C C . LEU B 1 66 ? 17.406 0.628 -18.938 1 89.19 66 LEU B C 1
ATOM 3178 O O . LEU B 1 66 ? 18.188 0.029 -19.672 1 89.19 66 LEU B O 1
ATOM 3182 N N . SER B 1 67 ? 17.125 1.862 -19.016 1 85.31 67 SER B N 1
ATOM 3183 C CA . SER B 1 67 ? 17.734 2.654 -20.094 1 85.31 67 SER B CA 1
ATOM 3184 C C . SER B 1 67 ? 18.938 3.43 -19.578 1 85.31 67 SER B C 1
ATOM 3186 O O . SER B 1 67 ? 19.547 4.207 -20.328 1 85.31 67 SER B O 1
ATOM 3188 N N . ALA B 1 68 ? 19.281 3.205 -18.375 1 80.5 68 ALA B N 1
ATOM 3189 C CA . ALA B 1 68 ? 20.406 3.934 -17.797 1 80.5 68 ALA B CA 1
ATOM 3190 C C . ALA B 1 68 ? 21.734 3.354 -18.281 1 80.5 68 ALA B C 1
ATOM 3192 O O . ALA B 1 68 ? 21.828 2.16 -18.578 1 80.5 68 ALA B O 1
ATOM 3193 N N . PRO B 1 69 ? 22.719 4.25 -18.422 1 71.19 69 PRO B N 1
ATOM 3194 C CA . PRO B 1 69 ? 24.031 3.814 -18.938 1 71.19 69 PRO B CA 1
ATOM 3195 C C . PRO B 1 69 ? 24.688 2.766 -18.047 1 71.19 69 PRO B C 1
ATOM 3197 O O . PRO B 1 69 ? 25.375 1.869 -18.547 1 71.19 69 PRO B O 1
ATOM 3200 N N . ALA B 1 70 ? 24.578 2.984 -16.688 1 70.38 70 ALA B N 1
ATOM 3201 C CA . ALA B 1 70 ? 25.125 2.02 -15.734 1 70.38 70 ALA B CA 1
ATOM 3202 C C . ALA B 1 70 ? 24.016 1.333 -14.945 1 70.38 70 ALA B C 1
ATOM 3204 O O . ALA B 1 70 ? 23 1.956 -14.617 1 70.38 70 ALA B O 1
ATOM 3205 N N . ASN B 1 71 ? 24.328 0.049 -14.742 1 72.81 71 ASN B N 1
ATOM 3206 C CA . ASN B 1 71 ? 23.328 -0.688 -13.977 1 72.81 71 ASN B CA 1
ATOM 3207 C C . ASN B 1 71 ? 23.297 -0.228 -12.523 1 72.81 71 ASN B C 1
ATOM 3209 O O . ASN B 1 71 ? 24.312 0.146 -11.953 1 72.81 71 ASN B O 1
ATOM 3213 N N . CYS B 1 72 ? 22.094 -0.057 -12.102 1 79.12 72 CYS B N 1
ATOM 3214 C CA . CYS B 1 72 ? 21.922 0.408 -10.727 1 79.12 72 CYS B CA 1
ATOM 3215 C C . CYS B 1 72 ? 21.859 -0.766 -9.758 1 79.12 72 CYS B C 1
ATOM 3217 O O . CYS B 1 72 ? 21.969 -1.922 -10.172 1 79.12 72 CYS B O 1
ATOM 3219 N N . ALA B 1 73 ? 21.844 -0.512 -8.477 1 76.62 73 ALA B N 1
ATOM 3220 C CA . ALA B 1 73 ? 21.859 -1.49 -7.395 1 76.62 73 ALA B CA 1
ATOM 3221 C C . ALA B 1 73 ? 20.688 -2.461 -7.504 1 76.62 73 ALA B C 1
ATOM 3223 O O . ALA B 1 73 ? 20.734 -3.561 -6.945 1 76.62 73 ALA B O 1
ATOM 3224 N N . CYS B 1 74 ? 19.75 -2.107 -8.344 1 76.44 74 CYS B N 1
ATOM 3225 C CA . CYS B 1 74 ? 18.578 -2.957 -8.477 1 76.44 74 CYS B CA 1
ATOM 3226 C C . CYS B 1 74 ? 18.875 -4.191 -9.312 1 76.44 74 CYS B C 1
ATOM 3228 O O . CYS B 1 74 ? 18.078 -5.133 -9.352 1 76.44 74 CYS B O 1
ATOM 3230 N N . THR B 1 75 ? 20.078 -4.227 -9.883 1 75.94 75 THR B N 1
ATOM 3231 C CA . THR B 1 75 ? 20.438 -5.375 -10.695 1 75.94 75 THR B CA 1
ATOM 3232 C C . THR B 1 75 ? 21.344 -6.324 -9.914 1 75.94 75 THR B C 1
ATOM 3234 O O . THR B 1 75 ? 21.891 -7.277 -10.477 1 75.94 75 THR B O 1
ATOM 3237 N N . SER B 1 76 ? 21.469 -6.055 -8.656 1 69.62 76 SER B N 1
ATOM 3238 C CA . SER B 1 76 ? 22.406 -6.836 -7.859 1 69.62 76 SER B CA 1
ATOM 3239 C C . SER B 1 76 ? 22.031 -8.312 -7.855 1 69.62 76 SER B C 1
ATOM 3241 O O . SER B 1 76 ? 22.906 -9.18 -7.934 1 69.62 76 SER B O 1
ATOM 3243 N N . GLU B 1 77 ? 20.719 -8.656 -7.758 1 66.12 77 GLU B N 1
ATOM 3244 C CA . GLU B 1 77 ? 20.25 -10.039 -7.668 1 66.12 77 GLU B CA 1
ATOM 3245 C C . GLU B 1 77 ? 20.5 -10.789 -8.969 1 66.12 77 GLU B C 1
ATOM 3247 O O . GLU B 1 77 ? 20.609 -12.023 -8.977 1 66.12 77 GLU B O 1
ATOM 3252 N N . THR B 1 78 ? 20.578 -10.062 -10.039 1 66.75 78 THR B N 1
ATOM 3253 C CA . THR B 1 78 ? 20.734 -10.688 -11.352 1 66.75 78 THR B CA 1
ATOM 3254 C C . THR B 1 78 ? 22.141 -10.453 -11.898 1 66.75 78 THR B C 1
ATOM 3256 O O . THR B 1 78 ? 22.359 -10.5 -13.109 1 66.75 78 THR B O 1
ATOM 3259 N N . ARG B 1 79 ? 22.984 -10.188 -11.031 1 68.5 79 ARG B N 1
ATOM 3260 C CA . ARG B 1 79 ? 24.391 -10.031 -11.367 1 68.5 79 ARG B CA 1
ATOM 3261 C C . ARG B 1 79 ? 24.578 -8.945 -12.43 1 68.5 79 ARG B C 1
ATOM 3263 O O . ARG B 1 79 ? 25.297 -9.148 -13.406 1 68.5 79 ARG B O 1
ATOM 3270 N N . GLY B 1 80 ? 23.75 -8.023 -12.328 1 71.88 80 GLY B N 1
ATOM 3271 C CA . GLY B 1 80 ? 23.984 -6.855 -13.172 1 71.88 80 GLY B CA 1
ATOM 3272 C C . GLY B 1 80 ? 22.969 -6.727 -14.297 1 71.88 80 GLY B C 1
ATOM 3273 O O . GLY B 1 80 ? 22.859 -5.668 -14.914 1 71.88 80 GLY B O 1
ATOM 3274 N N . ASP B 1 81 ? 22.234 -7.855 -14.531 1 83.94 81 ASP B N 1
ATOM 3275 C CA . ASP B 1 81 ? 21.266 -7.793 -15.617 1 83.94 81 ASP B CA 1
ATOM 3276 C C . ASP B 1 81 ? 19.844 -7.609 -15.07 1 83.94 81 ASP B C 1
ATOM 3278 O O . ASP B 1 81 ? 19.5 -8.164 -14.023 1 83.94 81 ASP B O 1
ATOM 3282 N N . PHE B 1 82 ? 19.188 -6.809 -15.859 1 89.94 82 PHE B N 1
ATOM 3283 C CA . PHE B 1 82 ? 17.781 -6.684 -15.5 1 89.94 82 PHE B CA 1
ATOM 3284 C C . PHE B 1 82 ? 16.984 -7.891 -15.992 1 89.94 82 PHE B C 1
ATOM 3286 O O . PHE B 1 82 ? 17.297 -8.461 -17.031 1 89.94 82 PHE B O 1
ATOM 3293 N N . ALA B 1 83 ? 16.016 -8.234 -15.258 1 93.88 83 ALA B N 1
ATOM 3294 C CA . ALA B 1 83 ? 15.18 -9.383 -15.586 1 93.88 83 ALA B CA 1
ATOM 3295 C C . ALA B 1 83 ? 14.195 -9.047 -16.703 1 93.88 83 ALA B C 1
ATOM 3297 O O . ALA B 1 83 ? 13.641 -9.945 -17.344 1 93.88 83 ALA B O 1
ATOM 3298 N N . TYR B 1 84 ? 14.016 -7.762 -16.984 1 96.12 84 TYR B N 1
ATOM 3299 C CA . TYR B 1 84 ? 13 -7.336 -17.938 1 96.12 84 TYR B CA 1
ATOM 3300 C C . TYR B 1 84 ? 13.648 -6.73 -19.188 1 96.12 84 TYR B C 1
ATOM 3302 O O . TYR B 1 84 ? 14.719 -6.125 -19.094 1 96.12 84 TYR B O 1
ATOM 3310 N N . THR B 1 85 ? 12.961 -6.898 -20.281 1 95.31 85 THR B N 1
ATOM 3311 C CA . THR B 1 85 ? 13.328 -6.191 -21.516 1 95.31 85 THR B CA 1
ATOM 3312 C C . THR B 1 85 ? 12.703 -4.801 -21.547 1 95.31 85 THR B C 1
ATOM 3314 O O . THR B 1 85 ? 11.859 -4.477 -20.703 1 95.31 85 THR B O 1
ATOM 3317 N N . ALA B 1 86 ? 13.055 -4.027 -22.5 1 92.56 86 ALA B N 1
ATOM 3318 C CA . ALA B 1 86 ? 12.516 -2.678 -22.656 1 92.56 86 ALA B CA 1
ATOM 3319 C C . ALA B 1 86 ? 11.016 -2.719 -22.938 1 92.56 86 ALA B C 1
ATOM 3321 O O . ALA B 1 86 ? 10.297 -1.761 -22.641 1 92.56 86 ALA B O 1
ATOM 3322 N N . ALA B 1 87 ? 10.562 -3.801 -23.453 1 94.94 87 ALA B N 1
ATOM 3323 C CA . ALA B 1 87 ? 9.148 -3.949 -23.781 1 94.94 87 ALA B CA 1
ATOM 3324 C C . ALA B 1 87 ? 8.352 -4.438 -22.578 1 94.94 87 ALA B C 1
ATOM 3326 O O . ALA B 1 87 ? 7.141 -4.652 -22.672 1 94.94 87 ALA B O 1
ATOM 3327 N N . GLY B 1 88 ? 9.016 -4.656 -21.469 1 96.25 88 GLY B N 1
ATOM 3328 C CA . GLY B 1 88 ? 8.328 -5.07 -20.266 1 96.25 88 GLY B CA 1
ATOM 3329 C C . GLY B 1 88 ? 8.125 -6.57 -20.172 1 96.25 88 GLY B C 1
ATOM 3330 O O . GLY B 1 88 ? 7.285 -7.043 -19.406 1 96.25 88 GLY B O 1
ATOM 3331 N N . LEU B 1 89 ? 8.859 -7.312 -21.062 1 98.12 89 LEU B N 1
ATOM 3332 C CA . LEU B 1 89 ? 8.836 -8.773 -21.031 1 98.12 89 LEU B CA 1
ATOM 3333 C C . LEU B 1 89 ? 10.008 -9.32 -20.234 1 98.12 89 LEU B C 1
ATOM 3335 O O . LEU B 1 89 ? 11.023 -8.648 -20.062 1 98.12 89 LEU B O 1
ATOM 3339 N N . LEU B 1 90 ? 9.812 -10.555 -19.719 1 97.81 90 LEU B N 1
ATOM 3340 C CA . LEU B 1 90 ? 10.977 -11.203 -19.141 1 97.81 90 LEU B CA 1
ATOM 3341 C C . LEU B 1 90 ? 12.055 -11.445 -20.188 1 97.81 90 LEU B C 1
ATOM 3343 O O . LEU B 1 90 ? 11.75 -11.836 -21.312 1 97.81 90 LEU B O 1
ATOM 3347 N N . ASP B 1 91 ? 13.227 -11.242 -19.688 1 95.88 91 ASP B N 1
ATOM 3348 C CA . ASP B 1 91 ? 14.359 -11.578 -20.531 1 95.88 91 ASP B CA 1
ATOM 3349 C C . ASP B 1 91 ? 14.375 -13.07 -20.859 1 95.88 91 ASP B C 1
ATOM 3351 O O . ASP B 1 91 ? 14.117 -13.906 -20 1 95.88 91 ASP B O 1
ATOM 3355 N N . GLU B 1 92 ? 14.758 -13.406 -22.062 1 96.75 92 GLU B N 1
ATOM 3356 C CA . GLU B 1 92 ? 14.68 -14.781 -22.547 1 96.75 92 GLU B CA 1
ATOM 3357 C C . GLU B 1 92 ? 15.586 -15.711 -21.734 1 96.75 92 GLU B C 1
ATOM 3359 O O . GLU B 1 92 ? 15.188 -16.812 -21.375 1 96.75 92 GLU B O 1
ATOM 3364 N N . LYS B 1 93 ? 16.766 -15.266 -21.578 1 95.44 93 LYS B N 1
ATOM 3365 C CA . LYS B 1 93 ? 17.719 -16.078 -20.812 1 95.44 93 LYS B CA 1
ATOM 3366 C C . LYS B 1 93 ? 17.219 -16.312 -19.391 1 95.44 93 LYS B C 1
ATOM 3368 O O . LYS B 1 93 ? 17.266 -17.438 -18.891 1 95.44 93 LYS B O 1
ATOM 3373 N N . PHE B 1 94 ? 16.812 -15.297 -18.781 1 95.5 94 PHE B N 1
ATOM 3374 C CA . PHE B 1 94 ? 16.281 -15.398 -17.438 1 95.5 94 PHE B CA 1
ATOM 3375 C C . PHE B 1 94 ? 15.117 -16.375 -17.375 1 95.5 94 PHE B C 1
ATOM 3377 O O . PHE B 1 94 ? 15.055 -17.234 -16.5 1 95.5 94 PHE B O 1
ATOM 3384 N N . LEU B 1 95 ? 14.234 -16.219 -18.281 1 97.44 95 LEU B N 1
ATOM 3385 C CA . LEU B 1 95 ? 13.047 -17.078 -18.344 1 97.44 95 LEU B CA 1
ATOM 3386 C C . LEU B 1 95 ? 13.438 -18.531 -18.547 1 97.44 95 LEU B C 1
ATOM 3388 O O . LEU B 1 95 ? 12.938 -19.422 -17.844 1 97.44 95 LEU B O 1
ATOM 3392 N N . ARG B 1 96 ? 14.297 -18.766 -19.469 1 96.81 96 ARG B N 1
ATOM 3393 C CA . ARG B 1 96 ? 14.742 -20.125 -19.75 1 96.81 96 ARG B CA 1
ATOM 3394 C C . ARG B 1 96 ? 15.367 -20.766 -18.516 1 96.81 96 ARG B C 1
ATOM 3396 O O . ARG B 1 96 ? 15.086 -21.938 -18.203 1 96.81 96 ARG B O 1
ATOM 3403 N N . GLU B 1 97 ? 16.156 -20.016 -17.875 1 95.12 97 GLU B N 1
ATOM 3404 C CA . GLU B 1 97 ? 16.797 -20.531 -16.656 1 95.12 97 GLU B CA 1
ATOM 3405 C C . GLU B 1 97 ? 15.781 -20.797 -15.562 1 95.12 97 GLU B C 1
ATOM 3407 O O . GLU B 1 97 ? 15.898 -21.797 -14.836 1 95.12 97 GLU B O 1
ATOM 3412 N N . SER B 1 98 ? 14.844 -19.969 -15.414 1 94.88 98 SER B N 1
ATOM 3413 C CA . SER B 1 98 ? 13.805 -20.156 -14.414 1 94.88 98 SER B CA 1
ATOM 3414 C C . SER B 1 98 ? 12.984 -21.406 -14.703 1 94.88 98 SER B C 1
ATOM 3416 O O . SER B 1 98 ? 12.672 -22.172 -13.781 1 94.88 98 SER B O 1
ATOM 3418 N N . ILE B 1 99 ? 12.664 -21.594 -15.93 1 95.12 99 ILE B N 1
ATOM 3419 C CA . ILE B 1 99 ? 11.906 -22.781 -16.328 1 95.12 99 ILE B CA 1
ATOM 3420 C C . ILE B 1 99 ? 12.711 -24.031 -16.031 1 95.12 99 ILE B C 1
ATOM 3422 O O . ILE B 1 99 ? 12.18 -25.016 -15.516 1 95.12 99 ILE B O 1
ATOM 3426 N N . ALA B 1 100 ? 13.961 -23.969 -16.344 1 93.94 100 ALA B N 1
ATOM 3427 C CA . ALA B 1 100 ? 14.844 -25.109 -16.125 1 93.94 100 ALA B CA 1
ATOM 3428 C C . ALA B 1 100 ? 14.875 -25.484 -14.641 1 93.94 100 ALA B C 1
ATOM 3430 O O . ALA B 1 100 ? 14.875 -26.672 -14.305 1 93.94 100 ALA B O 1
ATOM 3431 N N . ILE B 1 101 ? 14.898 -24.562 -13.844 1 90.62 101 ILE B N 1
ATOM 3432 C CA . ILE B 1 101 ? 14.945 -24.797 -12.406 1 90.62 101 ILE B CA 1
ATOM 3433 C C . ILE B 1 101 ? 13.672 -25.5 -11.961 1 90.62 101 ILE B C 1
ATOM 3435 O O . ILE B 1 101 ? 13.727 -26.5 -11.234 1 90.62 101 ILE B O 1
ATOM 3439 N N . ILE B 1 102 ? 12.578 -25.062 -12.367 1 87.94 102 ILE B N 1
ATOM 3440 C CA . ILE B 1 102 ? 11.297 -25.609 -11.945 1 87.94 102 ILE B CA 1
ATOM 3441 C C . ILE B 1 102 ? 11.141 -27.031 -12.461 1 87.94 102 ILE B C 1
ATOM 3443 O O . ILE B 1 102 ? 10.562 -27.891 -11.789 1 87.94 102 ILE B O 1
ATOM 3447 N N . ARG B 1 103 ? 11.664 -27.281 -13.57 1 86.81 103 ARG B N 1
ATOM 3448 C CA . ARG B 1 103 ? 11.562 -28.609 -14.172 1 86.81 103 ARG B CA 1
ATOM 3449 C C . ARG B 1 103 ? 12.391 -29.625 -13.391 1 86.81 103 ARG B C 1
ATOM 3451 O O . ARG B 1 103 ? 12.188 -30.844 -13.531 1 86.81 103 ARG B O 1
ATOM 3458 N N . ARG B 1 104 ? 13.25 -29.156 -12.578 1 83.88 104 ARG B N 1
ATOM 3459 C CA . ARG B 1 104 ? 14.102 -30.047 -11.789 1 83.88 104 ARG B CA 1
ATOM 3460 C C . ARG B 1 104 ? 13.57 -30.188 -10.367 1 83.88 104 ARG B C 1
ATOM 3462 O O . ARG B 1 104 ? 14.312 -30.562 -9.461 1 83.88 104 ARG B O 1
ATOM 3469 N N . LYS B 1 105 ? 12.367 -29.906 -10.18 1 82.5 105 LYS B N 1
ATOM 3470 C CA . LYS B 1 105 ? 11.797 -29.875 -8.836 1 82.5 105 LYS B CA 1
ATOM 3471 C C . LYS B 1 105 ? 11.82 -31.25 -8.188 1 82.5 105 LYS B C 1
ATOM 3473 O O . LYS B 1 105 ? 11.805 -31.359 -6.957 1 82.5 105 LYS B O 1
ATOM 3478 N N . ASN B 1 106 ? 11.898 -32.281 -8.953 1 79 106 ASN B N 1
ATOM 3479 C CA . ASN B 1 106 ? 11.891 -33.656 -8.406 1 79 106 ASN B CA 1
ATOM 3480 C C . ASN B 1 106 ? 13.297 -34.219 -8.312 1 79 106 ASN B C 1
ATOM 3482 O O . ASN B 1 106 ? 13.477 -35.375 -7.895 1 79 106 ASN B O 1
ATOM 3486 N N . ASP B 1 107 ? 14.227 -33.438 -8.727 1 85.25 107 ASP B N 1
ATOM 3487 C CA . ASP B 1 107 ? 15.617 -33.875 -8.625 1 85.25 107 ASP B CA 1
ATOM 3488 C C . ASP B 1 107 ? 16.219 -33.469 -7.273 1 85.25 107 ASP B C 1
ATOM 3490 O O . ASP B 1 107 ? 16.562 -32.312 -7.047 1 85.25 107 ASP B O 1
ATOM 3494 N N . LYS B 1 108 ? 16.453 -34.438 -6.453 1 86 108 LYS B N 1
ATOM 3495 C CA . LYS B 1 108 ? 16.891 -34.219 -5.07 1 86 108 LYS B CA 1
ATOM 3496 C C . LYS B 1 108 ? 18.219 -33.5 -5.016 1 86 108 LYS B C 1
ATOM 3498 O O . LYS B 1 108 ? 18.484 -32.75 -4.066 1 86 108 LYS B O 1
ATOM 3503 N N . LYS B 1 109 ? 18.969 -33.688 -6.047 1 87.62 109 LYS B N 1
ATOM 3504 C CA . LYS B 1 109 ? 20.297 -33.062 -6.066 1 87.62 109 LYS B CA 1
ATOM 3505 C C . LYS B 1 109 ? 20.219 -31.562 -6.223 1 87.62 109 LYS B C 1
ATOM 3507 O O . LYS B 1 109 ? 21.172 -30.844 -5.926 1 87.62 109 LYS B O 1
ATOM 3512 N N . HIS B 1 110 ? 19.062 -31.141 -6.637 1 86.12 110 HIS B N 1
ATOM 3513 C CA . HIS B 1 110 ? 18.938 -29.719 -6.922 1 86.12 110 HIS B CA 1
ATOM 3514 C C . HIS B 1 110 ? 18.078 -29.016 -5.875 1 86.12 110 HIS B C 1
ATOM 3516 O O . HIS B 1 110 ? 17.734 -27.844 -6.039 1 86.12 110 HIS B O 1
ATOM 3522 N N . LEU B 1 111 ? 17.859 -29.734 -4.875 1 88 111 LEU B N 1
ATOM 3523 C CA . LEU B 1 111 ? 17.031 -29.172 -3.822 1 88 111 LEU B CA 1
ATOM 3524 C C . LEU B 1 111 ? 17.875 -28.734 -2.633 1 88 111 LEU B C 1
ATOM 3526 O O . LEU B 1 111 ? 18.984 -29.266 -2.424 1 88 111 LEU B O 1
ATOM 3530 N N . PHE B 1 112 ? 17.359 -27.734 -1.999 1 87.19 112 PHE B N 1
ATOM 3531 C CA . PHE B 1 112 ? 17.969 -27.297 -0.749 1 87.19 112 PHE B CA 1
ATOM 3532 C C . PHE B 1 112 ? 17.328 -28 0.442 1 87.19 112 PHE B C 1
ATOM 3534 O O . PHE B 1 112 ? 16.109 -28.109 0.513 1 87.19 112 PHE B O 1
ATOM 3541 N N . TYR B 1 113 ? 18.203 -28.422 1.427 1 87.81 113 TYR B N 1
ATOM 3542 C CA . TYR B 1 113 ? 17.703 -29.109 2.607 1 87.81 113 TYR B CA 1
ATOM 3543 C C . TYR B 1 113 ? 18.031 -28.328 3.877 1 87.81 113 TYR B C 1
ATOM 3545 O O . TYR B 1 113 ? 19.188 -28.031 4.152 1 87.81 113 TYR B O 1
ATOM 3553 N N . CYS B 1 114 ? 16.984 -28.031 4.566 1 81.88 114 CYS B N 1
ATOM 3554 C CA . CYS B 1 114 ? 17.125 -27.328 5.832 1 81.88 114 CYS B CA 1
ATOM 3555 C C . CYS B 1 114 ? 17.594 -28.266 6.938 1 81.88 114 CYS B C 1
ATOM 3557 O O . CYS B 1 114 ? 17.25 -29.453 6.934 1 81.88 114 CYS B O 1
ATOM 3559 N N . GLU B 1 115 ? 18.312 -27.688 7.879 1 81.75 115 GLU B N 1
ATOM 3560 C CA . GLU B 1 115 ? 18.625 -28.453 9.086 1 81.75 115 GLU B CA 1
ATOM 3561 C C . GLU B 1 115 ? 17.391 -28.625 9.969 1 81.75 115 GLU B C 1
ATOM 3563 O O . GLU B 1 115 ? 17.078 -29.734 10.398 1 81.75 115 GLU B O 1
ATOM 3568 N N . ASN B 1 116 ? 16.75 -27.531 10.234 1 79.56 116 ASN B N 1
ATOM 3569 C CA . ASN B 1 116 ? 15.461 -27.484 10.922 1 79.56 116 ASN B CA 1
ATOM 3570 C C . ASN B 1 116 ? 14.383 -26.844 10.055 1 79.56 116 ASN B C 1
ATOM 3572 O O . ASN B 1 116 ? 14.203 -25.625 10.078 1 79.56 116 ASN B O 1
ATOM 3576 N N . CYS B 1 117 ? 13.656 -27.688 9.375 1 81.62 117 CYS B N 1
ATOM 3577 C CA . CYS B 1 117 ? 12.695 -27.203 8.391 1 81.62 117 CYS B CA 1
ATOM 3578 C C . CYS B 1 117 ? 11.414 -26.734 9.07 1 81.62 117 CYS B C 1
ATOM 3580 O O . CYS B 1 117 ? 10.711 -27.516 9.695 1 81.62 117 CYS B O 1
ATOM 3582 N N . PRO B 1 118 ? 11.086 -25.5 8.898 1 77.81 118 PRO B N 1
ATOM 3583 C CA . PRO B 1 118 ? 9.875 -24.984 9.531 1 77.81 118 PRO B CA 1
ATOM 3584 C C . PRO B 1 118 ? 8.602 -25.625 8.969 1 77.81 118 PRO B C 1
ATOM 3586 O O . PRO B 1 118 ? 7.562 -25.625 9.641 1 77.81 118 PRO B O 1
ATOM 3589 N N . LEU B 1 119 ? 8.688 -26.203 7.812 1 78.94 119 LEU B N 1
ATOM 3590 C CA . LEU B 1 119 ? 7.516 -26.844 7.223 1 78.94 119 LEU B CA 1
ATOM 3591 C C . LEU B 1 119 ? 7.297 -28.219 7.824 1 78.94 119 LEU B C 1
ATOM 3593 O O . LEU B 1 119 ? 6.156 -28.672 7.973 1 78.94 119 LEU B O 1
ATOM 3597 N N . GLU B 1 120 ? 8.445 -28.812 8.148 1 78.75 120 GLU B N 1
ATOM 3598 C CA . GLU B 1 120 ? 8.367 -30.172 8.664 1 78.75 120 GLU B CA 1
ATOM 3599 C C . GLU B 1 120 ? 8.32 -30.188 10.188 1 78.75 120 GLU B C 1
ATOM 3601 O O . GLU B 1 120 ? 7.809 -31.141 10.789 1 78.75 120 GLU B O 1
ATOM 3606 N N . ASN B 1 121 ? 8.977 -29.188 10.789 1 77 121 ASN B N 1
ATOM 3607 C CA . ASN B 1 121 ? 9.094 -29.109 12.242 1 77 121 ASN B CA 1
ATOM 3608 C C . ASN B 1 121 ? 8.422 -27.859 12.797 1 77 121 ASN B C 1
ATOM 3610 O O . ASN B 1 121 ? 9.07 -26.812 12.953 1 77 121 ASN B O 1
ATOM 3614 N N . ARG B 1 122 ? 7.227 -27.828 12.922 1 63.97 122 ARG B N 1
ATOM 3615 C CA . ARG B 1 122 ? 6.43 -26.688 13.359 1 63.97 122 ARG B CA 1
ATOM 3616 C C . ARG B 1 122 ? 6.707 -26.359 14.82 1 63.97 122 ARG B C 1
ATOM 3618 O O . ARG B 1 122 ? 6.93 -27.25 15.633 1 63.97 122 ARG B O 1
ATOM 3625 N N . LEU B 1 123 ? 7.051 -24.984 15.062 1 56.78 123 LEU B N 1
ATOM 3626 C CA . LEU B 1 123 ? 7.23 -24.578 16.453 1 56.78 123 LEU B CA 1
ATOM 3627 C C . LEU B 1 123 ? 5.922 -24.703 17.234 1 56.78 123 LEU B C 1
ATOM 3629 O O . LEU B 1 123 ? 4.887 -24.188 16.797 1 56.78 123 LEU B O 1
ATOM 3633 N N . VAL B 1 124 ? 5.629 -25.734 17.766 1 48 124 VAL B N 1
ATOM 3634 C CA . VAL B 1 124 ? 4.5 -25.859 18.672 1 48 124 VAL B CA 1
ATOM 3635 C C . VAL B 1 124 ? 4.621 -24.797 19.781 1 48 124 VAL B C 1
ATOM 3637 O O . VAL B 1 124 ? 5.559 -24.844 20.578 1 48 124 VAL B O 1
ATOM 3640 N N . ASN B 1 125 ? 4.383 -23.641 19.469 1 42.34 125 ASN B N 1
ATOM 3641 C CA . ASN B 1 125 ? 4.379 -22.688 20.578 1 42.34 125 ASN B CA 1
ATOM 3642 C C . ASN B 1 125 ? 3.598 -23.219 21.766 1 42.34 125 ASN B C 1
ATOM 3644 O O . ASN B 1 125 ? 3.191 -22.438 22.641 1 42.34 125 ASN B O 1
ATOM 3648 N N . GLY B 1 126 ? 2.629 -24 21.766 1 38.72 126 GLY B N 1
ATOM 3649 C CA . GLY B 1 126 ? 1.882 -24.031 23 1 38.72 126 GLY B CA 1
ATOM 3650 C C . GLY B 1 126 ? 2.77 -24.031 24.234 1 38.72 126 GLY B C 1
ATOM 3651 O O . GLY B 1 126 ? 3.996 -24.109 24.125 1 38.72 126 GLY B O 1
ATOM 3652 N N . ASN B 1 127 ? 2.066 -24.422 25.672 1 36.16 127 ASN B N 1
ATOM 3653 C CA . ASN B 1 127 ? 2.506 -24.5 27.062 1 36.16 127 ASN B CA 1
ATOM 3654 C C . ASN B 1 127 ? 3.912 -25.078 27.172 1 36.16 127 ASN B C 1
ATOM 3656 O O . ASN B 1 127 ? 4.324 -25.875 26.328 1 36.16 127 ASN B O 1
ATOM 3660 N N . ARG B 1 128 ? 4.676 -24.672 28.469 1 34.56 128 ARG B N 1
ATOM 3661 C CA . ARG B 1 128 ? 5.926 -25.031 29.125 1 34.56 128 ARG B CA 1
ATOM 3662 C C . ARG B 1 128 ? 6.312 -26.484 28.828 1 34.56 128 ARG B C 1
ATOM 3664 O O . ARG B 1 128 ? 7.496 -26.812 28.734 1 34.56 128 ARG B O 1
ATOM 3671 N N . ASN B 1 129 ? 5.531 -27.328 29.391 1 34.31 129 ASN B N 1
ATOM 3672 C CA . ASN B 1 129 ? 5.953 -28.594 30 1 34.31 129 ASN B CA 1
ATOM 3673 C C . ASN B 1 129 ? 6.246 -29.641 28.938 1 34.31 129 ASN B C 1
ATOM 3675 O O . ASN B 1 129 ? 6.68 -30.75 29.266 1 34.31 129 ASN B O 1
ATOM 3679 N N . HIS B 1 130 ? 5.41 -29.875 27.875 1 34.19 130 HIS B N 1
ATOM 3680 C CA . HIS B 1 130 ? 5.781 -31.156 27.297 1 34.19 130 HIS B CA 1
ATOM 3681 C C . HIS B 1 130 ? 6.949 -31.016 26.328 1 34.19 130 HIS B C 1
ATOM 3683 O O . HIS B 1 130 ? 6.75 -30.703 25.156 1 34.19 130 HIS B O 1
ATOM 3689 N N . LYS B 1 131 ? 8.102 -30.547 26.672 1 40.75 131 LYS B N 1
ATOM 3690 C CA . LYS B 1 131 ? 9.398 -30.891 26.094 1 40.75 131 LYS B CA 1
ATOM 3691 C C . LYS B 1 131 ? 9.352 -32.281 25.438 1 40.75 131 LYS B C 1
ATOM 3693 O O . LYS B 1 131 ? 9.969 -33.219 25.922 1 40.75 131 LYS B O 1
ATOM 3698 N N . ARG B 1 132 ? 8.195 -32.844 25.141 1 37.06 132 ARG B N 1
ATOM 3699 C CA . ARG B 1 132 ? 8.477 -34.125 24.516 1 37.06 132 ARG B CA 1
ATOM 3700 C C . ARG B 1 132 ? 9.344 -33.969 23.266 1 37.06 132 ARG B C 1
ATOM 3702 O O . ARG B 1 132 ? 9.094 -33.062 22.453 1 37.06 132 ARG B O 1
ATOM 3709 N N . LYS B 1 133 ? 10.523 -34.438 23.172 1 44.88 133 LYS B N 1
ATOM 3710 C CA . LYS B 1 133 ? 11.539 -34.812 22.188 1 44.88 133 LYS B CA 1
ATOM 3711 C C . LYS B 1 133 ? 10.906 -35.156 20.844 1 44.88 133 LYS B C 1
ATOM 3713 O O . LYS B 1 133 ? 10.594 -36.312 20.578 1 44.88 133 LYS B O 1
ATOM 3718 N N . ARG B 1 134 ? 9.93 -34.375 20.375 1 50.38 134 ARG B N 1
ATOM 3719 C CA . ARG B 1 134 ? 9.484 -34.906 19.094 1 50.38 134 ARG B CA 1
ATOM 3720 C C . ARG B 1 134 ? 10.648 -35 18.109 1 50.38 134 ARG B C 1
ATOM 3722 O O . ARG B 1 134 ? 11.539 -34.156 18.109 1 50.38 134 ARG B O 1
ATOM 3729 N N . SER B 1 135 ? 10.922 -36.062 17.547 1 60.38 135 SER B N 1
ATOM 3730 C CA . SER B 1 135 ? 11.883 -36.375 16.5 1 60.38 135 SER B CA 1
ATOM 3731 C C . SER B 1 135 ? 11.82 -35.375 15.359 1 60.38 135 SER B C 1
ATOM 3733 O O . SER B 1 135 ? 10.742 -35.031 14.875 1 60.38 135 SER B O 1
ATOM 3735 N N . VAL B 1 136 ? 12.805 -34.531 15.188 1 72.25 136 VAL B N 1
ATOM 3736 C CA . VAL B 1 136 ? 12.984 -33.625 14.062 1 72.25 136 VAL B CA 1
ATOM 3737 C C . VAL B 1 136 ? 12.812 -34.375 12.75 1 72.25 136 VAL B C 1
ATOM 3739 O O . VAL B 1 136 ? 13.547 -35.312 12.469 1 72.25 136 VAL B O 1
ATOM 3742 N N . LYS B 1 137 ? 11.742 -34.125 12.086 1 81.19 137 LYS B N 1
ATOM 3743 C CA . LYS B 1 137 ? 11.539 -34.719 10.766 1 81.19 137 LYS B CA 1
ATOM 3744 C C . LYS B 1 137 ? 12.484 -34.094 9.742 1 81.19 137 LYS B C 1
ATOM 3746 O O . LYS B 1 137 ? 12.727 -32.875 9.766 1 81.19 137 LYS B O 1
ATOM 3751 N N . PRO B 1 138 ? 12.992 -35 8.945 1 87.06 138 PRO B N 1
ATOM 3752 C CA . PRO B 1 138 ? 13.906 -34.469 7.938 1 87.06 138 PRO B CA 1
ATOM 3753 C C . PRO B 1 138 ? 13.203 -33.594 6.906 1 87.06 138 PRO B C 1
ATOM 3755 O O . PRO B 1 138 ? 12.055 -33.844 6.547 1 87.06 138 PRO B O 1
ATOM 3758 N N . CYS B 1 139 ? 13.914 -32.656 6.422 1 86.62 139 CYS B N 1
ATOM 3759 C CA . CYS B 1 139 ? 13.438 -31.75 5.371 1 86.62 139 CYS B CA 1
ATOM 3760 C C . CYS B 1 139 ? 13.242 -32.5 4.062 1 86.62 139 CYS B C 1
ATOM 3762 O O . CYS B 1 139 ? 14.078 -33.344 3.688 1 86.62 139 CYS B O 1
ATOM 3764 N N . LYS B 1 140 ? 12.203 -32.219 3.355 1 82 140 LYS B N 1
ATOM 3765 C CA . LYS B 1 140 ? 11.891 -32.875 2.1 1 82 140 LYS B CA 1
ATOM 3766 C C . LYS B 1 140 ? 12.523 -32.156 0.915 1 82 140 LYS B C 1
ATOM 3768 O O . LYS B 1 140 ? 12.414 -32.625 -0.227 1 82 140 LYS B O 1
ATOM 3773 N N . GLY B 1 141 ? 13.18 -31.094 1.235 1 83.81 141 GLY B N 1
ATOM 3774 C CA . GLY B 1 141 ? 13.867 -30.359 0.193 1 83.81 141 GLY B CA 1
ATOM 3775 C C . GLY B 1 141 ? 13.062 -29.188 -0.334 1 83.81 141 GLY B C 1
ATOM 3776 O O . GLY B 1 141 ? 11.836 -29.234 -0.387 1 83.81 141 GLY B O 1
ATOM 3777 N N . HIS B 1 142 ? 13.766 -28.156 -0.738 1 83.81 142 HIS B N 1
ATOM 3778 C CA . HIS B 1 142 ? 13.141 -26.938 -1.258 1 83.81 142 HIS B CA 1
ATOM 3779 C C . HIS B 1 142 ? 13.773 -26.516 -2.582 1 83.81 142 HIS B C 1
ATOM 3781 O O . HIS B 1 142 ? 14.992 -26.609 -2.752 1 83.81 142 HIS B O 1
ATOM 3787 N N . LEU B 1 143 ? 12.914 -26.172 -3.455 1 83.25 143 LEU B N 1
ATOM 3788 C CA . LEU B 1 143 ? 13.391 -25.625 -4.719 1 83.25 143 LEU B CA 1
ATOM 3789 C C . LEU B 1 143 ? 13.93 -24.203 -4.527 1 83.25 143 LEU B C 1
ATOM 3791 O O . LEU B 1 143 ? 13.305 -23.391 -3.848 1 83.25 143 LEU B O 1
ATOM 3795 N N . MET B 1 144 ? 15.117 -23.953 -5.082 1 84.06 144 MET B N 1
ATOM 3796 C CA . MET B 1 144 ? 15.664 -22.594 -5.102 1 84.06 144 MET B CA 1
ATOM 3797 C C . MET B 1 144 ? 15.312 -21.891 -6.398 1 84.06 144 MET B C 1
ATOM 3799 O O . MET B 1 144 ? 15.758 -22.281 -7.477 1 84.06 144 MET B O 1
ATOM 3803 N N . ARG B 1 145 ? 14.586 -20.844 -6.285 1 87.5 145 ARG B N 1
ATOM 3804 C CA . ARG B 1 145 ? 14.109 -20.141 -7.473 1 87.5 145 ARG B CA 1
ATOM 3805 C C . ARG B 1 145 ? 14.922 -18.875 -7.719 1 87.5 145 ARG B C 1
ATOM 3807 O O . ARG B 1 145 ? 15.594 -18.375 -6.812 1 87.5 145 ARG B O 1
ATOM 3814 N N . LYS B 1 146 ? 14.898 -18.453 -8.906 1 89 146 LYS B N 1
ATOM 3815 C CA . LYS B 1 146 ? 15.508 -17.172 -9.234 1 89 146 LYS B CA 1
ATOM 3816 C C . LYS B 1 146 ? 14.578 -16.016 -8.883 1 89 146 LYS B C 1
ATOM 3818 O O . LYS B 1 146 ? 13.391 -16.047 -9.227 1 89 146 LYS B O 1
ATOM 3823 N N . PHE B 1 147 ? 15.164 -15.047 -8.234 1 90.31 147 PHE B N 1
ATOM 3824 C CA . PHE B 1 147 ? 14.391 -13.883 -7.828 1 90.31 147 PHE B CA 1
ATOM 3825 C C . PHE B 1 147 ? 14.562 -12.742 -8.828 1 90.31 147 PHE B C 1
ATOM 3827 O O . PHE B 1 147 ? 15.609 -12.617 -9.469 1 90.31 147 PHE B O 1
ATOM 3834 N N . ILE B 1 148 ? 13.539 -12.023 -8.93 1 92.25 148 ILE B N 1
ATOM 3835 C CA . ILE B 1 148 ? 13.633 -10.703 -9.539 1 92.25 148 ILE B CA 1
ATOM 3836 C C . ILE B 1 148 ? 13.617 -9.625 -8.461 1 92.25 148 ILE B C 1
ATOM 3838 O O . ILE B 1 148 ? 12.844 -9.719 -7.5 1 92.25 148 ILE B O 1
ATOM 3842 N N . LYS B 1 149 ? 14.5 -8.656 -8.609 1 90.75 149 LYS B N 1
ATOM 3843 C CA . LYS B 1 149 ? 14.461 -7.48 -7.738 1 90.75 149 LYS B CA 1
ATOM 3844 C C . LYS B 1 149 ? 13.953 -6.258 -8.492 1 90.75 149 LYS B C 1
ATOM 3846 O O . LYS B 1 149 ? 14.57 -5.824 -9.469 1 90.75 149 LYS B O 1
ATOM 3851 N N . GLU B 1 150 ? 12.852 -5.75 -8.062 1 93 150 GLU B N 1
ATOM 3852 C CA . GLU B 1 150 ? 12.344 -4.504 -8.633 1 93 150 GLU B CA 1
ATOM 3853 C C . GLU B 1 150 ? 12.711 -3.309 -7.754 1 93 150 GLU B C 1
ATOM 3855 O O . GLU B 1 150 ? 13 -3.469 -6.566 1 93 150 GLU B O 1
ATOM 3860 N N . CYS B 1 151 ? 12.648 -2.139 -8.406 1 91.38 151 CYS B N 1
ATOM 3861 C CA . CYS B 1 151 ? 12.914 -0.894 -7.695 1 91.38 151 CYS B CA 1
ATOM 3862 C C . CYS B 1 151 ? 11.852 -0.638 -6.633 1 91.38 151 CYS B C 1
ATOM 3864 O O . CYS B 1 151 ? 10.688 -1.003 -6.812 1 91.38 151 CYS B O 1
ATOM 3866 N N . TRP B 1 152 ? 12.258 -0.026 -5.559 1 89.38 152 TRP B N 1
ATOM 3867 C CA . TRP B 1 152 ? 11.32 0.274 -4.477 1 89.38 152 TRP B CA 1
ATOM 3868 C C . TRP B 1 152 ? 11.336 1.762 -4.141 1 89.38 152 TRP B C 1
ATOM 3870 O O . TRP B 1 152 ? 11.852 2.574 -4.914 1 89.38 152 TRP B O 1
ATOM 3880 N N . ALA B 1 153 ? 10.75 2.139 -3.035 1 87.69 153 ALA B N 1
ATOM 3881 C CA . ALA B 1 153 ? 10.477 3.52 -2.645 1 87.69 153 ALA B CA 1
ATOM 3882 C C . ALA B 1 153 ? 11.773 4.312 -2.492 1 87.69 153 ALA B C 1
ATOM 3884 O O . ALA B 1 153 ? 11.805 5.52 -2.734 1 87.69 153 ALA B O 1
ATOM 3885 N N . LYS B 1 154 ? 12.867 3.68 -2.221 1 88.38 154 LYS B N 1
ATOM 3886 C CA . LYS B 1 154 ? 14.141 4.363 -1.996 1 88.38 154 LYS B CA 1
ATOM 3887 C C . LYS B 1 154 ? 14.859 4.633 -3.314 1 88.38 154 LYS B C 1
ATOM 3889 O O . LYS B 1 154 ? 15.859 5.352 -3.346 1 88.38 154 LYS B O 1
ATOM 3894 N N . CYS B 1 155 ? 14.359 4.004 -4.336 1 89.62 155 CYS B N 1
ATOM 3895 C CA . CYS B 1 155 ? 15 4.238 -5.625 1 89.62 155 CYS B CA 1
ATOM 3896 C C . CYS B 1 155 ? 14.539 5.555 -6.234 1 89.62 155 CYS B C 1
ATOM 3898 O O . CYS B 1 155 ? 13.359 5.914 -6.137 1 89.62 155 CYS B O 1
ATOM 3900 N N . GLY B 1 156 ? 15.43 6.211 -6.883 1 89.25 156 GLY B N 1
ATOM 3901 C CA . GLY B 1 156 ? 15.141 7.52 -7.449 1 89.25 156 GLY B CA 1
ATOM 3902 C C . GLY B 1 156 ? 14.422 7.445 -8.789 1 89.25 156 GLY B C 1
ATOM 3903 O O . GLY B 1 156 ? 13.93 8.453 -9.289 1 89.25 156 GLY B O 1
ATOM 3904 N N . CYS B 1 157 ? 14.273 6.305 -9.312 1 92.19 157 CYS B N 1
ATOM 3905 C CA . CYS B 1 157 ? 13.656 6.152 -10.625 1 92.19 157 CYS B CA 1
ATOM 3906 C C . CYS B 1 157 ? 12.156 6.398 -10.555 1 92.19 157 CYS B C 1
ATOM 3908 O O . CYS B 1 157 ? 11.594 6.543 -9.461 1 92.19 157 CYS B O 1
ATOM 3910 N N . SER B 1 158 ? 11.531 6.531 -11.742 1 92.75 158 SER B N 1
ATOM 3911 C CA . SER B 1 158 ? 10.102 6.809 -11.836 1 92.75 158 SER B CA 1
ATOM 3912 C C . SER B 1 158 ? 9.273 5.539 -11.648 1 92.75 158 SER B C 1
ATOM 3914 O O . SER B 1 158 ? 9.797 4.43 -11.781 1 92.75 158 SER B O 1
ATOM 3916 N N . LEU B 1 159 ? 7.992 5.762 -11.312 1 93.31 159 LEU B N 1
ATOM 3917 C CA . LEU B 1 159 ? 7.105 4.613 -11.172 1 93.31 159 LEU B CA 1
ATOM 3918 C C . LEU B 1 159 ? 6.895 3.928 -12.523 1 93.31 159 LEU B C 1
ATOM 3920 O O . LEU B 1 159 ? 6.414 2.793 -12.578 1 93.31 159 LEU B O 1
ATOM 3924 N N . ASN B 1 160 ? 7.309 4.594 -13.594 1 91.81 160 ASN B N 1
ATOM 3925 C CA . ASN B 1 160 ? 7.215 4.016 -14.93 1 91.81 160 ASN B CA 1
ATOM 3926 C C . ASN B 1 160 ? 8.523 3.354 -15.344 1 91.81 160 ASN B C 1
ATOM 3928 O O . ASN B 1 160 ? 8.688 2.969 -16.5 1 91.81 160 ASN B O 1
ATOM 3932 N N . CYS B 1 161 ? 9.438 3.248 -14.406 1 94.44 161 CYS B N 1
ATOM 3933 C CA . CYS B 1 161 ? 10.719 2.602 -14.648 1 94.44 161 CYS B CA 1
ATOM 3934 C C . CYS B 1 161 ? 10.523 1.201 -15.219 1 94.44 161 CYS B C 1
ATOM 3936 O O . CYS B 1 161 ? 9.648 0.459 -14.773 1 94.44 161 CYS B O 1
ATOM 3938 N N . GLY B 1 162 ? 11.375 0.858 -16.141 1 94.19 162 GLY B N 1
ATOM 3939 C CA . GLY B 1 162 ? 11.289 -0.435 -16.797 1 94.19 162 GLY B CA 1
ATOM 3940 C C . GLY B 1 162 ? 11.531 -1.601 -15.852 1 94.19 162 GLY B C 1
ATOM 3941 O O . GLY B 1 162 ? 11.203 -2.744 -16.172 1 94.19 162 GLY B O 1
ATOM 3942 N N . ASN B 1 163 ? 12.195 -1.316 -14.727 1 93.69 163 ASN B N 1
ATOM 3943 C CA . ASN B 1 163 ? 12.43 -2.365 -13.742 1 93.69 163 ASN B CA 1
ATOM 3944 C C . ASN B 1 163 ? 11.258 -2.488 -12.766 1 93.69 163 ASN B C 1
ATOM 3946 O O . ASN B 1 163 ? 11.391 -3.104 -11.703 1 93.69 163 ASN B O 1
ATOM 3950 N N . ARG B 1 164 ? 10.172 -1.788 -13.062 1 95.19 164 ARG B N 1
ATOM 3951 C CA . ARG B 1 164 ? 8.945 -1.872 -12.273 1 95.19 164 ARG B CA 1
ATOM 3952 C C . ARG B 1 164 ? 7.801 -2.449 -13.102 1 95.19 164 ARG B C 1
ATOM 3954 O O . ARG B 1 164 ? 6.875 -1.727 -13.477 1 95.19 164 ARG B O 1
ATOM 3961 N N . VAL B 1 165 ? 7.812 -3.725 -13.273 1 97.06 165 VAL B N 1
ATOM 3962 C CA . VAL B 1 165 ? 6.801 -4.355 -14.109 1 97.06 165 VAL B CA 1
ATOM 3963 C C . VAL B 1 165 ? 5.66 -4.879 -13.242 1 97.06 165 VAL B C 1
ATOM 3965 O O . VAL B 1 165 ? 4.5 -4.504 -13.438 1 97.06 165 VAL B O 1
ATOM 3968 N N . VAL B 1 166 ? 5.973 -5.652 -12.242 1 97.5 166 VAL B N 1
ATOM 3969 C CA . VAL B 1 166 ? 4.973 -6.281 -11.383 1 97.5 166 VAL B CA 1
ATOM 3970 C C . VAL B 1 166 ? 4.25 -5.215 -10.562 1 97.5 166 VAL B C 1
ATOM 3972 O O . VAL B 1 166 ? 3.031 -5.285 -10.375 1 97.5 166 VAL B O 1
ATOM 3975 N N . GLN B 1 167 ? 4.953 -4.203 -10.18 1 95.12 167 GLN B N 1
ATOM 3976 C CA . GLN B 1 167 ? 4.395 -3.156 -9.328 1 95.12 167 GLN B CA 1
ATOM 3977 C C . GLN B 1 167 ? 3.346 -2.338 -10.078 1 95.12 167 GLN B C 1
ATOM 3979 O O . GLN B 1 167 ? 2.543 -1.638 -9.453 1 95.12 167 GLN B O 1
ATOM 3984 N N . ARG B 1 168 ? 3.363 -2.361 -11.336 1 94.38 168 ARG B N 1
ATOM 3985 C CA . ARG B 1 168 ? 2.416 -1.582 -12.125 1 94.38 168 ARG B CA 1
ATOM 3986 C C . ARG B 1 168 ? 1.059 -2.273 -12.195 1 94.38 168 ARG B C 1
ATOM 3988 O O . ARG B 1 168 ? 0.079 -1.688 -12.656 1 94.38 168 ARG B O 1
ATOM 3995 N N . GLY B 1 169 ? 0.971 -3.49 -11.758 1 96.12 169 GLY B N 1
ATOM 3996 C CA . GLY B 1 169 ? -0.304 -4.184 -11.703 1 96.12 169 GLY B CA 1
ATOM 3997 C C . GLY B 1 169 ? -0.683 -4.852 -13.008 1 96.12 169 GLY B C 1
ATOM 3998 O O . GLY B 1 169 ? 0.094 -4.836 -13.969 1 96.12 169 GLY B O 1
ATOM 3999 N N . ILE B 1 170 ? -1.861 -5.438 -13.008 1 98.12 170 ILE B N 1
ATOM 4000 C CA . ILE B 1 170 ? -2.371 -6.18 -14.156 1 98.12 170 ILE B CA 1
ATOM 4001 C C . ILE B 1 170 ? -2.676 -5.219 -15.297 1 98.12 170 ILE B C 1
ATOM 4003 O O . ILE B 1 170 ? -3.445 -4.27 -15.133 1 98.12 170 ILE B O 1
ATOM 4007 N N . THR B 1 171 ? -2.07 -5.465 -16.453 1 97 171 THR B N 1
ATOM 4008 C CA . THR B 1 171 ? -2.312 -4.617 -17.609 1 97 171 THR B CA 1
ATOM 4009 C C . THR B 1 171 ? -2.959 -5.414 -18.734 1 97 171 THR B C 1
ATOM 4011 O O . THR B 1 171 ? -3.393 -4.844 -19.734 1 97 171 THR B O 1
ATOM 4014 N N . VAL B 1 172 ? -3.004 -6.703 -18.641 1 98.25 172 VAL B N 1
ATOM 4015 C CA . VAL B 1 172 ? -3.588 -7.559 -19.656 1 98.25 172 VAL B CA 1
ATOM 4016 C C . VAL B 1 172 ? -5.082 -7.727 -19.406 1 98.25 172 VAL B C 1
ATOM 4018 O O . VAL B 1 172 ? -5.555 -7.516 -18.297 1 98.25 172 VAL B O 1
ATOM 4021 N N . LYS B 1 173 ? -5.781 -8.125 -20.422 1 98.62 173 LYS B N 1
ATOM 4022 C CA . LYS B 1 173 ? -7.223 -8.328 -20.312 1 98.62 173 LYS B CA 1
ATOM 4023 C C . LYS B 1 173 ? -7.543 -9.781 -19.953 1 98.62 173 LYS B C 1
ATOM 4025 O O . LYS B 1 173 ? -7.281 -10.695 -20.75 1 98.62 173 LYS B O 1
ATOM 4030 N N . LEU B 1 174 ? -8.156 -9.969 -18.844 1 98.75 174 LEU B N 1
ATOM 4031 C CA . LEU B 1 174 ? -8.469 -11.305 -18.328 1 98.75 174 LEU B CA 1
ATOM 4032 C C . LEU B 1 174 ? -9.969 -11.477 -18.125 1 98.75 174 LEU B C 1
ATOM 4034 O O . LEU B 1 174 ? -10.695 -10.492 -17.953 1 98.75 174 LEU B O 1
ATOM 4038 N N . GLN B 1 175 ? -10.344 -12.688 -18.125 1 98.38 175 GLN B N 1
ATOM 4039 C CA . GLN B 1 175 ? -11.727 -13.047 -17.828 1 98.38 175 GLN B CA 1
ATOM 4040 C C . GLN B 1 175 ? -11.797 -14.359 -17.062 1 98.38 175 GLN B C 1
ATOM 4042 O O . GLN B 1 175 ? -11.086 -15.312 -17.375 1 98.38 175 GLN B O 1
ATOM 4047 N N . VAL B 1 176 ? -12.586 -14.336 -15.992 1 97.19 176 VAL B N 1
ATOM 4048 C CA . VAL B 1 176 ? -12.93 -15.578 -15.305 1 97.19 176 VAL B CA 1
ATOM 4049 C C . VAL B 1 176 ? -14.086 -16.266 -16.031 1 97.19 176 VAL B C 1
ATOM 4051 O O . VAL B 1 176 ? -15.07 -15.609 -16.391 1 97.19 176 VAL B O 1
ATOM 4054 N N . PHE B 1 177 ? -13.922 -17.547 -16.234 1 95.12 177 PHE B N 1
ATOM 4055 C CA . PHE B 1 177 ? -14.945 -18.281 -16.969 1 95.12 177 PHE B CA 1
ATOM 4056 C C . PHE B 1 177 ? -15.148 -19.672 -16.359 1 95.12 177 PHE B C 1
ATOM 4058 O O . PHE B 1 177 ? -14.391 -20.094 -15.484 1 95.12 177 PHE B O 1
ATOM 4065 N N . GLN B 1 178 ? -16.219 -20.281 -16.781 1 91.88 178 GLN B N 1
ATOM 4066 C CA . GLN B 1 178 ? -16.453 -21.656 -16.344 1 91.88 178 GLN B CA 1
ATOM 4067 C C . GLN B 1 178 ? -15.586 -22.641 -17.125 1 91.88 178 GLN B C 1
ATOM 4069 O O . GLN B 1 178 ? -15.781 -22.844 -18.312 1 91.88 178 GLN B O 1
ATOM 4074 N N . ALA B 1 179 ? -14.641 -23.172 -16.375 1 88.06 179 ALA B N 1
ATOM 4075 C CA . ALA B 1 179 ? -13.719 -24.109 -17.016 1 88.06 179 ALA B CA 1
ATOM 4076 C C . ALA B 1 179 ? -14.398 -25.438 -17.297 1 88.06 179 ALA B C 1
ATOM 4078 O O . ALA B 1 179 ? -15.398 -25.781 -16.672 1 88.06 179 ALA B O 1
ATOM 4079 N N . SER B 1 180 ? -13.852 -26.141 -18.203 1 79 180 SER B N 1
ATOM 4080 C CA . SER B 1 180 ? -14.398 -27.438 -18.594 1 79 180 SER B CA 1
ATOM 4081 C C . SER B 1 180 ? -13.93 -28.531 -17.641 1 79 180 SER B C 1
ATOM 4083 O O . SER B 1 180 ? -13.125 -28.297 -16.75 1 79 180 SER B O 1
ATOM 4085 N N . GLU B 1 181 ? -14.539 -29.719 -17.844 1 75 181 GLU B N 1
ATOM 4086 C CA . GLU B 1 181 ? -14.047 -30.969 -17.25 1 75 181 GLU B CA 1
ATOM 4087 C C . GLU B 1 181 ? -14.195 -30.953 -15.734 1 75 181 GLU B C 1
ATOM 4089 O O . GLU B 1 181 ? -13.383 -31.531 -15.016 1 75 181 GLU B O 1
ATOM 4094 N N . GLY B 1 182 ? -15.125 -30.109 -15.219 1 77.69 182 GLY B N 1
ATOM 4095 C CA . GLY B 1 182 ? -15.398 -30.172 -13.797 1 77.69 182 GLY B CA 1
ATOM 4096 C C . GLY B 1 182 ? -14.398 -29.406 -12.953 1 77.69 182 GLY B C 1
ATOM 4097 O O . GLY B 1 182 ? -14.305 -29.625 -11.742 1 77.69 182 GLY B O 1
ATOM 4098 N N . LYS B 1 183 ? -13.531 -28.562 -13.562 1 83.38 183 LYS B N 1
ATOM 4099 C CA . LYS B 1 183 ? -12.516 -27.812 -12.828 1 83.38 183 LYS B CA 1
ATOM 4100 C C . LYS B 1 183 ? -13.133 -26.594 -12.125 1 83.38 183 LYS B C 1
ATOM 4102 O O . LYS B 1 183 ? -12.477 -25.953 -11.312 1 83.38 183 LYS B O 1
ATOM 4107 N N . GLY B 1 184 ? -14.391 -26.328 -12.461 1 88.5 184 GLY B N 1
ATOM 4108 C CA . GLY B 1 184 ? -15.016 -25.141 -11.898 1 88.5 184 GLY B CA 1
ATOM 4109 C C . GLY B 1 184 ? -14.695 -23.875 -12.656 1 88.5 184 GLY B C 1
ATOM 4110 O O . GLY B 1 184 ? -14.953 -23.781 -13.859 1 88.5 184 GLY B O 1
ATOM 4111 N N . TRP B 1 185 ? -14.047 -22.953 -11.992 1 92.69 185 TRP B N 1
ATOM 4112 C CA . TRP B 1 185 ? -13.719 -21.672 -12.617 1 92.69 185 TRP B CA 1
ATOM 4113 C C . TRP B 1 185 ? -12.297 -21.688 -13.156 1 92.69 185 TRP B C 1
ATOM 4115 O O . TRP B 1 185 ? -11.453 -22.469 -12.703 1 92.69 185 TRP B O 1
ATOM 4125 N N . GLY B 1 186 ? -12.07 -20.938 -14.141 1 95.25 186 GLY B N 1
ATOM 4126 C CA . GLY B 1 186 ? -10.758 -20.719 -14.727 1 95.25 186 GLY B CA 1
ATOM 4127 C C . GLY B 1 186 ? -10.531 -19.281 -15.156 1 95.25 186 GLY B C 1
ATOM 4128 O O . GLY B 1 186 ? -11.438 -18.453 -15.07 1 95.25 186 GLY B O 1
ATOM 4129 N N . VAL B 1 187 ? -9.336 -19.016 -15.57 1 98.06 187 VAL B N 1
ATOM 4130 C CA . VAL B 1 187 ? -8.984 -17.688 -16.078 1 98.06 187 VAL B CA 1
ATOM 4131 C C . VAL B 1 187 ? -8.484 -17.812 -17.516 1 98.06 187 VAL B C 1
ATOM 4133 O O . VAL B 1 187 ? -7.711 -18.719 -17.844 1 98.06 187 VAL B O 1
ATOM 4136 N N . ARG B 1 188 ? -8.969 -16.938 -18.359 1 98.44 188 ARG B N 1
ATOM 4137 C CA . ARG B 1 188 ? -8.453 -16.875 -19.719 1 98.44 188 ARG B CA 1
ATOM 4138 C C . ARG B 1 188 ? -8.078 -15.453 -20.094 1 98.44 188 ARG B C 1
ATOM 4140 O O . ARG B 1 188 ? -8.477 -14.5 -19.422 1 98.44 188 ARG B O 1
ATOM 4147 N N . THR B 1 189 ? -7.25 -15.32 -21.094 1 98.75 189 THR B N 1
ATOM 4148 C CA . THR B 1 189 ? -6.898 -14.008 -21.625 1 98.75 189 THR B CA 1
ATOM 4149 C C . THR B 1 189 ? -7.836 -13.609 -22.75 1 98.75 189 THR B C 1
ATOM 4151 O O . THR B 1 189 ? -8.234 -14.453 -23.562 1 98.75 189 THR B O 1
ATOM 4154 N N . LEU B 1 190 ? -8.141 -12.336 -22.844 1 98.62 190 LEU B N 1
ATOM 4155 C CA . LEU B 1 190 ? -9.008 -11.82 -23.906 1 98.62 190 LEU B CA 1
ATOM 4156 C C . LEU B 1 190 ? -8.18 -11.203 -25.016 1 98.62 190 LEU B C 1
ATOM 4158 O O . LEU B 1 190 ? -8.727 -10.617 -25.953 1 98.62 190 LEU B O 1
ATOM 4162 N N . GLU B 1 191 ? -6.898 -11.281 -24.938 1 98.75 191 GLU B N 1
ATOM 4163 C CA . GLU B 1 191 ? -5.941 -10.852 -25.953 1 98.75 191 GLU B CA 1
ATOM 4164 C C . GLU B 1 191 ? -4.754 -11.805 -26.031 1 98.75 191 GLU B C 1
ATOM 4166 O O . GLU B 1 191 ? -4.516 -12.586 -25.109 1 98.75 191 GLU B O 1
ATOM 4171 N N . ALA B 1 192 ? -4.078 -11.789 -27.156 1 98.75 192 ALA B N 1
ATOM 4172 C CA . ALA B 1 192 ? -2.861 -12.594 -27.25 1 98.75 192 ALA B CA 1
ATOM 4173 C C . ALA B 1 192 ? -1.756 -12.031 -26.359 1 98.75 192 ALA B C 1
ATOM 4175 O O . ALA B 1 192 ? -1.627 -10.812 -26.219 1 98.75 192 ALA B O 1
ATOM 4176 N N . LEU B 1 193 ? -0.994 -12.898 -25.781 1 98.75 193 LEU B N 1
ATOM 4177 C CA . LEU B 1 193 ? 0.113 -12.508 -24.922 1 98.75 193 LEU B CA 1
ATOM 4178 C C . LEU B 1 193 ? 1.436 -13.055 -25.453 1 98.75 193 LEU B C 1
ATOM 4180 O O . LEU B 1 193 ? 1.531 -14.234 -25.797 1 98.75 193 LEU B O 1
ATOM 4184 N N . GLU B 1 194 ? 2.432 -12.234 -25.453 1 98.75 194 GLU B N 1
ATOM 4185 C CA . GLU B 1 194 ? 3.77 -12.664 -25.844 1 98.75 194 GLU B CA 1
ATOM 4186 C C . GLU B 1 194 ? 4.434 -13.484 -24.75 1 98.75 194 GLU B C 1
ATOM 4188 O O . GLU B 1 194 ? 4.043 -13.398 -23.578 1 98.75 194 GLU B O 1
ATOM 4193 N N . LYS B 1 195 ? 5.41 -14.305 -25.219 1 98.69 195 LYS B N 1
ATOM 4194 C CA . LYS B 1 195 ? 6.258 -15 -24.25 1 98.69 195 LYS B CA 1
ATOM 4195 C C . LYS B 1 195 ? 6.949 -14.016 -23.312 1 98.69 195 LYS B C 1
ATOM 4197 O O . LYS B 1 195 ? 7.477 -12.992 -23.766 1 98.69 195 LYS B O 1
ATOM 4202 N N . GLY B 1 196 ? 6.875 -14.273 -21.953 1 98.75 196 GLY B N 1
ATOM 4203 C CA . GLY B 1 196 ? 7.543 -13.43 -20.984 1 98.75 196 GLY B CA 1
ATOM 4204 C C . GLY B 1 196 ? 6.66 -12.312 -20.453 1 98.75 196 GLY B C 1
ATOM 4205 O O . GLY B 1 196 ? 7.121 -11.453 -19.703 1 98.75 196 GLY B O 1
ATOM 4206 N N . THR B 1 197 ? 5.363 -12.297 -20.766 1 98.81 197 THR B N 1
ATOM 4207 C CA . THR B 1 197 ? 4.43 -11.258 -20.328 1 98.81 197 THR B CA 1
ATOM 4208 C C . THR B 1 197 ? 4.027 -11.461 -18.875 1 98.81 197 THR B C 1
ATOM 4210 O O . THR B 1 197 ? 3.68 -12.578 -18.469 1 98.81 197 THR B O 1
ATOM 4213 N N . PHE B 1 198 ? 4.18 -10.352 -18.141 1 98.81 198 PHE B N 1
ATOM 4214 C CA . PHE B 1 198 ? 3.586 -10.367 -16.797 1 98.81 198 PHE B CA 1
ATOM 4215 C C . PHE B 1 198 ? 2.066 -10.414 -16.891 1 98.81 198 PHE B C 1
ATOM 4217 O O . PHE B 1 198 ? 1.45 -9.586 -17.562 1 98.81 198 PHE B O 1
ATOM 4224 N N . VAL B 1 199 ? 1.465 -11.367 -16.156 1 98.81 199 VAL B N 1
ATOM 4225 C CA . VAL B 1 199 ? 0.018 -11.547 -16.234 1 98.81 199 VAL B CA 1
ATOM 4226 C C . VAL B 1 199 ? -0.633 -10.992 -14.969 1 98.81 199 VAL B C 1
ATOM 4228 O O . VAL B 1 199 ? -1.419 -10.047 -15.023 1 98.81 199 VAL B O 1
ATOM 4231 N N . CYS B 1 200 ? -0.342 -11.555 -13.852 1 98.62 200 CYS B N 1
ATOM 4232 C CA . CYS B 1 200 ? -0.834 -11.086 -12.562 1 98.62 200 CYS B CA 1
ATOM 4233 C C . CYS B 1 200 ? -0.009 -11.672 -11.422 1 98.62 200 CYS B C 1
ATOM 4235 O O . CYS B 1 200 ? 0.832 -12.547 -11.641 1 98.62 200 CYS B O 1
ATOM 4237 N N . GLU B 1 201 ? -0.178 -11.148 -10.234 1 98 201 GLU B N 1
ATOM 4238 C CA . GLU B 1 201 ? 0.359 -11.727 -9.008 1 98 201 GLU B CA 1
ATOM 4239 C C . GLU B 1 201 ? -0.632 -12.695 -8.375 1 98 201 GLU B C 1
ATOM 4241 O O . GLU B 1 201 ? -1.84 -12.594 -8.602 1 98 201 GLU B O 1
ATOM 4246 N N . TYR B 1 202 ? -0.064 -13.648 -7.668 1 97.62 202 TYR B N 1
ATOM 4247 C CA . TYR B 1 202 ? -0.915 -14.344 -6.711 1 97.62 202 TYR B CA 1
ATOM 4248 C C . TYR B 1 202 ? -1.043 -13.555 -5.414 1 97.62 202 TYR B C 1
ATOM 4250 O O . TYR B 1 202 ? -0.065 -13.391 -4.684 1 97.62 202 TYR B O 1
ATOM 4258 N N . VAL B 1 203 ? -2.26 -13.078 -5.156 1 97.56 203 VAL B N 1
ATOM 4259 C CA . VAL B 1 203 ? -2.494 -12.234 -3.988 1 97.56 203 VAL B CA 1
ATOM 4260 C C . VAL B 1 203 ? -3.463 -12.93 -3.037 1 97.56 203 VAL B C 1
ATOM 4262 O O . VAL B 1 203 ? -4.461 -13.516 -3.471 1 97.56 203 VAL B O 1
ATOM 4265 N N . GLY B 1 204 ? -3.176 -12.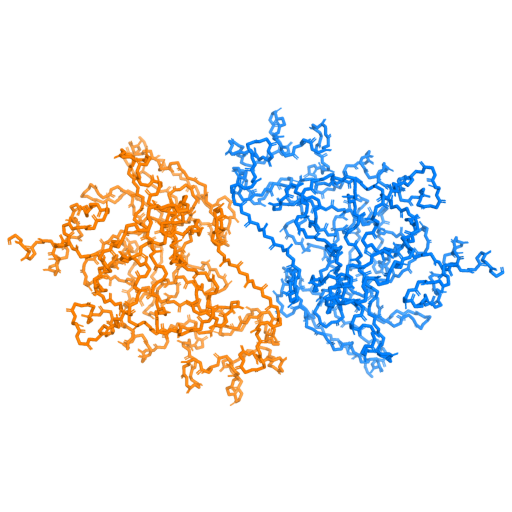836 -1.753 1 96.56 204 GLY B N 1
ATOM 4266 C CA . GLY B 1 204 ? -4.051 -13.383 -0.729 1 96.56 204 GLY B CA 1
ATOM 4267 C C . GLY B 1 204 ? -3.684 -12.93 0.673 1 96.56 204 GLY B C 1
ATOM 4268 O O . GLY B 1 204 ? -3.027 -11.906 0.849 1 96.56 204 GLY B O 1
ATOM 4269 N N . GLU B 1 205 ? -4.293 -13.664 1.621 1 95.69 205 GLU B N 1
ATOM 4270 C CA . GLU B 1 205 ? -3.914 -13.484 3.02 1 95.69 205 GLU B CA 1
ATOM 4271 C C . GLU B 1 205 ? -2.535 -14.078 3.301 1 95.69 205 GLU B C 1
ATOM 4273 O O . GLU B 1 205 ? -2.264 -15.227 2.943 1 95.69 205 GLU B O 1
ATOM 4278 N N . VAL B 1 206 ? -1.701 -13.234 3.84 1 94.94 206 VAL B N 1
ATOM 4279 C CA . VAL B 1 206 ? -0.431 -13.766 4.32 1 94.94 206 VAL B CA 1
ATOM 4280 C C . VAL B 1 206 ? -0.639 -14.469 5.66 1 94.94 206 VAL B C 1
ATOM 4282 O O . VAL B 1 206 ? -1.039 -13.844 6.641 1 94.94 206 VAL B O 1
ATOM 4285 N N . VAL B 1 207 ? -0.348 -15.758 5.691 1 92.62 207 VAL B N 1
ATOM 4286 C CA . VAL B 1 207 ? -0.559 -16.562 6.895 1 92.62 207 VAL B CA 1
ATOM 4287 C C . VAL B 1 207 ? 0.706 -17.359 7.215 1 92.62 207 VAL B C 1
ATOM 4289 O O . VAL B 1 207 ? 1.499 -17.656 6.324 1 92.62 207 VAL B O 1
ATOM 4292 N N . THR B 1 208 ? 0.853 -17.609 8.469 1 88.25 208 THR B N 1
ATOM 4293 C CA . THR B 1 208 ? 1.907 -18.531 8.867 1 88.25 208 THR B CA 1
ATOM 4294 C C . THR B 1 208 ? 1.492 -19.969 8.578 1 88.25 208 THR B C 1
ATOM 4296 O O . THR B 1 208 ? 0.311 -20.25 8.367 1 88.25 208 THR B O 1
ATOM 4299 N N . ASN B 1 209 ? 2.473 -20.797 8.562 1 82.31 209 ASN B N 1
ATOM 4300 C CA . ASN B 1 209 ? 2.143 -22.219 8.367 1 82.31 209 ASN B CA 1
ATOM 4301 C C . ASN B 1 209 ? 1.229 -22.734 9.477 1 82.31 209 ASN B C 1
ATOM 4303 O O . ASN B 1 209 ? 0.344 -23.547 9.219 1 82.31 209 ASN B O 1
ATOM 4307 N N . GLN B 1 210 ? 1.445 -22.25 10.625 1 82.56 210 GLN B N 1
ATOM 4308 C CA . GLN B 1 210 ? 0.592 -22.641 11.742 1 82.56 210 GLN B CA 1
ATOM 4309 C C . GLN B 1 210 ? -0.844 -22.172 11.531 1 82.56 210 GLN B C 1
ATOM 4311 O O . GLN B 1 210 ? -1.79 -22.938 11.734 1 82.56 210 GLN B O 1
ATOM 4316 N N . GLU B 1 211 ? -0.986 -20.953 11.164 1 86.56 211 GLU B N 1
ATOM 4317 C CA . GLU B 1 211 ? -2.311 -20.422 10.867 1 86.56 211 GLU B CA 1
ATOM 4318 C C . GLU B 1 211 ? -3 -21.219 9.766 1 86.56 211 GLU B C 1
ATOM 4320 O O . GLU B 1 211 ? -4.207 -21.453 9.828 1 86.56 211 GLU B O 1
ATOM 4325 N N . LEU B 1 212 ? -2.27 -21.562 8.812 1 84.38 212 LEU B N 1
ATOM 4326 C CA . LEU B 1 212 ? -2.816 -22.344 7.707 1 84.38 212 LEU B CA 1
ATOM 4327 C C . LEU B 1 212 ? -3.316 -23.703 8.188 1 84.38 212 LEU B C 1
ATOM 4329 O O . LEU B 1 212 ? -4.387 -24.156 7.777 1 84.38 212 LEU B O 1
ATOM 4333 N N . ASP B 1 213 ? -2.586 -24.328 9 1 79.69 213 ASP B N 1
ATOM 4334 C CA . ASP B 1 213 ? -2.971 -25.625 9.555 1 79.69 213 ASP B CA 1
ATOM 4335 C C . ASP B 1 213 ? -4.266 -25.5 10.352 1 79.69 213 ASP B C 1
ATOM 4337 O O . ASP B 1 213 ? -5.152 -26.359 10.234 1 79.69 213 ASP B O 1
ATOM 4341 N N . GLU B 1 214 ? -4.285 -24.531 11.109 1 82.38 214 GLU B N 1
ATOM 4342 C CA . GLU B 1 214 ? -5.477 -24.297 11.922 1 82.38 214 GLU B CA 1
ATOM 4343 C C . GLU B 1 214 ? -6.711 -24.094 11.047 1 82.38 214 GLU B C 1
ATOM 4345 O O . GLU B 1 214 ? -7.789 -24.609 11.344 1 82.38 214 GLU B O 1
ATOM 4350 N N . ARG B 1 215 ? -6.523 -23.422 10.016 1 82.19 215 ARG B N 1
ATOM 4351 C CA . ARG B 1 215 ? -7.613 -23.156 9.086 1 82.19 215 ARG B CA 1
ATOM 4352 C C . ARG B 1 215 ? -8.062 -24.438 8.391 1 82.19 215 ARG B C 1
ATOM 4354 O O . ARG B 1 215 ? -9.258 -24.641 8.164 1 82.19 215 ARG B O 1
ATOM 4361 N N . ASN B 1 216 ? -7.156 -25.203 8.055 1 75.38 216 ASN B N 1
ATOM 4362 C CA . ASN B 1 216 ? -7.461 -26.469 7.371 1 75.38 216 ASN B CA 1
ATOM 4363 C C . ASN B 1 216 ? -8.188 -27.438 8.289 1 75.38 216 ASN B C 1
ATOM 4365 O O . ASN B 1 216 ? -9.008 -28.234 7.828 1 75.38 216 ASN B O 1
ATOM 4369 N N . GLU B 1 217 ? -7.844 -27.391 9.453 1 73.81 217 GLU B N 1
ATOM 4370 C CA . GLU B 1 217 ? -8.523 -28.234 10.422 1 73.81 217 GLU B CA 1
ATOM 4371 C C . GLU B 1 217 ? -9.969 -27.797 10.633 1 73.81 217 GLU B C 1
ATOM 4373 O O . GLU B 1 217 ? -10.859 -28.641 10.82 1 73.81 217 GLU B O 1
ATOM 4378 N N . GLU B 1 218 ? -10.07 -26.547 10.609 1 71.25 218 GLU B N 1
ATOM 4379 C CA . GLU B 1 218 ? -11.406 -26 10.836 1 71.25 218 GLU B CA 1
ATOM 4380 C C . GLU B 1 218 ? -12.305 -26.203 9.625 1 71.25 218 GLU B C 1
ATOM 4382 O O . GLU B 1 218 ? -13.516 -26.359 9.758 1 71.25 218 GLU B O 1
ATOM 4387 N N . PHE B 1 219 ? -11.719 -26.062 8.477 1 61 219 PHE B N 1
ATOM 4388 C CA . PHE B 1 219 ? -12.539 -26.062 7.273 1 61 219 PHE B CA 1
ATOM 4389 C C . PHE B 1 219 ? -12.547 -27.438 6.621 1 61 219 PHE B C 1
ATOM 4391 O O . PHE B 1 219 ? -11.883 -27.656 5.605 1 61 219 PHE B O 1
ATOM 4398 N N . SER B 1 220 ? -12.711 -28.609 7.27 1 55 220 SER B N 1
ATOM 4399 C CA . SER B 1 220 ? -12.68 -29.953 6.723 1 55 220 SER B CA 1
ATOM 4400 C C . SER B 1 220 ? -13.531 -30.062 5.461 1 55 220 SER B C 1
ATOM 4402 O O . SER B 1 220 ? -13.281 -30.906 4.605 1 55 220 SER B O 1
ATOM 4404 N N . GLY B 1 221 ? -14.43 -29.109 5.188 1 49.97 221 GLY B N 1
ATOM 4405 C CA . GLY B 1 221 ? -15.367 -29.406 4.117 1 49.97 221 GLY B CA 1
ATOM 4406 C C . GLY B 1 221 ? -15.266 -28.453 2.947 1 49.97 221 GLY B C 1
ATOM 4407 O O . GLY B 1 221 ? -15.852 -28.688 1.89 1 49.97 221 GLY B O 1
ATOM 4408 N N . ASP B 1 222 ? -15.008 -27.266 3.109 1 51.78 222 ASP B N 1
ATOM 4409 C CA . ASP B 1 222 ? -15.188 -26.312 2.029 1 51.78 222 ASP B CA 1
ATOM 4410 C C . ASP B 1 222 ? -13.953 -26.25 1.131 1 51.78 222 ASP B C 1
ATOM 4412 O O . ASP B 1 222 ? -12.836 -26.516 1.582 1 51.78 222 ASP B O 1
ATOM 4416 N N . ARG B 1 223 ? -14.266 -26.297 -0.216 1 54.19 223 ARG B N 1
ATOM 4417 C CA . ARG B 1 223 ? -13.289 -26.25 -1.301 1 54.19 223 ARG B CA 1
ATOM 4418 C C . ARG B 1 223 ? -12.227 -25.188 -1.043 1 54.19 223 ARG B C 1
ATOM 4420 O O . ARG B 1 223 ? -12.516 -23.984 -1.106 1 54.19 223 ARG B O 1
ATOM 4427 N N . HIS B 1 224 ? -11.188 -25.531 -0.314 1 60.38 224 HIS B N 1
ATOM 4428 C CA . HIS B 1 224 ? -10.062 -24.672 0.027 1 60.38 224 HIS B CA 1
ATOM 4429 C C . HIS B 1 224 ? -9.133 -24.469 -1.167 1 60.38 224 HIS B C 1
ATOM 4431 O O . HIS B 1 224 ? -9 -25.375 -2.01 1 60.38 224 HIS B O 1
ATOM 4437 N N . THR B 1 225 ? -8.844 -23.141 -1.501 1 64.38 225 THR B N 1
ATOM 4438 C CA . THR B 1 225 ? -7.777 -22.859 -2.457 1 64.38 225 THR B CA 1
ATOM 4439 C C . THR B 1 225 ? -6.434 -23.359 -1.928 1 64.38 225 THR B C 1
ATOM 4441 O O . THR B 1 225 ? -6.176 -23.297 -0.724 1 64.38 225 THR B O 1
ATOM 4444 N N . TYR B 1 226 ? -5.773 -24.047 -2.766 1 69.81 226 TYR B N 1
ATOM 4445 C CA . TYR B 1 226 ? -4.418 -24.469 -2.418 1 69.81 226 TYR B CA 1
ATOM 4446 C C . TYR B 1 226 ? -3.555 -23.266 -2.051 1 69.81 226 TYR B C 1
ATOM 4448 O O . TYR B 1 226 ? -3.438 -22.312 -2.828 1 69.81 226 TYR B O 1
ATOM 4456 N N . PRO B 1 227 ? -2.992 -23.297 -0.854 1 76.88 227 PRO B N 1
ATOM 4457 C CA . PRO B 1 227 ? -2.123 -22.172 -0.466 1 76.88 227 PRO B CA 1
ATOM 4458 C C . PRO B 1 227 ? -0.802 -22.172 -1.23 1 76.88 227 PRO B C 1
ATOM 4460 O O . PRO B 1 227 ? -0.339 -23.219 -1.688 1 76.88 227 PRO B O 1
ATOM 4463 N N . VAL B 1 228 ? -0.31 -21.016 -1.478 1 84.31 228 VAL B N 1
ATOM 4464 C CA . VAL B 1 228 ? 0.993 -20.859 -2.119 1 84.31 228 VAL B CA 1
ATOM 4465 C C . VAL B 1 228 ? 2.059 -20.578 -1.062 1 84.31 228 VAL B C 1
ATOM 4467 O O . VAL B 1 228 ? 2.006 -19.547 -0.375 1 84.31 228 VAL B O 1
ATOM 4470 N N . LEU B 1 229 ? 2.965 -21.469 -1.008 1 81 229 LEU B N 1
ATOM 4471 C CA . LEU B 1 229 ? 4.066 -21.297 -0.064 1 81 229 LEU B CA 1
ATOM 4472 C C . LEU B 1 229 ? 5.074 -20.281 -0.583 1 81 229 LEU B C 1
ATOM 4474 O O . LEU B 1 229 ? 5.453 -20.312 -1.757 1 81 229 LEU B O 1
ATOM 4478 N N . LEU B 1 230 ? 5.406 -19.391 0.308 1 79.62 230 LEU B N 1
ATOM 4479 C CA . LEU B 1 230 ? 6.551 -18.547 -0.01 1 79.62 230 LEU B CA 1
ATOM 4480 C C . LEU B 1 230 ? 7.859 -19.25 0.338 1 79.62 230 LEU B C 1
ATOM 4482 O O . LEU B 1 230 ? 8.445 -19 1.396 1 79.62 230 LEU B O 1
ATOM 4486 N N . ASP B 1 231 ? 8.344 -20.078 -0.559 1 70.44 231 ASP B N 1
ATOM 4487 C CA . ASP B 1 231 ? 9.406 -21.047 -0.268 1 70.44 231 ASP B CA 1
ATOM 4488 C C . ASP B 1 231 ? 10.609 -20.828 -1.183 1 70.44 231 ASP B C 1
ATOM 4490 O O . ASP B 1 231 ? 11.328 -21.766 -1.502 1 70.44 231 ASP B O 1
ATOM 4494 N N . ALA B 1 232 ? 10.797 -19.656 -1.548 1 66.25 232 ALA B N 1
ATOM 4495 C CA . ALA B 1 232 ? 11.836 -19.469 -2.555 1 66.25 232 ALA B CA 1
ATOM 4496 C C . ALA B 1 232 ? 13.203 -19.297 -1.903 1 66.25 232 ALA B C 1
ATOM 4498 O O . ALA B 1 232 ? 14.234 -19.609 -2.52 1 66.25 232 ALA B O 1
ATOM 4499 N N . ASP B 1 233 ? 13.227 -18.719 -0.716 1 68.56 233 ASP B N 1
ATOM 4500 C CA . ASP B 1 233 ? 14.578 -18.5 -0.218 1 68.56 233 ASP B CA 1
ATOM 4501 C C . ASP B 1 233 ? 14.789 -19.188 1.128 1 68.56 233 ASP B C 1
ATOM 4503 O O . ASP B 1 233 ? 14.898 -18.516 2.162 1 68.56 233 ASP B O 1
ATOM 4507 N N . TRP B 1 234 ? 15.008 -20.422 1.126 1 65.19 234 TRP B N 1
ATOM 4508 C CA . TRP B 1 234 ? 15.211 -21.188 2.352 1 65.19 234 TRP B CA 1
ATOM 4509 C C . TRP B 1 234 ? 16.656 -21.125 2.805 1 65.19 234 TRP B C 1
ATOM 4511 O O . TRP B 1 234 ? 16.969 -21.344 3.979 1 65.19 234 TRP B O 1
ATOM 4521 N N . ALA B 1 235 ? 17.5 -20.766 1.833 1 59.72 235 ALA B N 1
ATOM 4522 C CA . ALA B 1 235 ? 18.922 -20.734 2.174 1 59.72 235 ALA B CA 1
ATOM 4523 C C . ALA B 1 235 ? 19.297 -19.391 2.814 1 59.72 235 ALA B C 1
ATOM 4525 O O . ALA B 1 235 ? 20.422 -19.219 3.271 1 59.72 235 ALA B O 1
ATOM 4526 N N . SER B 1 236 ? 18.438 -18.516 2.713 1 56.47 236 SER B N 1
ATOM 4527 C CA . SER B 1 236 ? 18.828 -17.203 3.213 1 56.47 236 SER B CA 1
ATOM 4528 C C . SER B 1 236 ? 18.906 -17.188 4.738 1 56.47 236 SER B C 1
ATOM 4530 O O . SER B 1 236 ? 18.031 -17.75 5.41 1 56.47 236 SER B O 1
ATOM 4532 N N . GLU B 1 237 ? 20.062 -17.594 5.27 1 49.94 237 GLU B N 1
ATOM 4533 C CA . GLU B 1 237 ? 20.422 -17.609 6.684 1 49.94 237 GLU B CA 1
ATOM 4534 C C . GLU B 1 237 ? 19.797 -16.422 7.426 1 49.94 237 GLU B C 1
ATOM 4536 O O . GLU B 1 237 ? 20 -16.266 8.633 1 49.94 237 GLU B O 1
ATOM 4541 N N . ARG B 1 238 ? 19.359 -15.5 6.734 1 47.97 238 ARG B N 1
ATOM 4542 C CA . ARG B 1 238 ? 19.281 -14.289 7.543 1 47.97 238 ARG B CA 1
ATOM 4543 C C . ARG B 1 238 ? 18.188 -14.391 8.602 1 47.97 238 ARG B C 1
ATOM 4545 O O . ARG B 1 238 ? 17.281 -15.219 8.477 1 47.97 238 ARG B O 1
ATOM 4552 N N . PHE B 1 239 ? 18.312 -13.57 9.734 1 43.59 239 PHE B N 1
ATOM 4553 C CA . PHE B 1 239 ? 17.703 -13.359 11.039 1 43.59 239 PHE B CA 1
ATOM 4554 C C . PHE B 1 239 ? 16.188 -13.305 10.93 1 43.59 239 PHE B C 1
ATOM 4556 O O . PHE B 1 239 ? 15.609 -12.219 10.906 1 43.59 239 PHE B O 1
ATOM 4563 N N . LEU B 1 240 ? 15.703 -14.016 10.062 1 48.5 240 LEU B N 1
ATOM 4564 C CA . LEU B 1 240 ? 14.258 -13.836 10.188 1 48.5 240 LEU B CA 1
ATOM 4565 C C . LEU B 1 240 ? 13.789 -14.172 11.594 1 48.5 240 LEU B C 1
ATOM 4567 O O . LEU B 1 240 ? 14.07 -15.258 12.102 1 48.5 240 LEU B O 1
ATOM 4571 N N . LYS B 1 241 ? 13.711 -13.297 12.406 1 47.53 241 LYS B N 1
ATOM 4572 C CA . LYS B 1 241 ? 13.086 -13.453 13.711 1 47.53 241 LYS B CA 1
ATOM 4573 C C . LYS B 1 241 ? 11.812 -14.289 13.617 1 47.53 241 LYS B C 1
ATOM 4575 O O . LYS B 1 241 ? 11.211 -14.633 14.633 1 47.53 241 LYS B O 1
ATOM 4580 N N . ASP B 1 242 ? 11.453 -14.57 12.344 1 53.69 242 ASP B N 1
ATOM 4581 C CA . ASP B 1 242 ? 10.156 -15.25 12.312 1 53.69 242 ASP B CA 1
ATOM 4582 C C . ASP B 1 242 ? 10.328 -16.734 12.031 1 53.69 242 ASP B C 1
ATOM 4584 O O . ASP B 1 242 ? 10.953 -17.125 11.039 1 53.69 242 ASP B O 1
ATOM 4588 N N . GLU B 1 243 ? 10.172 -17.516 13.016 1 60.28 243 GLU B N 1
ATOM 4589 C CA . GLU B 1 243 ? 10.281 -18.969 13.109 1 60.28 243 GLU B CA 1
ATOM 4590 C C . GLU B 1 243 ? 9.25 -19.656 12.211 1 60.28 243 GLU B C 1
ATOM 4592 O O . GLU B 1 243 ? 9.281 -20.875 12.039 1 60.28 243 GLU B O 1
ATOM 4597 N N . GLU B 1 244 ? 8.516 -18.75 11.438 1 71.75 244 GLU B N 1
ATOM 4598 C CA . GLU B 1 244 ? 7.438 -19.422 10.711 1 71.75 244 GLU B CA 1
ATOM 4599 C C . GLU B 1 244 ? 7.535 -19.172 9.211 1 71.75 244 GLU B C 1
ATOM 4601 O O . GLU B 1 244 ? 7.984 -18.094 8.789 1 71.75 244 GLU B O 1
ATOM 4606 N N . ALA B 1 245 ? 7.301 -20.203 8.43 1 80.69 245 ALA B N 1
ATOM 4607 C CA . ALA B 1 245 ? 7.129 -20.078 6.984 1 80.69 245 ALA B CA 1
ATOM 4608 C C . ALA B 1 245 ? 5.836 -19.328 6.652 1 80.69 245 ALA B C 1
ATOM 4610 O O . ALA B 1 245 ? 4.848 -19.453 7.375 1 80.69 245 ALA B O 1
ATOM 4611 N N . LEU B 1 246 ? 5.914 -18.547 5.602 1 88.31 246 LEU B N 1
ATOM 4612 C CA . LEU B 1 246 ? 4.746 -17.781 5.191 1 88.31 246 LEU B CA 1
ATOM 4613 C C . LEU B 1 246 ? 4.07 -18.422 3.98 1 88.31 246 LEU B C 1
ATOM 4615 O O . LEU B 1 246 ? 4.734 -19.062 3.166 1 88.31 246 LEU B O 1
ATOM 4619 N N . CYS B 1 247 ? 2.811 -18.266 3.947 1 90.88 247 CYS B N 1
ATOM 4620 C CA . CYS B 1 247 ? 1.99 -18.75 2.84 1 90.88 247 CYS B CA 1
ATOM 4621 C C . CYS B 1 247 ? 0.968 -17.688 2.426 1 90.88 247 CYS B C 1
ATOM 4623 O O . CYS B 1 247 ? 0.635 -16.797 3.209 1 90.88 247 CYS B O 1
ATOM 4625 N N . LEU B 1 248 ? 0.581 -17.797 1.209 1 94.12 248 LEU B N 1
ATOM 4626 C CA . LEU B 1 248 ? -0.524 -17 0.702 1 94.12 248 LEU B CA 1
ATOM 4627 C C . LEU B 1 248 ? -1.783 -17.844 0.542 1 94.12 248 LEU B C 1
ATOM 4629 O O . LEU B 1 248 ? -1.762 -18.875 -0.131 1 94.12 248 LEU B O 1
ATOM 4633 N N . ASP B 1 249 ? -2.793 -17.438 1.199 1 93.31 249 ASP B N 1
ATOM 4634 C CA . ASP B 1 249 ? -4.094 -18.078 1.102 1 93.31 249 ASP B CA 1
ATOM 4635 C C . ASP B 1 249 ? -5.129 -17.156 0.475 1 93.31 249 ASP B C 1
ATOM 4637 O O . ASP B 1 249 ? -5.477 -16.125 1.057 1 93.31 249 ASP B O 1
ATOM 4641 N N . ALA B 1 250 ? -5.648 -17.531 -0.633 1 94.19 250 ALA B N 1
ATOM 4642 C CA . ALA B 1 250 ? -6.559 -16.656 -1.373 1 94.19 250 ALA B CA 1
ATOM 4643 C C . ALA B 1 250 ? -8 -17.141 -1.236 1 94.19 250 ALA B C 1
ATOM 4645 O O . ALA B 1 250 ? -8.852 -16.797 -2.064 1 94.19 250 ALA B O 1
ATOM 4646 N N . THR B 1 251 ? -8.359 -17.828 -0.249 1 90.81 251 THR B N 1
ATOM 4647 C CA . THR B 1 251 ? -9.68 -18.422 -0.098 1 90.81 251 THR B CA 1
ATOM 4648 C C . THR B 1 251 ? -10.727 -17.359 0.212 1 90.81 251 THR B C 1
ATOM 4650 O O . THR B 1 251 ? -11.719 -17.219 -0.505 1 90.81 251 THR B O 1
ATOM 4653 N N . LYS B 1 252 ? -10.523 -16.609 1.233 1 90.5 252 LYS B N 1
ATOM 4654 C CA . LYS B 1 252 ? -11.484 -15.586 1.634 1 90.5 252 LYS B CA 1
ATOM 4655 C C . LYS B 1 252 ? -11.148 -14.234 1.006 1 90.5 252 LYS B C 1
ATOM 4657 O O . LYS B 1 252 ? -12.047 -13.5 0.578 1 90.5 252 LYS B O 1
ATOM 4662 N N . PHE B 1 253 ? -9.914 -13.914 1.061 1 93.75 253 PHE B N 1
ATOM 4663 C CA . PHE B 1 253 ? -9.375 -12.727 0.413 1 93.75 253 PHE B CA 1
ATOM 4664 C C . PHE B 1 253 ? -8.352 -13.102 -0.651 1 93.75 253 PHE B C 1
ATOM 4666 O O . PHE B 1 253 ? -7.34 -13.734 -0.349 1 93.75 253 PHE B O 1
ATOM 4673 N N . GLY B 1 254 ? -8.609 -12.75 -1.804 1 95.62 254 GLY B N 1
ATOM 4674 C CA . GLY B 1 254 ? -7.723 -13.109 -2.896 1 95.62 254 GLY B CA 1
ATOM 4675 C C . GLY B 1 254 ? -7.988 -12.32 -4.164 1 95.62 254 GLY B C 1
ATOM 4676 O O . GLY B 1 254 ? -8.867 -11.453 -4.191 1 95.62 254 GLY B O 1
ATOM 4677 N N . ASN B 1 255 ? -7.199 -12.531 -5.16 1 97.12 255 ASN B N 1
ATOM 4678 C CA . ASN B 1 255 ? -7.391 -11.875 -6.453 1 97.12 255 ASN B CA 1
ATOM 4679 C C . ASN B 1 255 ? -7.695 -12.891 -7.551 1 97.12 255 ASN B C 1
ATOM 4681 O O . ASN B 1 255 ? -8.141 -14 -7.27 1 97.12 255 ASN B O 1
ATOM 4685 N N . VAL B 1 256 ? -7.594 -12.508 -8.766 1 97.56 256 VAL B N 1
ATOM 4686 C CA . VAL B 1 256 ? -8.008 -13.305 -9.914 1 97.56 256 VAL B CA 1
ATOM 4687 C C . VAL B 1 256 ? -7.172 -14.578 -9.977 1 97.56 256 VAL B C 1
ATOM 4689 O O . VAL B 1 256 ? -7.633 -15.609 -10.484 1 97.56 256 VAL B O 1
ATOM 4692 N N . ALA B 1 257 ? -5.996 -14.547 -9.477 1 97.62 257 ALA B N 1
ATOM 4693 C CA . ALA B 1 257 ? -5.07 -15.672 -9.586 1 97.62 257 ALA B CA 1
ATOM 4694 C C . ALA B 1 257 ? -5.613 -16.906 -8.875 1 97.62 257 ALA B C 1
ATOM 4696 O O . ALA B 1 257 ? -5.188 -18.031 -9.156 1 97.62 257 ALA B O 1
ATOM 4697 N N . ARG B 1 258 ? -6.5 -16.734 -7.977 1 95.25 258 ARG B N 1
ATOM 4698 C CA . ARG B 1 258 ? -7.066 -17.875 -7.25 1 95.25 258 ARG B CA 1
ATOM 4699 C C . ARG B 1 258 ? -7.801 -18.812 -8.195 1 95.25 258 ARG B C 1
ATOM 4701 O O . ARG B 1 258 ? -8.055 -19.969 -7.859 1 95.25 258 ARG B O 1
ATOM 4708 N N . PHE B 1 259 ? -8.172 -18.312 -9.352 1 95.5 259 PHE B N 1
ATOM 4709 C CA . PHE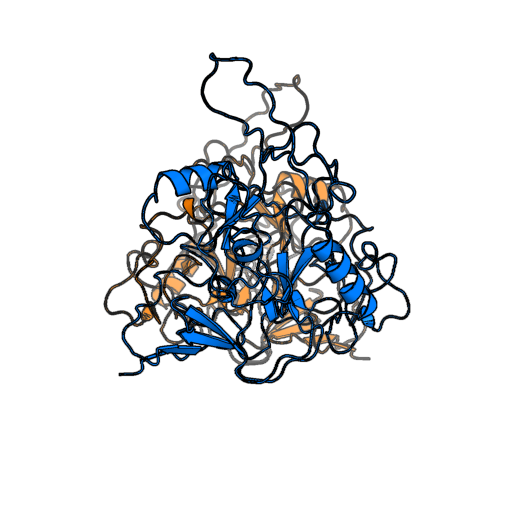 B 1 259 ? -8.961 -19.094 -10.297 1 95.5 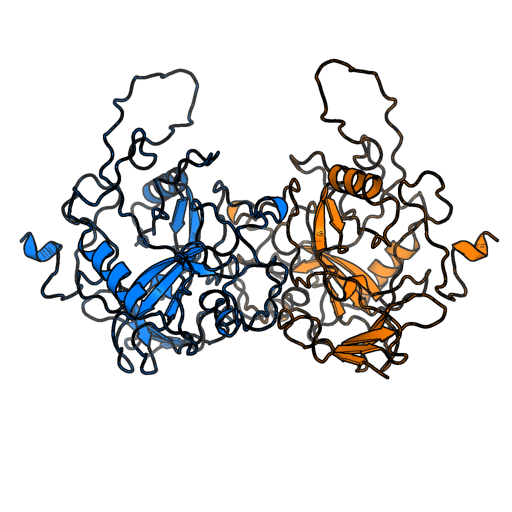259 PHE B CA 1
ATOM 4710 C C . PHE B 1 259 ? -8.07 -19.781 -11.32 1 95.5 259 PHE B C 1
ATOM 4712 O O . PHE B 1 259 ? -8.547 -20.531 -12.172 1 95.5 259 PHE B O 1
ATOM 4719 N N . ILE B 1 260 ? -6.77 -19.516 -11.32 1 96.62 260 ILE B N 1
ATOM 4720 C CA . ILE B 1 260 ? -5.875 -20.141 -12.281 1 96.62 260 ILE B CA 1
ATOM 4721 C C . ILE B 1 260 ? -5.703 -21.625 -11.938 1 96.62 260 ILE B C 1
ATOM 4723 O O . ILE B 1 260 ? -5.27 -21.953 -10.836 1 96.62 260 ILE B O 1
ATOM 4727 N N . ASN B 1 261 ? -5.949 -22.469 -12.898 1 94.44 261 ASN B N 1
ATOM 4728 C CA . ASN B 1 261 ? -5.965 -23.906 -12.656 1 94.44 261 ASN B CA 1
ATOM 4729 C C . ASN B 1 261 ? -4.57 -24.5 -12.797 1 94.44 261 ASN B C 1
ATOM 4731 O O . ASN B 1 261 ? -3.707 -23.938 -13.461 1 94.44 261 ASN B O 1
ATOM 4735 N N . HIS B 1 262 ? -4.492 -25.625 -12.188 1 93.19 262 HIS B N 1
ATOM 4736 C CA . HIS B 1 262 ? -3.264 -26.406 -12.234 1 93.19 262 HIS B CA 1
ATOM 4737 C C . HIS B 1 262 ? -3.113 -27.109 -13.578 1 93.19 262 HIS B C 1
ATOM 4739 O O . HIS B 1 262 ? -4.094 -27.609 -14.141 1 93.19 262 HIS B O 1
ATOM 4745 N N . ARG B 1 263 ? -1.965 -27.125 -14.062 1 93.62 263 ARG B N 1
ATOM 4746 C CA . ARG B 1 263 ? -1.568 -27.984 -15.18 1 93.62 263 ARG B CA 1
ATOM 4747 C C . ARG B 1 263 ? -0.151 -28.516 -14.984 1 93.62 263 ARG B C 1
ATOM 4749 O O . ARG B 1 263 ? 0.789 -27.734 -14.805 1 93.62 263 ARG B O 1
ATOM 4756 N N . CYS B 1 264 ? -0.011 -29.844 -15.102 1 91.12 264 CYS B N 1
ATOM 4757 C CA . CYS B 1 264 ? 1.274 -30.5 -14.859 1 91.12 264 CYS B CA 1
ATOM 4758 C C . CYS B 1 264 ? 2.23 -30.266 -16.016 1 91.12 264 CYS B C 1
ATOM 4760 O O . CYS B 1 264 ? 1.878 -30.484 -17.172 1 91.12 264 CYS B O 1
ATOM 4762 N N . TYR B 1 265 ? 3.416 -29.734 -15.68 1 87.88 265 TYR B N 1
ATOM 4763 C CA . TYR B 1 265 ? 4.613 -29.766 -16.516 1 87.88 265 TYR B CA 1
ATOM 4764 C C . TYR B 1 265 ? 4.527 -28.75 -17.641 1 87.88 265 TYR B C 1
ATOM 4766 O O . TYR B 1 265 ? 5.406 -27.906 -17.797 1 87.88 265 TYR B O 1
ATOM 4774 N N . ASP B 1 266 ? 3.465 -28.781 -18.453 1 93.5 266 ASP B N 1
ATOM 4775 C CA . ASP B 1 266 ? 3.418 -27.922 -19.625 1 93.5 266 ASP B CA 1
ATOM 4776 C C . ASP B 1 266 ? 2.434 -26.781 -19.438 1 93.5 266 ASP B C 1
ATOM 4778 O O . ASP B 1 266 ? 1.674 -26.438 -20.344 1 93.5 266 ASP B O 1
ATOM 4782 N N . ALA B 1 267 ? 2.379 -26.234 -18.312 1 96.62 267 ALA B N 1
ATOM 4783 C CA . ALA B 1 267 ? 1.593 -25.031 -18.031 1 96.62 267 ALA B CA 1
ATOM 4784 C C . ALA B 1 267 ? 2.1 -23.844 -18.828 1 96.62 267 ALA B C 1
ATOM 4786 O O . ALA B 1 267 ? 3.268 -23.812 -19.234 1 96.62 267 ALA B O 1
ATOM 4787 N N . ASN B 1 268 ? 1.223 -22.875 -19.094 1 98.38 268 ASN B N 1
ATOM 4788 C CA . ASN B 1 268 ? 1.637 -21.75 -19.922 1 98.38 268 ASN B CA 1
ATOM 4789 C C . ASN B 1 268 ? 2.033 -20.547 -19.062 1 98.38 268 ASN B C 1
ATOM 4791 O O . ASN B 1 268 ? 2.43 -19.5 -19.578 1 98.38 268 ASN B O 1
ATOM 4795 N N . LEU B 1 269 ? 1.973 -20.656 -17.75 1 98.56 269 LEU B N 1
ATOM 4796 C CA . LEU B 1 269 ? 2.484 -19.656 -16.812 1 98.56 269 LEU B CA 1
ATOM 4797 C C . LEU B 1 269 ? 3.58 -20.234 -15.938 1 98.56 269 LEU B C 1
ATOM 4799 O O . LEU B 1 269 ? 3.582 -21.438 -15.648 1 98.56 269 LEU B O 1
ATOM 4803 N N . ILE B 1 270 ? 4.484 -19.391 -15.555 1 97.44 270 ILE B N 1
ATOM 4804 C CA . ILE B 1 270 ? 5.5 -19.719 -14.555 1 97.44 270 ILE B CA 1
ATOM 4805 C C . ILE B 1 270 ? 5.445 -18.703 -13.414 1 97.44 270 ILE B C 1
ATOM 4807 O O . ILE B 1 270 ? 5.223 -17.516 -13.633 1 97.44 270 ILE B O 1
ATOM 4811 N N . GLU B 1 271 ? 5.551 -19.219 -12.266 1 95.81 271 GLU B N 1
ATOM 4812 C CA . GLU B 1 271 ? 5.613 -18.344 -11.094 1 95.81 271 GLU B CA 1
ATOM 4813 C C . GLU B 1 271 ? 7.043 -17.891 -10.82 1 95.81 271 GLU B C 1
ATOM 4815 O O . GLU B 1 271 ? 7.969 -18.703 -10.781 1 95.81 271 GLU B O 1
ATOM 4820 N N . ILE B 1 272 ? 7.277 -16.625 -10.602 1 95.69 272 ILE B N 1
ATOM 4821 C CA . ILE B 1 272 ? 8.586 -16.062 -10.281 1 95.69 272 ILE B CA 1
ATOM 4822 C C . ILE B 1 272 ? 8.477 -15.195 -9.023 1 95.69 272 ILE B C 1
ATOM 4824 O O . ILE B 1 272 ? 7.609 -14.32 -8.938 1 95.69 272 ILE B O 1
ATOM 4828 N N . PRO B 1 273 ? 9.32 -15.492 -7.988 1 94.12 273 PRO B N 1
ATOM 4829 C CA . PRO B 1 273 ? 9.367 -14.586 -6.84 1 94.12 273 PRO B CA 1
ATOM 4830 C C . PRO B 1 273 ? 9.945 -13.219 -7.188 1 94.12 273 PRO B C 1
ATOM 4832 O O . PRO B 1 273 ? 10.984 -13.133 -7.855 1 94.12 273 PRO B O 1
ATOM 4835 N N . VAL B 1 274 ? 9.258 -12.18 -6.734 1 94.25 274 VAL B N 1
ATOM 4836 C CA . VAL B 1 274 ? 9.688 -10.812 -7 1 94.25 274 VAL B CA 1
ATOM 4837 C C . VAL B 1 274 ? 9.836 -10.055 -5.688 1 94.25 274 VAL B C 1
ATOM 4839 O O . VAL B 1 274 ? 8.875 -9.906 -4.934 1 94.25 274 VAL B O 1
ATOM 4842 N N . GLU B 1 275 ? 11.047 -9.586 -5.488 1 90.94 275 GLU B N 1
ATOM 4843 C CA . GLU B 1 275 ? 11.336 -8.742 -4.332 1 90.94 275 GLU B CA 1
ATOM 4844 C C . GLU B 1 275 ? 11.18 -7.262 -4.668 1 90.94 275 GLU B C 1
ATOM 4846 O O . GLU B 1 275 ? 11.711 -6.793 -5.68 1 90.94 275 GLU B O 1
ATOM 4851 N N . ILE B 1 276 ? 10.445 -6.602 -3.777 1 91.06 276 ILE B N 1
ATOM 4852 C CA . ILE B 1 276 ? 10.242 -5.176 -4.012 1 91.06 276 ILE B CA 1
ATOM 4853 C C . ILE B 1 276 ? 10.633 -4.387 -2.766 1 91.06 276 ILE B C 1
ATOM 4855 O O . ILE B 1 276 ? 11.609 -3.635 -2.779 1 91.06 276 ILE B O 1
ATOM 4859 N N . GLU B 1 277 ? 9.961 -4.648 -1.612 1 87.25 277 GLU B N 1
ATOM 4860 C CA . GLU B 1 277 ? 10.094 -3.816 -0.421 1 87.25 277 GLU B CA 1
ATOM 4861 C C . GLU B 1 277 ? 11.305 -4.23 0.415 1 87.25 277 GLU B C 1
ATOM 4863 O O . GLU B 1 277 ? 11.852 -3.42 1.162 1 87.25 277 GLU B O 1
ATOM 4868 N N . THR B 1 278 ? 11.641 -5.484 0.428 1 77.56 278 THR B N 1
ATOM 4869 C CA . THR B 1 278 ? 12.711 -5.961 1.297 1 77.56 278 THR B CA 1
ATOM 4870 C C . THR B 1 278 ? 13.625 -6.922 0.545 1 77.56 278 THR B C 1
ATOM 4872 O O . THR B 1 278 ? 13.164 -7.719 -0.276 1 77.56 278 THR B O 1
ATOM 4875 N N . PRO B 1 279 ? 14.812 -6.695 0.921 1 67.88 279 PRO B N 1
ATOM 4876 C CA . PRO B 1 279 ? 15.758 -7.625 0.301 1 67.88 279 PRO B CA 1
ATOM 4877 C C . PRO B 1 279 ? 15.773 -8.992 0.976 1 67.88 279 PRO B C 1
ATOM 4879 O O . PRO B 1 279 ? 16.359 -9.938 0.448 1 67.88 279 PRO B O 1
ATOM 4882 N N . ASP B 1 280 ? 14.977 -9.023 2.119 1 71.19 280 ASP B N 1
ATOM 4883 C CA . ASP B 1 280 ? 14.953 -10.312 2.807 1 71.19 280 ASP B CA 1
ATOM 4884 C C . ASP B 1 280 ? 13.969 -11.273 2.137 1 71.19 280 ASP B C 1
ATOM 4886 O O . ASP B 1 280 ? 12.859 -10.883 1.783 1 71.19 280 ASP B O 1
ATOM 4890 N N . HIS B 1 281 ? 14.352 -12.305 1.764 1 69.81 281 HIS B N 1
ATOM 489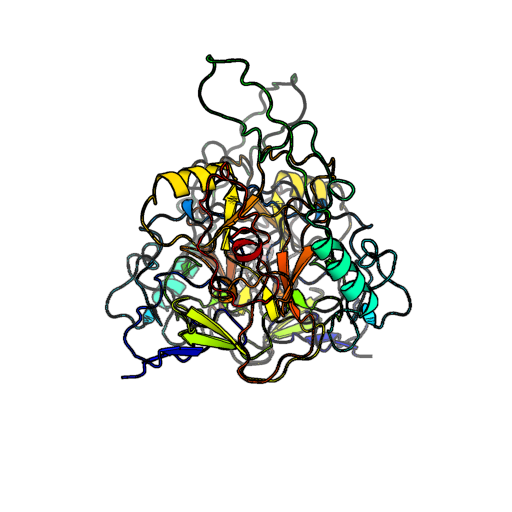1 C CA . HIS B 1 281 ? 13.586 -13.273 0.993 1 69.81 281 HIS B CA 1
ATOM 4892 C C . HIS B 1 281 ? 12.547 -13.969 1.863 1 69.81 281 HIS B C 1
ATOM 4894 O O . HIS B 1 281 ? 12.031 -15.031 1.5 1 69.81 281 HIS B O 1
ATOM 4900 N N . HIS B 1 282 ? 12.266 -13.336 2.955 1 76.25 282 HIS B N 1
ATOM 4901 C CA . HIS B 1 282 ? 11.203 -13.898 3.785 1 76.25 282 HIS B CA 1
ATOM 4902 C C . HIS B 1 282 ? 9.828 -13.609 3.193 1 76.25 282 HIS B C 1
ATOM 4904 O O . HIS B 1 282 ? 8.914 -14.43 3.291 1 76.25 282 HIS B O 1
ATOM 4910 N N . TYR B 1 283 ? 9.742 -12.469 2.678 1 87.19 283 TYR B N 1
ATOM 4911 C CA . TYR B 1 283 ? 8.531 -12.086 1.955 1 87.19 283 TYR B CA 1
ATOM 4912 C C . TYR B 1 283 ? 8.859 -11.617 0.544 1 87.19 283 TYR B C 1
ATOM 4914 O O . TYR B 1 283 ? 9.852 -10.914 0.335 1 87.19 283 TYR B O 1
ATOM 4922 N N . TYR B 1 284 ? 8.086 -12.055 -0.321 1 91.25 284 TYR B N 1
ATOM 4923 C CA . TYR B 1 284 ? 8.18 -11.609 -1.707 1 91.25 284 TYR B CA 1
ATOM 4924 C C . TYR B 1 284 ? 6.848 -11.773 -2.426 1 91.25 284 TYR B C 1
ATOM 4926 O O . TYR B 1 284 ? 5.91 -12.367 -1.885 1 91.25 284 TYR B O 1
ATOM 4934 N N . HIS B 1 285 ? 6.75 -11.156 -3.576 1 95.5 285 HIS B N 1
ATOM 4935 C CA . HIS B 1 285 ? 5.574 -11.273 -4.426 1 95.5 285 HIS B CA 1
ATOM 4936 C C . HIS B 1 285 ? 5.68 -12.477 -5.359 1 95.5 285 HIS B C 1
ATOM 4938 O O . HIS B 1 285 ? 6.762 -12.781 -5.863 1 95.5 285 HIS B O 1
ATOM 4944 N N . VAL B 1 286 ? 4.59 -13.172 -5.5 1 96.38 286 VAL B N 1
ATOM 4945 C CA . VAL B 1 286 ? 4.52 -14.273 -6.457 1 96.38 286 VAL B CA 1
ATOM 4946 C C . VAL B 1 286 ? 3.879 -13.789 -7.758 1 96.38 286 VAL B C 1
ATOM 4948 O O . VAL B 1 286 ? 2.678 -13.508 -7.797 1 96.38 286 VAL B O 1
ATOM 4951 N N . ALA B 1 287 ? 4.695 -13.703 -8.789 1 98.19 287 ALA B N 1
ATOM 4952 C CA . ALA B 1 287 ? 4.23 -13.148 -10.062 1 98.19 287 ALA B CA 1
ATOM 4953 C C . ALA B 1 287 ? 4.191 -14.219 -11.148 1 98.19 287 ALA B C 1
ATOM 4955 O O . ALA B 1 287 ? 5.082 -15.07 -11.219 1 98.19 287 ALA B O 1
ATOM 4956 N N . PHE B 1 288 ? 3.158 -14.141 -12 1 98.69 288 PHE B N 1
ATOM 4957 C CA . PHE B 1 288 ? 3.002 -15.094 -13.094 1 98.69 288 PHE B CA 1
ATOM 4958 C C . PHE B 1 288 ? 3.395 -14.469 -14.422 1 98.69 288 PHE B C 1
ATOM 4960 O O . PHE B 1 288 ? 2.928 -13.375 -14.758 1 98.69 288 PHE B O 1
ATOM 4967 N N . PHE B 1 289 ? 4.254 -15.188 -15.148 1 98.81 289 PHE B N 1
ATOM 4968 C CA . PHE B 1 289 ? 4.668 -14.789 -16.484 1 98.81 289 PHE B CA 1
ATOM 4969 C C . PHE B 1 289 ? 4.371 -15.891 -17.5 1 98.81 289 PHE B C 1
ATOM 4971 O O . PHE B 1 289 ? 4.402 -17.078 -17.156 1 98.81 289 PHE B O 1
ATOM 4978 N N . THR B 1 290 ? 4.105 -15.492 -18.719 1 98.88 290 THR B N 1
ATOM 4979 C CA . THR B 1 290 ? 3.881 -16.484 -19.766 1 98.88 290 THR B CA 1
ATOM 4980 C C . THR B 1 290 ? 5.184 -17.188 -20.125 1 98.88 290 THR B C 1
ATOM 4982 O O . THR B 1 290 ? 6.238 -16.547 -20.203 1 98.88 290 THR B O 1
ATOM 4985 N N . THR B 1 291 ? 5.078 -18.469 -20.391 1 98.44 291 THR B N 1
ATOM 4986 C CA . THR B 1 291 ? 6.254 -19.25 -20.766 1 98.44 291 THR B CA 1
ATOM 4987 C C . THR B 1 291 ? 6.336 -19.391 -22.281 1 98.44 291 THR B C 1
ATOM 4989 O O . THR B 1 291 ? 7.352 -19.859 -22.812 1 98.44 291 THR B O 1
ATOM 4992 N N . ARG B 1 292 ? 5.324 -19.094 -22.906 1 98.25 292 ARG B N 1
ATOM 4993 C CA . ARG B 1 292 ? 5.168 -19.125 -24.359 1 98.25 292 ARG B CA 1
ATOM 4994 C C . ARG B 1 292 ? 4.102 -18.125 -24.812 1 98.25 292 ARG B C 1
ATOM 4996 O O . ARG B 1 292 ? 3.459 -17.484 -23.984 1 98.25 292 ARG B O 1
ATOM 5003 N N . LYS B 1 293 ? 4.02 -18.016 -26.109 1 98.56 293 LYS B N 1
ATOM 5004 C CA . LYS B 1 293 ? 2.902 -17.234 -26.625 1 98.56 293 LYS B CA 1
ATOM 5005 C C . LYS B 1 293 ? 1.566 -17.844 -26.234 1 98.56 293 LYS B C 1
ATOM 5007 O O . LYS B 1 293 ? 1.407 -19.078 -26.266 1 98.56 293 LYS B O 1
ATOM 5012 N N . VAL B 1 294 ? 0.654 -17.016 -25.766 1 98.81 294 VAL B N 1
ATOM 5013 C CA . VAL B 1 294 ? -0.675 -17.469 -25.375 1 98.81 294 VAL B CA 1
ATOM 5014 C C . VAL B 1 294 ? -1.728 -16.844 -26.281 1 98.81 294 VAL B C 1
ATOM 5016 O O . VAL B 1 294 ? -1.729 -15.625 -26.484 1 98.81 294 VAL B O 1
ATOM 5019 N N . GLU B 1 295 ? -2.611 -17.641 -26.75 1 98.69 295 GLU B N 1
ATOM 5020 C CA . GLU B 1 295 ? -3.596 -17.172 -27.719 1 98.69 295 GLU B CA 1
ATOM 5021 C C . GLU B 1 295 ? -4.805 -16.547 -27.031 1 98.69 295 GLU B C 1
ATOM 5023 O O . GLU B 1 295 ? -5.047 -16.812 -25.844 1 98.69 295 GLU B O 1
ATOM 5028 N N . VAL B 1 296 ? -5.555 -15.758 -27.828 1 98.56 296 VAL B N 1
ATOM 5029 C CA . VAL B 1 296 ? -6.797 -15.172 -27.344 1 98.56 296 VAL B CA 1
ATOM 5030 C C . VAL B 1 296 ? -7.746 -16.281 -26.891 1 98.56 296 VAL B C 1
ATOM 5032 O O . VAL B 1 296 ? -7.883 -17.297 -27.578 1 98.56 296 VAL B O 1
ATOM 5035 N N . ASN B 1 297 ? -8.305 -16.109 -25.703 1 97.88 297 ASN B N 1
ATOM 5036 C CA . ASN B 1 297 ? -9.305 -17 -25.125 1 97.88 297 ASN B CA 1
ATOM 5037 C C . ASN B 1 297 ? -8.688 -18.297 -24.641 1 97.88 297 ASN B C 1
ATOM 5039 O O . ASN B 1 297 ? -9.406 -19.25 -24.312 1 97.88 297 ASN B O 1
ATOM 5043 N N . GLU B 1 298 ? -7.371 -18.391 -24.641 1 97.94 298 GLU B N 1
ATOM 5044 C CA . GLU B 1 298 ? -6.711 -19.562 -24.062 1 97.94 298 GLU B CA 1
ATOM 5045 C C . GLU B 1 298 ? -6.73 -19.516 -22.547 1 97.94 298 GLU B C 1
ATOM 5047 O O . GLU B 1 298 ? -6.492 -18.469 -21.938 1 97.94 298 GLU B O 1
ATOM 5052 N N . GLU B 1 299 ? -7.047 -20.672 -21.938 1 97.62 299 GLU B N 1
ATOM 5053 C CA . GLU B 1 299 ? -7.02 -20.75 -20.484 1 97.62 299 GLU B CA 1
ATOM 5054 C C . GLU B 1 299 ? -5.598 -20.609 -19.953 1 97.62 299 GLU B C 1
ATOM 5056 O O . GLU B 1 299 ? -4.66 -21.188 -20.5 1 97.62 299 GLU B O 1
ATOM 5061 N N . LEU B 1 300 ? -5.484 -19.828 -18.938 1 98.56 300 LEU B N 1
ATOM 5062 C CA . LEU B 1 300 ? -4.215 -19.688 -18.234 1 98.56 300 LEU B CA 1
ATOM 5063 C C . LEU B 1 300 ? -4.074 -20.75 -17.141 1 98.56 300 LEU B C 1
ATOM 5065 O O . LEU B 1 300 ? -5.031 -21.031 -16.406 1 98.56 300 LEU B O 1
ATOM 5069 N N . ASN B 1 301 ? -2.957 -21.391 -17.047 1 97.38 301 ASN B N 1
ATOM 5070 C CA . ASN B 1 301 ? -2.699 -22.453 -16.078 1 97.38 301 ASN B CA 1
ATOM 5071 C C . ASN B 1 301 ? -1.277 -22.375 -15.523 1 97.38 301 ASN B C 1
ATOM 5073 O O . ASN B 1 301 ? -0.403 -21.75 -16.141 1 97.38 301 ASN B O 1
ATOM 5077 N N . TRP B 1 302 ? -1.081 -22.922 -14.453 1 95.25 302 TRP B N 1
ATOM 5078 C CA . TRP B 1 302 ? 0.245 -22.984 -13.844 1 95.25 302 TRP B CA 1
ATOM 5079 C C . TRP B 1 302 ? 0.421 -24.266 -13.047 1 95.25 302 TRP B C 1
ATOM 5081 O O . TRP B 1 302 ? -0.56 -24.922 -12.703 1 95.25 302 TRP B O 1
ATOM 5091 N N . ASP B 1 303 ? 1.614 -24.734 -12.914 1 92.81 303 ASP B N 1
ATOM 5092 C CA . ASP B 1 303 ? 1.941 -25.922 -12.133 1 92.81 303 ASP B CA 1
ATOM 5093 C C . ASP B 1 303 ? 2.043 -25.594 -10.648 1 92.81 303 ASP B C 1
ATOM 5095 O O . ASP B 1 303 ? 2.98 -24.922 -10.219 1 92.81 303 ASP B O 1
ATOM 5099 N N . TYR B 1 304 ? 1.092 -26.141 -9.852 1 88.44 304 TYR B N 1
ATOM 5100 C CA . TYR B 1 304 ? 1.031 -25.828 -8.43 1 88.44 304 TYR B CA 1
ATOM 5101 C C . TYR B 1 304 ? 2.23 -26.406 -7.688 1 88.44 304 TYR B C 1
ATOM 5103 O O . TYR B 1 304 ? 2.5 -26.031 -6.543 1 88.44 304 TYR B O 1
ATOM 5111 N N . GLY B 1 305 ? 2.963 -27.203 -8.305 1 81.94 305 GLY B N 1
ATOM 5112 C CA . GLY B 1 305 ? 4.113 -27.844 -7.676 1 81.94 305 GLY B CA 1
ATOM 5113 C C . GLY B 1 305 ? 3.729 -28.922 -6.68 1 81.94 305 GLY B C 1
ATOM 5114 O O . GLY B 1 305 ? 4.473 -29.188 -5.738 1 81.94 305 GLY B O 1
ATOM 5115 N N . ILE B 1 306 ? 2.658 -29.5 -6.867 1 78.44 306 ILE B N 1
ATOM 5116 C CA . ILE B 1 306 ? 2.133 -30.5 -5.945 1 78.44 306 ILE B CA 1
ATOM 5117 C C . ILE B 1 306 ? 2.779 -31.859 -6.227 1 78.44 306 ILE B C 1
ATOM 5119 O O . ILE B 1 306 ? 2.941 -32.25 -7.387 1 78.44 306 ILE B O 1
ATOM 5123 N N . ASP B 1 307 ? 3.197 -32.438 -5.141 1 76.5 307 ASP B N 1
ATOM 5124 C CA . ASP B 1 307 ? 3.59 -33.844 -5.219 1 76.5 307 ASP B CA 1
ATOM 5125 C C . ASP B 1 307 ? 2.396 -34.781 -4.961 1 76.5 307 ASP B C 1
ATOM 5127 O O . ASP B 1 307 ? 2.043 -35.031 -3.811 1 76.5 307 ASP B O 1
ATOM 5131 N N . PHE B 1 308 ? 1.868 -35.281 -5.957 1 77.5 308 PHE B N 1
ATOM 5132 C CA . PHE B 1 308 ? 0.646 -36.062 -5.871 1 77.5 308 PHE B CA 1
ATOM 5133 C C . PHE B 1 308 ? 0.916 -37.406 -5.215 1 77.5 308 PHE B C 1
ATOM 5135 O O . PHE B 1 308 ? -0.016 -38.094 -4.793 1 77.5 308 PHE B O 1
ATOM 5142 N N . SER B 1 309 ? 2.143 -37.75 -5.082 1 73.69 309 SER B N 1
ATOM 5143 C CA . SER B 1 309 ? 2.498 -39.031 -4.469 1 73.69 309 SER B CA 1
ATOM 5144 C C . SER B 1 309 ? 2.705 -38.875 -2.967 1 73.69 309 SER B C 1
ATOM 5146 O O . SER B 1 309 ? 2.846 -39.875 -2.254 1 73.69 309 SER B O 1
ATOM 5148 N N . ASP B 1 310 ? 2.77 -37.625 -2.582 1 71.75 310 ASP B N 1
ATOM 5149 C CA . ASP B 1 310 ? 2.994 -37.375 -1.161 1 71.75 310 ASP B CA 1
ATOM 5150 C C . ASP B 1 310 ? 1.725 -37.625 -0.352 1 71.75 310 ASP B C 1
ATOM 5152 O O . ASP B 1 310 ? 0.839 -36.781 -0.292 1 71.75 310 ASP B O 1
ATOM 5156 N N . GLU B 1 311 ? 1.622 -38.688 0.338 1 67.19 311 GLU B N 1
ATOM 5157 C CA . GLU B 1 311 ? 0.457 -39.094 1.129 1 67.19 311 GLU B CA 1
ATOM 5158 C C . GLU B 1 311 ? 0.479 -38.406 2.502 1 67.19 311 GLU B C 1
ATOM 5160 O O . GLU B 1 311 ? -0.535 -38.406 3.203 1 67.19 311 GLU B O 1
ATOM 5165 N N . THR B 1 312 ? 1.531 -37.812 2.824 1 62.12 312 THR B N 1
ATOM 5166 C CA . THR B 1 312 ? 1.683 -37.281 4.176 1 62.12 312 THR B CA 1
ATOM 5167 C C . THR B 1 312 ? 1.364 -35.812 4.211 1 62.12 312 THR B C 1
ATOM 5169 O O . THR B 1 312 ? 1.324 -35.188 5.285 1 62.12 312 THR B O 1
ATOM 5172 N N . HIS B 1 313 ? 1.134 -35.281 2.994 1 65.75 313 HIS B N 1
ATOM 5173 C CA . HIS B 1 313 ? 0.838 -33.844 2.979 1 65.75 313 HIS B CA 1
ATOM 5174 C C . HIS B 1 313 ? -0.485 -33.562 3.678 1 65.75 313 HIS B C 1
ATOM 5176 O O . HIS B 1 313 ? -1.472 -34.281 3.473 1 65.75 313 HIS B O 1
ATOM 5182 N N . PRO B 1 314 ? -0.443 -32.531 4.488 1 61.94 314 PRO B N 1
ATOM 5183 C CA . PRO B 1 314 ? -1.648 -32.219 5.258 1 61.94 314 PRO B CA 1
ATOM 5184 C C . PRO B 1 314 ? -2.854 -31.906 4.371 1 61.94 314 PRO B C 1
ATOM 5186 O O . PRO B 1 314 ? -3.996 -32.125 4.777 1 61.94 314 PRO B O 1
ATOM 5189 N N . ILE B 1 315 ? -2.588 -31.375 3.26 1 63.06 315 ILE B N 1
ATOM 5190 C CA . ILE B 1 315 ? -3.66 -31.094 2.311 1 63.06 315 ILE B CA 1
ATOM 5191 C C . ILE B 1 315 ? -3.693 -32.188 1.234 1 63.06 315 ILE B C 1
ATOM 5193 O O . ILE B 1 315 ? -2.697 -32.406 0.543 1 63.06 315 ILE B O 1
ATOM 5197 N N . LYS B 1 316 ? -4.793 -32.906 1.305 1 64.81 316 LYS B N 1
ATOM 5198 C CA . LYS B 1 316 ? -4.949 -33.969 0.298 1 64.81 316 LYS B CA 1
ATOM 5199 C C . LYS B 1 316 ? -4.969 -33.375 -1.109 1 64.81 316 LYS B C 1
ATOM 5201 O O . LYS B 1 316 ? -5.633 -32.344 -1.354 1 64.81 316 LYS B O 1
ATOM 5206 N N . ALA B 1 317 ? -4.129 -34 -1.885 1 68.31 317 ALA B N 1
ATOM 5207 C CA . ALA B 1 317 ? -4.074 -33.531 -3.273 1 68.31 317 ALA B CA 1
ATOM 5208 C C . ALA B 1 317 ? -5.391 -33.812 -3.992 1 68.31 317 ALA B C 1
ATOM 5210 O O . ALA B 1 317 ? -6.066 -34.812 -3.703 1 68.31 317 ALA B O 1
ATOM 5211 N N . PHE B 1 318 ? -5.816 -32.875 -4.773 1 76.25 318 PHE B N 1
ATOM 5212 C CA . PHE B 1 318 ? -7.004 -33.031 -5.602 1 76.25 318 PHE B CA 1
ATOM 5213 C C . PHE B 1 318 ? -6.727 -34 -6.75 1 76.25 318 PHE B C 1
ATOM 5215 O O . PHE B 1 318 ? -5.566 -34.312 -7.035 1 76.25 318 PHE B O 1
ATOM 5222 N N . ASP B 1 319 ? -7.84 -34.562 -7.262 1 81.25 319 ASP B N 1
ATOM 5223 C CA . ASP B 1 319 ? -7.703 -35.344 -8.5 1 81.25 319 ASP B CA 1
ATOM 5224 C C . ASP B 1 319 ? -7.383 -34.406 -9.68 1 81.25 319 ASP B C 1
ATOM 5226 O O . ASP B 1 319 ? -8.203 -33.562 -10.062 1 81.25 319 ASP B O 1
ATOM 5230 N N . CYS B 1 320 ? -6.211 -34.688 -10.188 1 86.81 320 CYS B N 1
ATOM 5231 C CA . CYS B 1 320 ? -5.754 -33.75 -11.219 1 86.81 320 CYS B CA 1
ATOM 5232 C C . CYS B 1 320 ? -6.547 -33.938 -12.508 1 86.81 320 CYS B C 1
ATOM 5234 O O . CYS B 1 320 ? -6.688 -35.062 -12.992 1 86.81 320 CYS B O 1
ATOM 5236 N N . LYS B 1 321 ? -7.102 -32.938 -13.047 1 87.31 321 LYS B N 1
ATOM 5237 C CA . LYS B 1 321 ? -7.863 -32.938 -14.289 1 87.31 321 LYS B CA 1
ATOM 5238 C C . LYS B 1 321 ? -7.219 -32.031 -15.336 1 87.31 321 LYS B C 1
ATOM 5240 O O . LYS B 1 321 ? -7.91 -31.484 -16.188 1 87.31 321 LYS B O 1
ATOM 5245 N N . CYS B 1 322 ? -5.934 -31.891 -15.312 1 89.19 322 CYS B N 1
ATOM 5246 C CA . CYS B 1 322 ? -5.254 -30.875 -16.094 1 89.19 322 CYS B CA 1
ATOM 5247 C C . CYS B 1 322 ? -5.188 -31.266 -17.562 1 89.19 322 CYS B C 1
ATOM 5249 O O . CYS B 1 322 ? -4.996 -30.422 -18.438 1 89.19 322 CYS B O 1
ATOM 5251 N N . GLY B 1 323 ? -5.293 -32.594 -17.875 1 87.19 323 GLY B N 1
ATOM 5252 C CA . GLY B 1 323 ? -5.297 -33.062 -19.25 1 87.19 323 GLY B CA 1
ATOM 5253 C C . GLY B 1 323 ? -3.914 -33.094 -19.859 1 87.19 323 GLY B C 1
ATOM 5254 O O . GLY B 1 323 ? -3.762 -33.438 -21.031 1 87.19 323 GLY B O 1
ATOM 5255 N N . SER B 1 324 ? -2.926 -32.781 -19.172 1 91.38 324 SER B N 1
ATOM 5256 C CA . SER B 1 324 ? -1.568 -32.812 -19.703 1 91.38 324 SER B CA 1
ATOM 5257 C C . SER B 1 324 ? -1.109 -34.219 -19.984 1 91.38 324 SER B C 1
ATOM 5259 O O . SER B 1 324 ? -1.416 -35.156 -19.219 1 91.38 324 SER B O 1
ATOM 5261 N N . PHE B 1 325 ? -0.353 -34.312 -21.078 1 89.88 325 PHE B N 1
ATOM 5262 C CA . PHE B 1 325 ? 0.255 -35.625 -21.391 1 89.88 325 PHE B CA 1
ATOM 5263 C C . PHE B 1 325 ? 1.275 -36 -20.328 1 89.88 325 PHE B C 1
ATOM 5265 O O . PHE B 1 325 ? 1.563 -37.188 -20.141 1 89.88 325 PHE B O 1
ATOM 5272 N N . PHE B 1 326 ? 1.766 -35 -19.578 1 86.62 326 PHE B N 1
ATOM 5273 C CA . PHE B 1 326 ? 2.807 -35.219 -18.578 1 86.62 326 PHE B CA 1
ATOM 5274 C C . PHE B 1 326 ? 2.229 -35.125 -17.172 1 86.62 326 PHE B C 1
ATOM 5276 O O . PHE B 1 326 ? 2.943 -34.812 -16.219 1 86.62 326 PHE B O 1
ATOM 5283 N N . CYS B 1 327 ? 1.004 -35.469 -17.062 1 89.38 327 CYS B N 1
ATOM 5284 C CA . CYS B 1 327 ? 0.331 -35.375 -15.766 1 89.38 327 CYS B CA 1
ATOM 5285 C C . CYS B 1 327 ? 0.966 -36.281 -14.742 1 89.38 327 CYS B C 1
ATOM 5287 O O . CYS B 1 327 ? 1.141 -37.5 -15.016 1 89.38 327 CYS B O 1
ATOM 5289 N N . SER B 1 328 ? 1.284 -35.812 -13.602 1 82.06 328 SER B N 1
ATOM 5290 C CA . SER B 1 328 ? 1.978 -36.531 -12.562 1 82.06 328 SER B CA 1
ATOM 5291 C C . SER B 1 328 ? 1.054 -37.562 -11.906 1 82.06 328 SER B C 1
ATOM 5293 O O . SER B 1 328 ? 1.52 -38.562 -11.336 1 82.06 328 SER B O 1
ATOM 5295 N N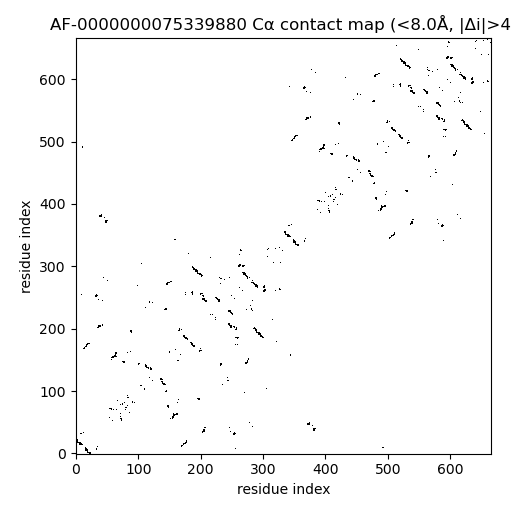 . MET B 1 329 ? -0.216 -37.25 -11.836 1 77.06 329 MET B N 1
ATOM 5296 C CA . MET B 1 329 ? -1.146 -38.219 -11.242 1 77.06 329 MET B CA 1
ATOM 5297 C C . MET B 1 329 ? -1.348 -39.438 -12.156 1 77.06 329 MET B C 1
ATOM 5299 O O . MET B 1 329 ? -1.436 -40.562 -11.68 1 77.06 329 MET B O 1
ATOM 5303 N N . LYS B 1 330 ? -1.538 -39.188 -13.422 1 63.72 330 LYS B N 1
ATOM 5304 C CA . LYS B 1 330 ? -1.748 -40.312 -14.359 1 63.72 330 LYS B CA 1
ATOM 5305 C C . LYS B 1 330 ? -0.494 -41.156 -14.484 1 63.72 330 LYS B C 1
ATOM 5307 O O . LYS B 1 330 ? -0.585 -42.375 -14.695 1 63.72 330 LYS B O 1
ATOM 5312 N N . SER B 1 331 ? 0.605 -40.469 -14.477 1 56.31 331 SER B N 1
ATOM 5313 C CA . SER B 1 331 ? 1.793 -41.312 -14.625 1 56.31 331 SER B CA 1
ATOM 5314 C C . SER B 1 331 ? 1.921 -42.312 -13.484 1 56.31 331 SER B C 1
ATOM 5316 O O . SER B 1 331 ? 2.682 -43.25 -13.578 1 56.31 331 SER B O 1
ATOM 5318 N N . GLN B 1 332 ? 1.121 -42.031 -12.422 1 50.25 332 GLN B N 1
ATOM 5319 C CA . GLN B 1 332 ? 1.149 -43 -11.336 1 50.25 332 GLN B CA 1
ATOM 5320 C C . GLN B 1 332 ? 0.084 -44.062 -11.531 1 50.25 332 GLN B C 1
ATOM 5322 O O . GLN B 1 332 ? 0.162 -45.156 -10.93 1 50.25 332 GLN B O 1
ATOM 5327 N N . SER B 1 333 ? -0.914 -43.781 -12.367 1 42.56 333 SER B N 1
ATOM 5328 C CA . SER B 1 333 ? -1.821 -44.906 -12.594 1 42.56 333 SER B CA 1
ATOM 5329 C C . SER B 1 333 ? -1.274 -45.844 -13.656 1 42.56 333 SER B C 1
ATOM 5331 O O . SER B 1 333 ? -0.628 -45.406 -14.609 1 42.56 333 SER B O 1
#

Nearest PDB structures (foldseek):
  8xpt-assembly1_A  TM=9.018E-01  e=2.701E-22  Homo sapiens
  2r3a-assembly1_A  TM=8.577E-01  e=2.250E-19  Homo sapiens
  6a5k-assembly1_A  TM=8.040E-01  e=3.591E-19  Arabidopsis thaliana
  6p0r-assembly1_B  TM=8.477E-01  e=1.272E-17  Homo sapiens
  6p0r-assembly1_A  TM=7.909E-01  e=1.378E-18  Homo sapiens

pLDDT: mean 83.88, std 14.81, range [33.53, 98.88]

Solvent-accessible surface area (backbone atoms only — not comparable to full-atom values): 37716 Å² total; per-residue (Å²): 100,63,42,74,43,72,44,70,42,41,64,60,42,88,44,66,30,29,33,41,34,71,72,43,75,75,75,78,81,80,54,43,54,37,78,58,69,39,33,32,68,81,42,86,80,84,67,32,55,66,75,53,48,77,70,64,31,29,60,81,41,56,52,34,58,72,77,41,96,59,75,52,33,45,16,58,78,49,75,56,42,65,59,47,36,95,86,54,23,43,28,65,68,57,48,54,53,46,51,55,49,60,73,38,64,82,38,70,88,63,37,46,68,49,90,78,23,45,87,60,44,63,79,72,71,71,84,90,74,74,77,64,82,70,78,80,45,76,45,88,52,34,58,66,59,66,62,41,52,31,66,42,84,66,25,38,40,26,62,79,14,46,50,35,55,76,82,66,51,45,78,59,50,42,32,37,33,66,37,68,92,81,62,46,53,22,29,25,27,72,44,66,40,56,54,23,31,65,52,46,52,62,26,15,28,29,30,27,53,66,55,49,51,54,48,50,67,70,46,78,75,59,92,70,58,82,62,44,69,54,55,48,43,79,74,60,77,65,83,58,84,56,80,57,48,39,27,33,36,36,51,56,36,13,33,76,47,69,32,46,37,59,19,38,84,76,32,50,30,42,82,37,46,32,28,47,78,42,90,53,57,72,56,64,43,43,32,32,25,25,71,38,71,40,53,60,67,37,73,47,24,28,54,82,74,75,62,76,80,54,82,78,47,91,65,76,72,73,84,80,76,51,80,39,94,61,27,69,61,58,72,69,99,100,63,43,76,43,74,43,69,42,41,63,58,42,88,44,65,29,28,34,41,33,70,75,42,73,75,76,79,80,80,56,44,56,37,78,58,69,38,33,32,68,82,42,85,81,85,64,33,55,65,75,53,49,75,68,66,30,28,61,82,42,58,53,35,57,73,74,42,94,60,74,54,33,46,15,58,80,49,76,56,42,66,60,47,34,94,85,55,23,42,28,66,68,58,49,53,53,47,52,53,48,61,74,38,64,83,39,71,88,63,37,46,68,50,92,78,23,45,88,60,42,64,78,74,70,71,83,91,75,76,76,65,81,69,77,80,44,77,46,88,51,33,56,66,60,65,62,41,53,32,65,39,82,65,25,39,40,25,62,79,13,47,52,35,56,75,82,67,50,44,78,59,51,41,32,37,32,65,37,69,90,82,63,48,54,23,29,24,27,73,46,67,40,55,53,22,31,66,51,45,53,62,27,15,27,30,30,27,54,66,56,48,51,56,49,50,67,69,46,76,76,61,92,70,58,80,63,44,71,57,55,48,44,79,76,59,78,66,83,58,87,58,80,58,47,40,27,33,36,34,51,55,37,14,33,77,46,68,33,46,37,58,18,38,85,75,31,50,31,42,79,37,46,32,26,47,76,43,90,54,59,73,56,66,42,45,33,32,26,26,71,37,72,39,53,60,66,36,72,48,26,28,55,82,75,75,63,76,79,53,82,80,48,90,66,75,72,73,85,81,74,51,80,39,96,61,27,69,61,58,73,71,100

Organism: Citrus sinensis (NCBI:txid2711)

Radius of gyration: 26.88 Å; Cα contacts (8 Å, |Δi|>4): 1392; chains: 2; bounding box: 55×86×67 Å

Sequence (666 aa):
NPIFVEDITRGEEKQPISLLNENGTSELPKFLYISKNTVYKNAHVNFSLARIGDENCCLNCSGNCLSAPANCACTSETRGDFAYTAAGLLDEKFLRESIAIIRRKNDKKHLFYCENCPLENRLVNGNRNHKRKRSVKPCKGHLMRKFIKECWAKCGCSLNCGNRVVQRGITVKLQVFQASEGKGWGVRTLEALEKGTFVCEYVGEVVTNQELDERNEEFSGDRHTYPVLLDADWASERFLKDEEALCLDATKFGNVARFINHRCYDANLIEIPVEIETPDHHYYHVAFFTTRKVEVNEELNWDYGIDFSDETHPIKAFDCKCGSFFCSMKSQSNPIFVEDITRGEEKQPISLLNENGTSELPKFLYISKNTVYKNAHVNFSLARIGDENCCLNCSGNCLSAPANCACTSETRGDFAYTAAGLLDEKFLRESIAIIRRKNDKKHLFYCENCPLENRLVNGNRNHKRKRSVKPCKGHLMRKFIKECWAKCGCSLNCGNRVVQRGITVKLQVFQASEGKGWGVRTLEALEKGTFVCEYVGEVVTNQELDERNEEFSGDRHTYPVLLDADWASERFLKDEEALCLDATKFGNVARFINHRCYDANLIEIPVEIETPDHHYYHVAFFTTRKVEVNEELNWDYGIDFSDETHPIKAFDCKCGSFFCSMKSQS

Secondary structure (DSSP, 8-state):
--EEES-TTTT-SSS--EEEESSS-PPPP--EE-SS-EE-SS------GGGS-GGG--TT--B-GGGSSS--GGGGGGTT--SB-TTSBBPHHHHHHHHHHHHTTT-GGGEE--SS-TTTS------SS-------PPP--EEPPPPEE---TTS-B-TT-TT-SGGG---S-EEEEE-STT--EEEEESS-B-TTBEEEEE-EEEEEHHHHHHHHHH-SSS-PPPPEE--S-TT--S--S--S-EEEEEEEEE-GGGGPEE-SS--SEEEEEEESS-S-TTS-EEEEEESS-B-TTPEEEE-----TT-TT-SSPPPPP----TT-TTGGG-/--EEES-TTTT-SSS--EEEESSS-PPPP--EE-SS-EE-SS------GGGS-GGG--TT--B-GGGSSS--GGGGGGTT--SB-TTSBBPHHHHHHHHHHHHTTT-GGGEE--SS-TTTS------SS-------PPP--EEPPPPEE---TTS-B-TT-TT-SGGG---S-EEEEE-STT--EEEEESS-B-TTBEEEEE-EEEEEHHHHHHHHHH-SSS-PPPPEE--S-TT--------S-EEEEEEEEE-GGGGPEE-SS--SEEEEEEESS-SSTTS-EEEEEESS-B-TTPEEEE-----TT-TT-SSPPPPP----TT-TTGGG-

Foldseek 3Di:
DKDKAFAPQVPQAPAGAMEIEPVPPDDDAAAHEHQAEDADPPDDDDFDPVQQDLLCAALPDEAAQQPDPAHGSQCVLVVRDAQADPVLFGDPVLLVVQLVQLLCLVPQVQFDWDPQDCLQHPPPPDDDPDPPPPDRDTGPTFGAGREHEAHEPSYHYDCPHSSNRQVNFADFHKYWYQDPDPLGIFMFGQAKDAARDWHGWWHAHKDWPVRVLVVCVVCVDDPFQDKAWLGNPPPPPDPPVDSTTIIGGPNHYTHPCSRAAAAPPPFQKDWHWYHYRHPDSSDTITIIGGRHIDHRGGTHHYHSSDDQPDPPDPDHDDDDPNPDPRDNVVVVD/DKDKAFAPQVPQAPAGAMEIEPVPPDDDAAAHEHQAEDADPPDDDDFDPVQQDLLCAALPDEAAQQPDPAHHSQCVLVVRDAQADPVLFGDPVLLVVQLVQLLCLVPQVQFDWDPQDCLQHPPPPDDDPDPPPDDRDTGPTFGAGREHEAHEPSYHYDCPHSSNRQVNFADFHKYWYQDPDPLGIFMFGQAKDAARDWHGWWHAHKDWPVRVLVVCVVCVDDPFQDKAWLGHPPPQPDPPVDSTTIIGGPNHYTHPCSRAAAAPPPFQKDWHWYHYRHPDSSDTITIIGGRHIDHRGGTHHYHSSDDQPDPPDPDHDDDDPNPDPRDNVVVVD